Protein 2V25 (pdb70)

Nearest PDB structures (foldseek):
  2v25-assembly2_B  TM=1.001E+00  e=9.799E-51  Campylobacter jejuni
  5eyf-assembly1_A  TM=8.768E-01  e=1.218E-25  Enterococcus faecium DO
  6h20-assembly1_A  TM=8.675E-01  e=6.514E-23  Mycobacterium tuberculosis H37Rv
  1xt8-assembly1_A  TM=8.388E-01  e=1.017E-21  Campylobacter jejuni
  8ovp-assembly1_A  TM=8.234E-01  e=1.833E-21  Escherichia coli

Structure (mmCIF, N/CA/C/O backbone):
data_2V25
#
_entry.id   2V25
#
_cell.length_a   53.272
_cell.length_b   75.868
_cell.length_c   61.708
_cell.angle_alpha   90.00
_cell.angle_beta   103.31
_cell.angle_gamma   90.00
#
_symmetry.space_group_name_H-M   'P 1 21 1'
#
loop_
_entity.id
_entity.type
_entity.pdbx_description
1 polymer 'MAJOR CELL-BINDING FACTOR'
2 non-polymer 'ASPARTIC ACID'
3 non-polymer 'ZINC ION'
4 water water
#
loop_
_atom_site.group_PDB
_atom_site.id
_atom_site.type_symbol
_atom_site.label_atom_id
_atom_site.label_alt_id
_atom_site.label_comp_id
_atom_site.label_asym_id
_atom_site.label_entity_id
_atom_site.label_seq_id
_atom_site.pdbx_PDB_ins_code
_atom_site.Cartn_x
_atom_site.Cartn_y
_atom_site.Cartn_z
_atom_site.occupancy
_atom_site.B_iso_or_equiv
_atom_site.auth_seq_id
_atom_site.auth_comp_id
_atom_site.auth_asym_id
_atom_site.auth_atom_id
_atom_site.pdbx_PDB_model_num
ATOM 1 N N . GLY A 1 29 ? -17.102 48.883 57.892 1.00 20.21 3 GLY A N 1
ATOM 2 C CA . GLY A 1 29 ? -15.664 48.440 57.995 1.00 19.76 3 GLY A CA 1
ATOM 3 C C . GLY A 1 29 ? -15.455 47.442 56.867 1.00 19.53 3 GLY A C 1
ATOM 4 O O . GLY A 1 29 ? -15.762 47.753 55.731 1.00 20.34 3 GLY A O 1
ATOM 5 N N . LYS A 1 30 ? -14.704 46.379 57.074 1.00 19.26 4 LYS A N 1
ATOM 6 C CA . LYS A 1 30 ? -13.450 46.212 56.374 1.00 18.68 4 LYS A CA 1
ATOM 7 C C . LYS A 1 30 ? -13.948 45.353 55.180 1.00 17.82 4 LYS A C 1
ATOM 8 O O . LYS A 1 30 ? -13.533 45.510 54.035 1.00 17.48 4 LYS A O 1
ATOM 13 N N . LEU A 1 31 ? -14.859 44.430 55.467 1.00 16.88 5 LEU A N 1
ATOM 14 C CA . LEU A 1 31 ? -15.478 43.625 54.423 1.00 16.36 5 LEU A CA 1
ATOM 15 C C . LEU A 1 31 ? -16.208 44.506 53.431 1.00 16.12 5 LEU A C 1
ATOM 16 O O . LEU A 1 31 ? -16.191 44.241 52.243 1.00 15.39 5 LEU A O 1
ATOM 21 N N . GLU A 1 32 ? -16.842 45.558 53.938 1.00 16.09 6 GLU A N 1
ATOM 22 C CA . GLU A 1 32 ? -17.533 46.521 53.097 1.00 16.03 6 GLU A CA 1
ATOM 23 C C . GLU A 1 32 ? -16.580 47.305 52.205 1.00 16.19 6 GLU A C 1
ATOM 24 O O . GLU A 1 32 ? -16.864 47.494 51.024 1.00 16.57 6 GLU A O 1
ATOM 30 N N . SER A 1 33 ? -15.447 47.752 52.744 1.00 15.92 7 SER A N 1
ATOM 31 C CA . SER A 1 33 ? -14.464 48.460 51.918 1.00 15.94 7 SER A CA 1
ATOM 32 C C . SER A 1 33 ? -13.853 47.569 50.836 1.00 15.28 7 SER A C 1
ATOM 33 O O . SER A 1 33 ? -13.585 48.024 49.729 1.00 15.04 7 SER A O 1
ATOM 36 N N . ILE A 1 34 ? -13.622 46.299 51.157 1.00 14.49 8 ILE A N 1
ATOM 37 C CA . ILE A 1 34 ? -13.113 45.362 50.166 1.00 13.89 8 ILE A CA 1
ATOM 38 C C . ILE A 1 34 ? -14.093 45.228 48.994 1.00 14.55 8 ILE A C 1
ATOM 39 O O . ILE A 1 34 ? -13.698 45.308 47.829 1.00 13.97 8 ILE A O 1
ATOM 44 N N . LYS A 1 35 ? -15.367 45.041 49.313 1.00 14.99 9 LYS A N 1
ATOM 45 C CA . LYS A 1 35 ? -16.403 44.999 48.280 1.00 15.92 9 LYS A CA 1
ATOM 46 C C . LYS A 1 35 ? -16.452 46.292 47.443 1.00 16.37 9 LYS A C 1
ATOM 47 O O . LYS A 1 35 ? -16.574 46.242 46.205 1.00 16.75 9 LYS A O 1
ATOM 53 N N A SER A 1 36 ? -16.353 47.436 48.117 0.50 16.43 10 SER A N 1
ATOM 54 N N B SER A 1 36 ? -16.355 47.437 48.116 0.50 16.54 10 SER A N 1
ATOM 55 C CA A SER A 1 36 ? -16.383 48.746 47.456 0.50 16.43 10 SER A CA 1
ATOM 56 C CA B SER A 1 36 ? -16.393 48.745 47.449 0.50 16.61 10 SER A CA 1
ATOM 57 C C A SER A 1 36 ? -15.224 48.949 46.479 0.50 16.70 10 SER A C 1
ATOM 58 C C B SER A 1 36 ? -15.222 48.967 46.486 0.50 16.79 10 SER A C 1
ATOM 59 O O A SER A 1 36 ? -15.423 49.455 45.373 0.50 16.69 10 SER A O 1
ATOM 60 O O B SER A 1 36 ? -15.411 49.505 45.394 0.50 16.76 10 SER A O 1
ATOM 65 N N . LYS A 1 37 ? -14.018 48.571 46.902 1.00 16.76 11 LYS A N 1
ATOM 66 C CA . LYS A 1 37 ? -12.828 48.622 46.039 1.00 17.48 11 LYS A CA 1
ATOM 67 C C . LYS A 1 37 ? -12.910 47.600 44.912 1.00 17.00 11 LYS A C 1
ATOM 68 O O . LYS A 1 37 ? -12.291 47.781 43.870 1.00 17.83 11 LYS A O 1
ATOM 74 N N . GLY A 1 38 ? -13.616 46.498 45.162 1.00 16.25 12 GLY A N 1
ATOM 75 C CA . GLY A 1 38 ? -13.698 45.383 44.219 1.00 15.75 12 GLY A CA 1
ATOM 76 C C . GLY A 1 38 ? -12.424 44.569 44.155 1.00 14.79 12 GLY A C 1
ATOM 77 O O . GLY A 1 38 ? -12.139 43.934 43.144 1.00 15.44 12 GLY A O 1
ATOM 78 N N . GLN A 1 39 ? -11.665 44.561 45.246 1.00 13.82 13 GLN A N 1
ATOM 79 C CA . GLN A 1 39 ? -10.354 43.946 45.260 1.00 13.36 13 GLN A CA 1
ATOM 80 C C . GLN A 1 39 ? -9.898 43.677 46.693 1.00 12.01 13 GLN A C 1
ATOM 81 O O . GLN A 1 39 ? -10.060 44.529 47.559 1.00 11.79 13 GLN A O 1
ATOM 87 N N . LEU A 1 40 ? -9.332 42.492 46.923 1.00 10.59 14 LEU A N 1
ATOM 88 C CA . LEU A 1 40 ? -8.679 42.157 48.187 1.00 9.97 14 LEU A CA 1
ATOM 89 C C . LEU A 1 40 ? -7.188 42.381 48.009 1.00 9.86 14 LEU A C 1
ATOM 90 O O . LEU A 1 40 ? -6.599 41.821 47.099 1.00 11.02 14 LEU A O 1
ATOM 95 N N . ILE A 1 41 ? -6.575 43.165 48.887 1.00 9.63 15 ILE A N 1
ATOM 96 C CA . ILE A 1 41 ? -5.134 43.404 48.809 1.00 9.54 15 ILE A CA 1
ATOM 97 C C . ILE A 1 41 ? -4.482 42.558 49.891 1.00 9.39 15 ILE A C 1
ATOM 98 O O . ILE A 1 41 ? -4.791 42.712 51.068 1.00 9.52 15 ILE A O 1
ATOM 103 N N . VAL A 1 42 ? -3.578 41.677 49.487 1.00 9.32 16 VAL A N 1
ATOM 104 C CA . VAL A 1 42 ? -2.911 40.779 50.419 1.00 9.22 16 VAL A CA 1
ATOM 105 C C . VAL A 1 42 ? -1.397 40.964 50.348 1.00 9.41 16 VAL A C 1
ATOM 106 O O . VAL A 1 42 ? -0.815 40.998 49.265 1.00 9.61 16 VAL A O 1
ATOM 110 N N . GLY A 1 43 ? -0.778 41.080 51.512 1.00 8.92 17 GLY A N 1
ATOM 111 C CA . GLY A 1 43 ? 0.685 41.122 51.603 1.00 8.71 17 GLY A CA 1
ATOM 112 C C . GLY A 1 43 ? 1.215 39.703 51.622 1.00 8.71 17 GLY A C 1
ATOM 113 O O . GLY A 1 43 ? 0.744 38.863 52.394 1.00 8.86 17 GLY A O 1
ATOM 114 N N . VAL A 1 44 ? 2.192 39.428 50.755 1.00 9.01 18 VAL A N 1
ATOM 115 C CA . VAL A 1 44 ? 2.774 38.105 50.622 1.00 9.54 18 VAL A CA 1
ATOM 116 C C . VAL A 1 44 ? 4.286 38.284 50.522 1.00 9.27 18 VAL A C 1
ATOM 117 O O . VAL A 1 44 ? 4.764 39.356 50.178 1.00 9.28 18 VAL A O 1
ATOM 121 N N . LYS A 1 45 ? 5.027 37.235 50.834 1.00 8.96 19 LYS A N 1
ATOM 122 C CA . LYS A 1 45 ? 6.462 37.215 50.561 1.00 8.96 19 LYS A CA 1
ATOM 123 C C . LYS A 1 45 ? 6.697 37.086 49.058 1.00 9.22 19 LYS A C 1
ATOM 124 O O . LYS A 1 45 ? 5.778 36.810 48.276 1.00 9.76 19 LYS A O 1
ATOM 130 N N . ASN A 1 46 ? 7.941 37.274 48.639 1.00 8.80 20 ASN A N 1
ATOM 131 C CA . ASN A 1 46 ? 8.283 37.057 47.230 1.00 8.97 20 ASN A CA 1
ATOM 132 C C . ASN A 1 46 ? 9.493 36.174 47.013 1.00 8.77 20 ASN A C 1
ATOM 133 O O . ASN A 1 46 ? 9.934 36.023 45.874 1.00 8.76 20 ASN A O 1
ATOM 138 N N . ASP A 1 47 ? 9.964 35.536 48.083 1.00 8.74 21 ASP A N 1
ATOM 139 C CA . ASP A 1 47 ? 11.230 34.798 48.064 1.00 9.20 21 ASP A CA 1
ATOM 140 C C . ASP A 1 47 ? 11.161 33.379 48.631 1.00 9.31 21 ASP A C 1
ATOM 141 O O . ASP A 1 47 ? 12.193 32.750 48.848 1.00 10.46 21 ASP A O 1
ATOM 146 N N . VAL A 1 48 ? 9.953 32.865 48.873 1.00 8.95 22 VAL A N 1
ATOM 147 C CA . VAL A 1 48 ? 9.798 31.588 49.563 1.00 8.63 22 VAL A CA 1
ATOM 148 C C . VAL A 1 48 ? 9.283 30.501 48.610 1.00 8.66 22 VAL A C 1
ATOM 149 O O . VAL A 1 48 ? 8.097 30.474 48.277 1.00 8.82 22 VAL A O 1
ATOM 153 N N . PRO A 1 49 ? 10.167 29.602 48.164 1.00 8.52 23 PRO A N 1
ATOM 154 C CA . PRO A 1 49 ? 9.761 28.597 47.197 1.00 8.42 23 PRO A CA 1
ATOM 155 C C . PRO A 1 49 ? 8.608 27.781 47.729 1.00 8.70 23 PRO A C 1
ATOM 156 O O . PRO A 1 49 ? 8.602 27.426 48.904 1.00 8.73 23 PRO A O 1
ATOM 160 N N . HIS A 1 50 ? 7.641 27.512 46.852 1.00 8.43 24 HIS A N 1
ATOM 161 C CA . HIS A 1 50 ? 6.424 26.747 47.154 1.00 8.95 24 HIS A CA 1
ATOM 162 C C . HIS A 1 50 ? 5.358 27.510 47.936 1.00 8.98 24 HIS A C 1
ATOM 163 O O . HIS A 1 50 ? 4.205 27.082 47.927 1.00 9.88 24 HIS A O 1
ATOM 170 N N . TYR A 1 51 ? 5.720 28.617 48.589 1.00 9.05 25 TYR A N 1
ATOM 171 C CA . TYR A 1 51 ? 4.746 29.414 49.347 1.00 8.77 25 TYR A CA 1
ATOM 172 C C . TYR A 1 51 ? 4.385 30.693 48.615 1.00 8.56 25 TYR A C 1
ATOM 173 O O . TYR A 1 51 ? 3.222 31.013 48.444 1.00 8.44 25 TYR A O 1
ATOM 182 N N . ALA A 1 52 ? 5.403 31.437 48.203 1.00 8.47 26 ALA A N 1
ATOM 183 C CA . ALA A 1 52 ? 5.209 32.729 47.554 1.00 8.18 26 ALA A CA 1
ATOM 184 C C . ALA A 1 52 ? 6.544 33.165 46.991 1.00 8.67 26 ALA A C 1
ATOM 185 O O . ALA A 1 52 ? 7.335 33.754 47.695 1.00 8.70 26 ALA A O 1
ATOM 187 N N . LEU A 1 53 ? 6.773 32.830 45.728 1.00 7.96 27 LEU A N 1
ATOM 188 C CA . LEU A 1 53 ? 8.054 33.079 45.069 1.00 8.41 27 LEU A CA 1
ATOM 189 C C . LEU A 1 53 ? 7.786 33.781 43.754 1.00 8.37 27 LEU A C 1
ATOM 190 O O . LEU A 1 53 ? 7.043 33.277 42.922 1.00 8.49 27 LEU A O 1
ATOM 195 N N . LEU A 1 54 ? 8.430 34.918 43.550 1.00 8.45 28 LEU A N 1
ATOM 196 C CA . LEU A 1 54 ? 8.337 35.630 42.280 1.00 9.27 28 LEU A CA 1
ATOM 197 C C . LEU A 1 54 ? 8.933 34.815 41.142 1.00 9.29 28 LEU A C 1
ATOM 198 O O . LEU A 1 54 ? 10.117 34.451 41.166 1.00 9.41 28 LEU A O 1
ATOM 203 N N . ASP A 1 55 ? 8.095 34.541 40.148 1.00 9.67 29 ASP A N 1
ATOM 204 C CA . ASP A 1 55 ? 8.529 33.966 38.886 1.00 9.40 29 ASP A CA 1
ATOM 205 C C . ASP A 1 55 ? 8.896 35.134 38.007 1.00 10.27 29 ASP A C 1
ATOM 206 O O . ASP A 1 55 ? 8.036 35.789 37.448 1.00 10.00 29 ASP A O 1
ATOM 211 N N . GLN A 1 56 ? 10.179 35.406 37.879 1.00 10.56 30 GLN A N 1
ATOM 212 C CA . GLN A 1 56 ? 10.595 36.618 37.194 1.00 11.53 30 GLN A CA 1
ATOM 213 C C . GLN A 1 56 ? 10.279 36.607 35.704 1.00 11.56 30 GLN A C 1
ATOM 214 O O . GLN A 1 56 ? 10.157 37.669 35.094 1.00 12.96 30 GLN A O 1
ATOM 220 N N . ALA A 1 57 ? 10.112 35.424 35.118 1.00 10.98 31 ALA A N 1
ATOM 221 C CA . ALA A 1 57 ? 9.780 35.338 33.697 1.00 10.61 31 ALA A CA 1
ATOM 222 C C . ALA A 1 57 ? 8.367 35.835 33.409 1.00 10.39 31 ALA A C 1
ATOM 223 O O . ALA A 1 57 ? 8.060 36.193 32.272 1.00 10.34 31 ALA A O 1
ATOM 225 N N . THR A 1 58 ? 7.508 35.838 34.421 1.00 10.54 32 THR A N 1
ATOM 226 C CA . THR A 1 58 ? 6.122 36.265 34.244 1.00 11.44 32 THR A CA 1
ATOM 227 C C . THR A 1 58 ? 5.729 37.436 35.149 1.00 11.36 32 THR A C 1
ATOM 228 O O . THR A 1 58 ? 4.639 37.968 35.019 1.00 12.14 32 THR A O 1
ATOM 232 N N . GLY A 1 59 ? 6.617 37.857 36.048 1.00 11.01 33 GLY A N 1
ATOM 233 C CA . GLY A 1 59 ? 6.343 38.999 36.916 1.00 11.07 33 GLY A CA 1
ATOM 234 C C . GLY A 1 59 ? 5.268 38.730 37.947 1.00 11.17 33 GLY A C 1
ATOM 235 O O . GLY A 1 59 ? 4.666 39.666 38.474 1.00 12.42 33 GLY A O 1
ATOM 236 N N . GLU A 1 60 ? 5.058 37.454 38.269 1.00 10.55 34 GLU A N 1
ATOM 237 C CA . GLU A 1 60 ? 3.984 37.023 39.169 1.00 10.48 34 GLU A CA 1
ATOM 238 C C . GLU A 1 60 ? 4.535 36.203 40.327 1.00 9.44 34 GLU A C 1
ATOM 239 O O . GLU A 1 60 ? 5.369 35.311 40.131 1.00 9.34 34 GLU A O 1
ATOM 245 N N . ILE A 1 61 ? 4.072 36.511 41.533 1.00 8.60 35 ILE A N 1
ATOM 246 C CA . ILE A 1 61 ? 4.379 35.730 42.722 1.00 8.86 35 ILE A CA 1
ATOM 247 C C . ILE A 1 61 ? 3.456 34.510 42.735 1.00 9.01 35 ILE A C 1
ATOM 248 O O . ILE A 1 61 ? 2.215 34.637 42.599 1.00 9.61 35 ILE A O 1
ATOM 253 N N . LYS A 1 62 ? 4.049 33.333 42.940 1.00 8.62 36 LYS A N 1
ATOM 254 C CA . LYS A 1 62 ? 3.333 32.070 42.847 1.00 8.04 36 LYS A CA 1
ATOM 255 C C . LYS A 1 62 ? 3.643 31.186 44.035 1.00 7.84 36 LYS A C 1
ATOM 256 O O . LYS A 1 62 ? 4.776 31.130 44.511 1.00 8.24 36 LYS A O 1
ATOM 262 N N . GLY A 1 63 ? 2.637 30.470 44.505 1.00 7.83 37 GLY A N 1
ATOM 263 C CA . GLY A 1 63 ? 2.840 29.514 45.577 1.00 7.84 37 GLY A CA 1
ATOM 264 C C . GLY A 1 63 ? 1.592 29.263 46.396 1.00 7.98 37 GLY A C 1
ATOM 265 O O . GLY A 1 63 ? 0.549 29.832 46.147 1.00 8.66 37 GLY A O 1
ATOM 266 N N . PHE A 1 64 ? 1.738 28.393 47.384 1.00 9.20 38 PHE A N 1
ATOM 267 C CA . PHE A 1 64 ? 0.660 27.987 48.269 1.00 9.21 38 PHE A CA 1
ATOM 268 C C . PHE A 1 64 ? -0.043 29.169 48.925 1.00 9.01 38 PHE A C 1
ATOM 269 O O . PHE A 1 64 ? -1.278 29.239 48.977 1.00 9.50 38 PHE A O 1
ATOM 277 N N . GLU A 1 65 ? 0.733 30.094 49.468 1.00 9.17 39 GLU A N 1
ATOM 278 C CA . GLU A 1 65 ? 0.153 31.226 50.183 1.00 10.24 39 GLU A CA 1
ATOM 279 C C . GLU A 1 65 ? -0.628 32.122 49.239 1.00 10.39 39 GLU A C 1
ATOM 280 O O . GLU A 1 65 ? -1.652 32.689 49.613 1.00 10.96 39 GLU A O 1
ATOM 286 N N . VAL A 1 66 ? -0.153 32.258 48.012 1.00 10.42 40 VAL A N 1
ATOM 287 C CA . VAL A 1 66 ? -0.855 33.033 47.009 1.00 10.77 40 VAL A CA 1
ATOM 288 C C . VAL A 1 66 ? -2.166 32.337 46.657 1.00 10.71 40 VAL A C 1
ATOM 289 O O . VAL A 1 66 ? -3.206 32.986 46.533 1.00 10.45 40 VAL A O 1
ATOM 293 N N . ASP A 1 67 ? -2.136 31.009 46.541 1.00 10.27 41 ASP A N 1
ATOM 294 C CA . ASP A 1 67 ? -3.363 30.252 46.263 1.00 10.17 41 ASP A CA 1
ATOM 295 C C . ASP A 1 67 ? -4.384 30.365 47.399 1.00 9.85 41 ASP A C 1
ATOM 296 O O . ASP A 1 67 ? -5.584 30.421 47.145 1.00 10.12 41 ASP A O 1
ATOM 301 N N . VAL A 1 68 ? -3.921 30.412 48.644 1.00 9.34 42 VAL A N 1
ATOM 302 C CA . VAL A 1 68 ? -4.818 30.603 49.786 1.00 9.55 42 VAL A CA 1
ATOM 303 C C . VAL A 1 68 ? -5.433 32.005 49.724 1.00 9.39 42 VAL A C 1
ATOM 304 O O . VAL A 1 68 ? -6.635 32.179 49.947 1.00 9.78 42 VAL A O 1
ATOM 308 N N . ALA A 1 69 ? -4.603 32.995 49.423 1.00 9.41 43 ALA A N 1
ATOM 309 C CA . ALA A 1 69 ? -5.058 34.364 49.243 1.00 9.73 43 ALA A CA 1
ATOM 310 C C . ALA A 1 69 ? -6.128 34.447 48.166 1.00 10.03 43 ALA A C 1
ATOM 311 O O . ALA A 1 69 ? -7.137 35.127 48.346 1.00 10.54 43 ALA A O 1
ATOM 313 N N . LYS A 1 70 ? -5.938 33.733 47.058 1.00 10.60 44 LYS A N 1
ATOM 314 C CA . LYS A 1 70 ? -6.915 33.749 45.971 1.00 11.59 44 LYS A CA 1
ATOM 315 C C . LYS A 1 70 ? -8.226 33.101 46.398 1.00 11.01 44 LYS A C 1
ATOM 316 O O . LYS A 1 70 ? -9.301 33.543 45.985 1.00 11.27 44 LYS A O 1
ATOM 322 N N . LEU A 1 71 ? -8.145 32.061 47.223 1.00 10.63 45 LEU A N 1
ATOM 323 C CA . LEU A 1 71 ? -9.345 31.391 47.734 1.00 10.83 45 LEU A CA 1
ATOM 324 C C . LEU A 1 71 ? -10.129 32.333 48.642 1.00 10.13 45 LEU A C 1
ATOM 325 O O . LEU A 1 71 ? -11.370 32.336 48.635 1.00 10.17 45 LEU A O 1
ATOM 330 N N . LEU A 1 72 ? -9.420 33.145 49.411 1.00 9.93 46 LEU A N 1
ATOM 331 C CA . LEU A 1 72 ? -10.067 34.114 50.299 1.00 9.53 46 LEU A CA 1
ATOM 332 C C . LEU A 1 72 ? -10.750 35.213 49.473 1.00 9.69 46 LEU A C 1
ATOM 333 O O . LEU A 1 72 ? -11.888 35.600 49.759 1.00 9.67 46 LEU A O 1
ATOM 338 N N . ALA A 1 73 ? -10.067 35.701 48.441 1.00 9.91 47 ALA A N 1
ATOM 339 C CA . ALA A 1 73 ? -10.652 36.673 47.516 1.00 10.89 47 ALA A CA 1
ATOM 340 C C . ALA A 1 73 ? -11.909 36.119 46.877 1.00 11.37 47 ALA A C 1
ATOM 341 O O . ALA A 1 73 ? -12.913 36.821 46.773 1.00 12.06 47 ALA A O 1
ATOM 343 N N . LYS A 1 74 ? -11.864 34.863 46.438 1.00 11.85 48 LYS A N 1
ATOM 344 C CA . LYS A 1 74 ? -13.041 34.219 45.854 1.00 11.56 48 LYS A CA 1
ATOM 345 C C . LYS A 1 74 ? -14.169 34.140 46.873 1.00 11.41 48 LYS A C 1
ATOM 346 O O . LYS A 1 74 ? -15.338 34.346 46.530 1.00 11.95 48 LYS A O 1
ATOM 352 N N . SER A 1 75 ? -13.822 33.840 48.123 1.00 11.13 49 SER A N 1
ATOM 353 C CA . SER A 1 75 ? -14.842 33.755 49.173 1.00 11.27 49 SER A CA 1
ATOM 354 C C . SER A 1 75 ? -15.541 35.100 49.360 1.00 11.38 49 SER A C 1
ATOM 355 O O . SER A 1 75 ? -16.756 35.152 49.440 1.00 11.58 49 SER A O 1
ATOM 358 N N . ILE A 1 76 ? -14.772 36.183 49.406 1.00 11.34 50 ILE A N 1
ATOM 359 C CA . ILE A 1 76 ? -15.321 37.517 49.688 1.00 11.39 50 ILE A CA 1
ATOM 360 C C . ILE A 1 76 ? -15.971 38.159 48.460 1.00 12.05 50 ILE A C 1
ATOM 361 O O . ILE A 1 76 ? -17.069 38.712 48.560 1.00 12.49 50 ILE A O 1
ATOM 366 N N . LEU A 1 77 ? -15.292 38.081 47.314 1.00 12.31 51 LEU A N 1
ATOM 367 C CA . LEU A 1 77 ? -15.678 38.823 46.097 1.00 12.77 51 LEU A CA 1
ATOM 368 C C . LEU A 1 77 ? -16.260 37.968 44.972 1.00 13.26 51 LEU A C 1
ATOM 369 O O . LEU A 1 77 ? -16.700 38.510 43.943 1.00 14.43 51 LEU A O 1
ATOM 374 N N . GLY A 1 78 ? -16.272 36.650 45.150 0.70 13.34 52 GLY A N 1
ATOM 375 C CA . GLY A 1 78 ? -16.815 35.745 44.134 0.70 13.92 52 GLY A CA 1
ATOM 376 C C . GLY A 1 78 ? -15.910 35.493 42.936 0.70 14.74 52 GLY A C 1
ATOM 377 O O . GLY A 1 78 ? -16.316 34.823 41.986 0.70 14.71 52 GLY A O 1
ATOM 378 N N . ASP A 1 79 ? -14.680 36.004 42.973 1.00 15.83 53 ASP A N 1
ATOM 379 C CA . ASP A 1 79 ? -13.748 35.827 41.867 1.00 16.50 53 ASP A CA 1
ATOM 380 C C . ASP A 1 79 ? -12.309 35.874 42.363 1.00 17.08 53 ASP A C 1
ATOM 381 O O . ASP A 1 79 ? -11.890 36.860 42.959 1.00 17.59 53 ASP A O 1
ATOM 383 N N . ASP A 1 80 ? -11.548 34.813 42.091 1.00 17.65 54 ASP A N 1
ATOM 384 C CA . ASP A 1 80 ? -10.165 34.708 42.565 1.00 18.08 54 ASP A CA 1
ATOM 385 C C . ASP A 1 80 ? -9.208 35.680 41.877 1.00 18.35 54 ASP A C 1
ATOM 386 O O . ASP A 1 80 ? -8.086 35.878 42.352 1.00 19.67 54 ASP A O 1
ATOM 388 N N . LYS A 1 81 ? -9.632 36.283 40.768 1.00 17.85 55 LYS A N 1
ATOM 389 C CA . LYS A 1 81 ? -8.827 37.284 40.079 1.00 17.71 55 LYS A CA 1
ATOM 390 C C . LYS A 1 81 ? -8.913 38.663 40.744 1.00 17.24 55 LYS A C 1
ATOM 391 O O . LYS A 1 81 ? -8.121 39.553 40.428 1.00 18.00 55 LYS A O 1
ATOM 393 N N . LYS A 1 82 ? -9.870 38.846 41.658 1.00 16.14 56 LYS A N 1
ATOM 394 C CA . LYS A 1 82 ? -10.088 40.146 42.303 1.00 15.30 56 LYS A CA 1
ATOM 395 C C . LYS A 1 82 ? -9.183 40.294 43.522 1.00 14.83 56 LYS A C 1
ATOM 396 O O . LYS A 1 82 ? -9.638 40.501 44.646 1.00 14.61 56 LYS A O 1
ATOM 402 N N . ILE A 1 83 ? -7.891 40.174 43.267 1.00 14.69 57 ILE A N 1
ATOM 403 C CA . ILE A 1 83 ? -6.874 40.233 44.297 1.00 14.79 57 ILE A CA 1
ATOM 404 C C . ILE A 1 83 ? -5.692 41.057 43.793 1.00 14.09 57 ILE A C 1
ATOM 405 O O . ILE A 1 83 ? -5.413 41.082 42.588 1.00 14.62 57 ILE A O 1
ATOM 410 N N . LYS A 1 84 ? -5.025 41.748 44.709 1.00 12.89 58 LYS A N 1
ATOM 411 C CA . LYS A 1 84 ? -3.761 42.396 44.420 1.00 12.48 58 LYS A CA 1
ATOM 412 C C . LYS A 1 84 ? -2.757 41.930 45.441 1.00 12.09 58 LYS A C 1
ATOM 413 O O . LYS A 1 84 ? -3.043 41.941 46.632 1.00 12.19 58 LYS A O 1
ATOM 419 N N . LEU A 1 85 ? -1.598 41.489 44.976 1.00 11.52 59 LEU A N 1
ATOM 420 C CA . LEU A 1 85 ? -0.541 41.042 45.868 1.00 11.36 59 LEU A CA 1
ATOM 421 C C . LEU A 1 85 ? 0.474 42.157 46.041 1.00 11.52 59 LEU A C 1
ATOM 422 O O . LEU A 1 85 ? 0.911 42.771 45.055 1.00 13.18 59 LEU A O 1
ATOM 427 N N . VAL A 1 86 ? 0.859 42.386 47.291 1.00 10.60 60 VAL A N 1
ATOM 428 C CA . VAL A 1 86 ? 1.877 43.359 47.649 1.00 10.10 60 VAL A CA 1
ATOM 429 C C . VAL A 1 86 ? 3.000 42.616 48.362 1.00 9.76 60 VAL A C 1
ATOM 430 O O . VAL A 1 86 ? 2.774 41.943 49.363 1.00 9.99 60 VAL A O 1
ATOM 434 N N . ALA A 1 87 ? 4.217 42.709 47.835 1.00 10.13 61 ALA A N 1
ATOM 435 C CA . ALA A 1 87 ? 5.349 42.029 48.456 1.00 10.11 61 ALA A CA 1
ATOM 436 C C . ALA A 1 87 ? 5.688 42.692 49.778 1.00 10.61 61 ALA A C 1
ATOM 437 O O . ALA A 1 87 ? 5.837 43.913 49.835 1.00 11.26 61 ALA A O 1
ATOM 439 N N . VAL A 1 88 ? 5.844 41.885 50.824 1.00 10.64 62 VAL A N 1
ATOM 440 C CA . VAL A 1 88 ? 6.211 42.359 52.153 1.00 10.89 62 VAL A CA 1
ATOM 441 C C . VAL A 1 88 ? 7.310 41.472 52.723 1.00 11.14 62 VAL A C 1
ATOM 442 O O . VAL A 1 88 ? 7.540 40.354 52.246 1.00 11.57 62 VAL A O 1
ATOM 446 N N . ASN A 1 89 ? 7.979 41.966 53.750 1.00 11.37 63 ASN A N 1
ATOM 447 C CA . ASN A 1 89 ? 8.878 41.129 54.523 1.00 11.91 63 ASN A CA 1
ATOM 448 C C . ASN A 1 89 ? 8.547 41.265 56.002 1.00 12.23 63 ASN A C 1
ATOM 449 O O . ASN A 1 89 ? 7.528 41.866 56.351 1.00 12.70 63 ASN A O 1
ATOM 454 N N . ALA A 1 90 ? 9.357 40.690 56.881 1.00 11.79 64 ALA A N 1
ATOM 455 C CA . ALA A 1 90 ? 9.034 40.684 58.296 1.00 12.07 64 ALA A CA 1
ATOM 456 C C . ALA A 1 90 ? 8.978 42.114 58.856 1.00 12.46 64 ALA A C 1
ATOM 457 O O . ALA A 1 90 ? 8.207 42.408 59.762 1.00 12.26 64 ALA A O 1
ATOM 459 N N . LYS A 1 91 ? 9.782 43.005 58.295 1.00 12.26 65 LYS A N 1
ATOM 460 C CA . LYS A 1 91 ? 9.838 44.395 58.757 1.00 12.97 65 LYS A CA 1
ATOM 461 C C . LYS A 1 91 ? 8.700 45.256 58.202 1.00 12.22 65 LYS A C 1
ATOM 462 O O . LYS A 1 91 ? 8.188 46.131 58.890 1.00 13.72 65 LYS A O 1
ATOM 468 N N . THR A 1 92 ? 8.314 45.029 56.954 1.00 11.28 66 THR A N 1
ATOM 469 C CA . THR A 1 92 ? 7.376 45.926 56.291 1.00 11.05 66 THR A CA 1
ATOM 470 C C . THR A 1 92 ? 5.927 45.482 56.415 1.00 10.72 66 THR A C 1
ATOM 471 O O . THR A 1 92 ? 5.027 46.285 56.195 1.00 11.04 66 THR A O 1
ATOM 475 N N . ARG A 1 93 ? 5.678 44.221 56.742 1.00 9.84 67 ARG A N 1
ATOM 476 C CA . ARG A 1 93 ? 4.312 43.723 56.706 1.00 10.41 67 ARG A CA 1
ATOM 477 C C . ARG A 1 93 ? 3.440 44.370 57.774 1.00 10.91 67 ARG A C 1
ATOM 478 O O . ARG A 1 93 ? 2.283 44.704 57.502 1.00 11.70 67 ARG A O 1
ATOM 486 N N . GLY A 1 94 ? 3.989 44.591 58.965 1.00 11.21 68 GLY A N 1
ATOM 487 C CA . GLY A 1 94 ? 3.238 45.231 60.046 1.00 11.56 68 GLY A CA 1
ATOM 488 C C . GLY A 1 94 ? 2.781 46.625 59.674 1.00 11.61 68 GLY A C 1
ATOM 489 O O . GLY A 1 94 ? 1.583 46.922 59.741 1.00 12.02 68 GLY A O 1
ATOM 490 N N . PRO A 1 95 ? 3.727 47.511 59.316 1.00 11.57 69 PRO A N 1
ATOM 491 C CA . PRO A 1 95 ? 3.345 48.870 58.920 1.00 11.24 69 PRO A CA 1
ATOM 492 C C . PRO A 1 95 ? 2.321 48.965 57.807 1.00 11.00 69 PRO A C 1
ATOM 493 O O . PRO A 1 95 ? 1.484 49.868 57.840 1.00 11.18 69 PRO A O 1
ATOM 497 N N . LEU A 1 96 ? 2.376 48.054 56.837 1.00 10.46 70 LEU A N 1
ATOM 498 C CA . LEU A 1 96 ? 1.409 48.070 55.738 1.00 10.54 70 LEU A CA 1
ATOM 499 C C . LEU A 1 96 ? 0.022 47.643 56.201 1.00 11.31 70 LEU A C 1
ATOM 500 O O . LEU A 1 96 ? -0.984 48.132 55.693 1.00 10.94 70 LEU A O 1
ATOM 505 N N . LEU A 1 97 ? -0.030 46.727 57.158 1.00 12.26 71 LEU A N 1
ATOM 506 C CA . LEU A 1 97 ? -1.295 46.384 57.810 1.00 13.57 71 LEU A CA 1
ATOM 507 C C . LEU A 1 97 ? -1.779 47.569 58.649 1.00 13.12 71 LEU A C 1
ATOM 508 O O . LEU A 1 97 ? -2.963 47.929 58.608 1.00 13.46 71 LEU A O 1
ATOM 513 N N . ASP A 1 98 ? -0.866 48.179 59.409 1.00 12.78 72 ASP A N 1
ATOM 514 C CA . ASP A 1 98 ? -1.207 49.281 60.332 1.00 13.01 72 ASP A CA 1
ATOM 515 C C . ASP A 1 98 ? -1.854 50.447 59.595 1.00 12.51 72 ASP A C 1
ATOM 516 O O . ASP A 1 98 ? -2.796 51.085 60.094 1.00 13.42 72 ASP A O 1
ATOM 521 N N . ASN A 1 99 ? -1.322 50.798 58.429 1.00 12.31 73 ASN A N 1
ATOM 522 C CA . ASN A 1 99 ? -1.838 51.961 57.715 1.00 11.96 73 ASN A CA 1
ATOM 523 C C . ASN A 1 99 ? -2.910 51.639 56.679 1.00 12.07 73 ASN A C 1
ATOM 524 O O . ASN A 1 99 ? -3.340 52.526 55.935 1.00 12.45 73 ASN A O 1
ATOM 529 N N . GLY A 1 100 ? -3.348 50.384 56.650 1.00 12.04 74 GLY A N 1
ATOM 530 C CA . GLY A 1 100 ? -4.409 49.955 55.752 1.00 12.35 74 GLY A CA 1
ATOM 531 C C . GLY A 1 100 ? -4.064 49.769 54.289 1.00 12.02 74 GLY A C 1
ATOM 532 O O . GLY A 1 100 ? -4.953 49.677 53.455 1.00 13.35 74 GLY A O 1
ATOM 533 N N A SER A 1 101 ? -2.777 49.678 53.987 0.50 11.63 75 SER A N 1
ATOM 534 N N B SER A 1 101 ? -2.773 49.714 53.952 0.50 12.12 75 SER A N 1
ATOM 535 C CA A SER A 1 101 ? -2.326 49.528 52.613 0.50 11.05 75 SER A CA 1
ATOM 536 C CA B SER A 1 101 ? -2.353 49.457 52.559 0.50 11.96 75 SER A CA 1
ATOM 537 C C A SER A 1 101 ? -2.483 48.081 52.093 0.50 10.92 75 SER A C 1
ATOM 538 C C B SER A 1 101 ? -2.702 48.079 52.095 0.50 11.59 75 SER A C 1
ATOM 539 O O A SER A 1 101 ? -2.458 47.848 50.885 0.50 11.04 75 SER A O 1
ATOM 540 O O B SER A 1 101 ? -2.984 47.883 50.910 0.50 12.44 75 SER A O 1
ATOM 545 N N . VAL A 1 102 ? -2.601 47.117 53.008 1.00 10.82 76 VAL A N 1
ATOM 546 C CA . VAL A 1 102 ? -3.045 45.755 52.696 1.00 10.20 76 VAL A CA 1
ATOM 547 C C . VAL A 1 102 ? -4.198 45.417 53.640 1.00 10.04 76 VAL A C 1
ATOM 548 O O . VAL A 1 102 ? -4.280 45.953 54.745 1.00 10.08 76 VAL A O 1
ATOM 552 N N . ASP A 1 103 ? -5.083 44.536 53.188 1.00 9.88 77 ASP A N 1
ATOM 553 C CA . ASP A 1 103 ? -6.237 44.106 53.988 1.00 8.99 77 ASP A CA 1
ATOM 554 C C . ASP A 1 103 ? -5.902 42.922 54.893 1.00 9.04 77 ASP A C 1
ATOM 555 O O . ASP A 1 103 ? -6.466 42.779 55.965 1.00 9.19 77 ASP A O 1
ATOM 560 N N . ALA A 1 104 ? -5.022 42.047 54.415 1.00 8.93 78 ALA A N 1
ATOM 561 C CA . ALA A 1 104 ? -4.580 40.875 55.153 1.00 8.66 78 ALA A CA 1
ATOM 562 C C . ALA A 1 104 ? -3.155 40.592 54.757 1.00 8.87 78 ALA A C 1
ATOM 563 O O . ALA A 1 104 ? -2.707 41.019 53.687 1.00 9.86 78 ALA A O 1
ATOM 565 N N . VAL A 1 105 ? -2.465 39.885 55.632 1.00 8.57 79 VAL A N 1
ATOM 566 C CA . VAL A 1 105 ? -1.123 39.381 55.333 1.00 8.69 79 VAL A CA 1
ATOM 567 C C . VAL A 1 105 ? -1.112 37.856 55.437 1.00 9.23 79 VAL A C 1
ATOM 568 O O . VAL A 1 105 ? -1.568 37.280 56.428 1.00 9.93 79 VAL A O 1
ATOM 572 N N . ILE A 1 106 ? -0.654 37.217 54.368 1.00 10.23 80 ILE A N 1
ATOM 573 C CA . ILE A 1 106 ? -0.453 35.778 54.319 1.00 11.02 80 ILE A CA 1
ATOM 574 C C . ILE A 1 106 ? 0.993 35.646 53.863 1.00 11.48 80 ILE A C 1
ATOM 575 O O . ILE A 1 106 ? 1.273 35.583 52.677 1.00 12.40 80 ILE A O 1
ATOM 580 N N . ALA A 1 107 ? 1.895 35.692 54.831 1.00 10.80 81 ALA A N 1
ATOM 581 C CA . ALA A 1 107 ? 3.325 35.868 54.548 1.00 10.98 81 ALA A CA 1
ATOM 582 C C . ALA A 1 107 ? 4.170 35.253 55.653 1.00 10.34 81 ALA A C 1
ATOM 583 O O . ALA A 1 107 ? 4.856 35.963 56.375 1.00 11.48 81 ALA A O 1
ATOM 585 N N . THR A 1 108 ? 4.104 33.936 55.784 1.00 10.57 82 THR A N 1
ATOM 586 C CA . THR A 1 108 ? 4.802 33.188 56.822 1.00 10.05 82 THR A CA 1
ATOM 587 C C . THR A 1 108 ? 4.799 33.899 58.186 1.00 10.07 82 THR A C 1
ATOM 588 O O . THR A 1 108 ? 5.800 33.968 58.883 1.00 9.98 82 THR A O 1
ATOM 592 N N . PHE A 1 109 ? 3.640 34.389 58.603 1.00 10.06 83 PHE A N 1
ATOM 593 C CA . PHE A 1 109 ? 3.562 35.286 59.754 1.00 9.67 83 PHE A CA 1
ATOM 594 C C . PHE A 1 109 ? 3.301 34.421 60.986 1.00 9.29 83 PHE A C 1
ATOM 595 O O . PHE A 1 109 ? 2.173 33.975 61.232 1.00 9.49 83 PHE A O 1
ATOM 603 N N . THR A 1 110 ? 4.349 34.189 61.770 1.00 8.31 84 THR A N 1
ATOM 604 C CA . THR A 1 110 ? 4.270 33.285 62.902 1.00 8.19 84 THR A CA 1
ATOM 605 C C . THR A 1 110 ? 3.362 33.826 63.985 1.00 8.24 84 THR A C 1
ATOM 606 O O . THR A 1 110 ? 3.496 34.967 64.406 1.00 8.11 84 THR A O 1
ATOM 610 N N . ILE A 1 111 ? 2.446 32.978 64.443 1.00 9.07 85 ILE A N 1
ATOM 611 C CA . ILE A 1 111 ? 1.548 33.318 65.547 1.00 9.75 85 ILE A CA 1
ATOM 612 C C . ILE A 1 111 ? 2.317 33.240 66.852 1.00 9.89 85 ILE A C 1
ATOM 613 O O . ILE A 1 111 ? 2.937 32.215 67.142 1.00 9.89 85 ILE A O 1
ATOM 618 N N . THR A 1 112 ? 2.301 34.314 67.633 1.00 10.31 86 THR A N 1
ATOM 619 C CA . THR A 1 112 ? 2.857 34.310 68.976 1.00 11.15 86 THR A CA 1
ATOM 620 C C . THR A 1 112 ? 1.917 35.089 69.890 1.00 11.14 86 THR A C 1
ATOM 621 O O . THR A 1 112 ? 1.185 35.943 69.411 1.00 11.62 86 THR A O 1
ATOM 625 N N . PRO A 1 113 ? 1.934 34.797 71.205 1.00 11.75 87 PRO A N 1
ATOM 626 C CA . PRO A 1 113 ? 1.097 35.560 72.136 1.00 11.93 87 PRO A CA 1
ATOM 627 C C . PRO A 1 113 ? 1.348 37.051 72.094 1.00 11.72 87 PRO A C 1
ATOM 628 O O . PRO A 1 113 ? 0.402 37.824 72.184 1.00 12.18 87 PRO A O 1
ATOM 632 N N . GLU A 1 114 ? 2.613 37.453 71.985 1.00 10.89 88 GLU A N 1
ATOM 633 C CA . GLU A 1 114 ? 2.969 38.874 71.886 1.00 10.74 88 GLU A CA 1
ATOM 634 C C . GLU A 1 114 ? 2.353 39.533 70.646 1.00 10.12 88 GLU A C 1
ATOM 635 O O . GLU A 1 114 ? 1.829 40.654 70.700 1.00 10.73 88 GLU A O 1
ATOM 641 N N . ARG A 1 115 ? 2.377 38.826 69.521 1.00 9.08 89 ARG A N 1
ATOM 642 C CA . ARG A 1 115 ? 1.866 39.387 68.284 1.00 8.84 89 ARG A CA 1
ATOM 643 C C . ARG A 1 115 ? 0.347 39.412 68.264 1.00 8.64 89 ARG A C 1
ATOM 644 O O . ARG A 1 115 ? -0.249 40.292 67.640 1.00 8.70 89 ARG A O 1
ATOM 652 N N . LYS A 1 116 ? -0.280 38.450 68.934 1.00 9.32 90 LYS A N 1
ATOM 653 C CA . LYS A 1 116 ? -1.739 38.416 69.015 1.00 10.75 90 LYS A CA 1
ATOM 654 C C . LYS A 1 116 ? -2.317 39.618 69.770 1.00 10.09 90 LYS A C 1
ATOM 655 O O . LYS A 1 116 ? -3.513 39.913 69.641 1.00 11.09 90 LYS A O 1
ATOM 661 N N . ARG A 1 117 ? -1.490 40.304 70.565 1.00 9.99 91 ARG A N 1
ATOM 662 C CA A ARG A 1 117 ? -1.919 41.530 71.239 0.50 10.42 91 ARG A CA 1
ATOM 663 C CA B ARG A 1 117 ? -1.912 41.535 71.240 0.50 10.60 91 ARG A CA 1
ATOM 664 C C . ARG A 1 117 ? -1.949 42.712 70.273 1.00 10.16 91 ARG A C 1
ATOM 665 O O . ARG A 1 117 ? -2.629 43.696 70.515 1.00 10.09 91 ARG A O 1
ATOM 680 N N . ILE A 1 118 ? -1.208 42.603 69.171 1.00 9.77 92 ILE A N 1
ATOM 681 C CA . ILE A 1 118 ? -1.109 43.678 68.205 1.00 10.30 92 ILE A CA 1
ATOM 682 C C . ILE A 1 118 ? -2.019 43.456 66.992 1.00 9.94 92 ILE A C 1
ATOM 683 O O . ILE A 1 118 ? -2.651 44.399 66.520 1.00 11.52 92 ILE A O 1
ATOM 688 N N . TYR A 1 119 ? -2.084 42.222 66.501 1.00 9.17 93 TYR A N 1
ATOM 689 C CA . TYR A 1 119 ? -2.841 41.881 65.282 1.00 9.81 93 TYR A CA 1
ATOM 690 C C . TYR A 1 119 ? -3.765 40.722 65.543 1.00 9.52 93 TYR A C 1
ATOM 691 O O . TYR A 1 119 ? -3.565 39.971 66.478 1.00 9.41 93 TYR A O 1
ATOM 700 N N . ASN A 1 120 ? -4.798 40.593 64.719 1.00 9.58 94 ASN A N 1
ATOM 701 C CA . ASN A 1 120 ? -5.587 39.369 64.705 1.00 9.27 94 ASN A CA 1
ATOM 702 C C . ASN A 1 120 ? -4.934 38.332 63.821 1.00 9.09 94 ASN A C 1
ATOM 703 O O . ASN A 1 120 ? -4.489 38.662 62.733 1.00 9.20 94 ASN A O 1
ATOM 708 N N . PHE A 1 121 ? -4.892 37.096 64.300 1.00 9.09 95 PHE A N 1
ATOM 709 C CA . PHE A 1 121 ? -4.377 35.945 63.551 1.00 9.30 95 PHE A CA 1
ATOM 710 C C . PHE A 1 121 ? -5.447 34.892 63.452 1.00 9.01 95 PHE A C 1
ATOM 711 O O . PHE A 1 121 ? -6.069 34.573 64.454 1.00 9.86 95 PHE A O 1
ATOM 719 N N . SER A 1 122 ? -5.647 34.336 62.259 1.00 9.11 96 SER A N 1
ATOM 720 C CA . SER A 1 122 ? -6.505 33.173 62.095 1.00 9.82 96 SER A CA 1
ATOM 721 C C . SER A 1 122 ? -5.885 31.989 62.795 1.00 10.67 96 SER A C 1
ATOM 722 O O . SER A 1 122 ? -4.714 32.028 63.206 1.00 10.40 96 SER A O 1
ATOM 725 N N . GLU A 1 123 ? -6.648 30.908 62.905 1.00 11.89 97 GLU A N 1
ATOM 726 C CA . GLU A 1 123 ? -6.036 29.652 63.288 1.00 13.08 97 GLU A CA 1
ATOM 727 C C . GLU A 1 123 ? -5.001 29.301 62.217 1.00 12.51 97 GLU A C 1
ATOM 728 O O . GLU A 1 123 ? -5.091 29.775 61.075 1.00 12.07 97 GLU A O 1
ATOM 734 N N . PRO A 1 124 ? -4.001 28.494 62.588 1.00 12.70 98 PRO A N 1
ATOM 735 C CA . PRO A 1 124 ? -2.921 28.216 61.637 1.00 12.95 98 PRO A CA 1
ATOM 736 C C . PRO A 1 124 ? -3.375 27.519 60.361 1.00 12.99 98 PRO A C 1
ATOM 737 O O . PRO A 1 124 ? -4.220 26.627 60.427 1.00 12.99 98 PRO A O 1
ATOM 741 N N . TYR A 1 125 ? -2.808 27.913 59.221 1.00 12.31 99 TYR A N 1
ATOM 742 C CA . TYR A 1 125 ? -3.051 27.211 57.945 1.00 12.32 99 TYR A CA 1
ATOM 743 C C . TYR A 1 125 ? -1.874 26.318 57.551 1.00 11.88 99 TYR A C 1
ATOM 744 O O . TYR A 1 125 ? -2.022 25.462 56.681 1.00 12.79 99 TYR A O 1
ATOM 753 N N . TYR A 1 126 ? -0.713 26.516 58.181 1.00 10.75 100 TYR A N 1
ATOM 754 C CA . TYR A 1 126 ? 0.449 25.662 57.965 1.00 10.91 100 TYR A CA 1
ATOM 755 C C . TYR A 1 126 ? 1.472 25.888 59.069 1.00 10.98 100 TYR A C 1
ATOM 756 O O . TYR A 1 126 ? 1.354 26.820 59.857 1.00 9.32 100 TYR A O 1
ATOM 765 N N . GLN A 1 127 ? 2.490 25.029 59.119 1.00 12.15 101 GLN A N 1
ATOM 766 C CA . GLN A 1 127 ? 3.524 25.103 60.136 1.00 13.53 101 GLN A CA 1
ATOM 767 C C . GLN A 1 127 ? 4.882 24.718 59.553 1.00 12.95 101 GLN A C 1
ATOM 768 O O . GLN A 1 127 ? 4.978 23.829 58.711 1.00 14.13 101 GLN A O 1
ATOM 774 N N . ASP A 1 128 ? 5.930 25.372 60.017 1.00 11.59 102 ASP A N 1
ATOM 775 C CA . ASP A 1 128 ? 7.278 25.036 59.585 1.00 11.47 102 ASP A CA 1
ATOM 776 C C . ASP A 1 128 ? 8.129 25.060 60.844 1.00 11.51 102 ASP A C 1
ATOM 777 O O . ASP A 1 128 ? 7.589 24.948 61.943 1.00 13.68 102 ASP A O 1
ATOM 782 N N . ALA A 1 129 ? 9.444 25.065 60.714 1.00 11.87 103 ALA A N 1
ATOM 783 C CA . ALA A 1 129 ? 10.325 25.100 61.864 1.00 11.47 103 ALA A CA 1
ATOM 784 C C . ALA A 1 129 ? 11.554 25.898 61.499 1.00 10.90 103 ALA A C 1
ATOM 785 O O . ALA A 1 129 ? 11.922 25.980 60.333 1.00 11.75 103 ALA A O 1
ATOM 787 N N . ILE A 1 130 ? 12.194 26.471 62.509 1.00 10.60 104 ILE A N 1
ATOM 788 C CA . ILE A 1 130 ? 13.398 27.263 62.316 1.00 10.43 104 ILE A CA 1
ATOM 789 C C . ILE A 1 130 ? 14.586 26.356 62.047 1.00 10.05 104 ILE A C 1
ATOM 790 O O . ILE A 1 130 ? 14.691 25.270 62.619 1.00 10.01 104 ILE A O 1
ATOM 795 N N . GLY A 1 131 ? 15.449 26.806 61.138 1.00 8.83 105 GLY A N 1
ATOM 796 C CA . GLY A 1 131 ? 16.679 26.099 60.827 1.00 9.46 105 GLY A CA 1
ATOM 797 C C . GLY A 1 131 ? 17.879 27.014 60.787 1.00 8.96 105 GLY A C 1
ATOM 798 O O . GLY A 1 131 ? 17.792 28.199 61.078 1.00 9.66 105 GLY A O 1
ATOM 799 N N . LEU A 1 132 ? 19.014 26.431 60.444 1.00 9.13 106 LEU A N 1
ATOM 800 C CA . LEU A 1 132 ? 20.271 27.144 60.313 1.00 8.73 106 LEU A CA 1
ATOM 801 C C . LEU A 1 132 ? 20.874 26.870 58.939 1.00 8.61 106 LEU A C 1
ATOM 802 O O . LEU A 1 132 ? 21.049 25.720 58.577 1.00 9.37 106 LEU A O 1
ATOM 807 N N . LEU A 1 133 ? 21.238 27.936 58.221 1.00 8.00 107 LEU A N 1
ATOM 808 C CA . LEU A 1 133 ? 21.929 27.859 56.946 1.00 8.06 107 LEU A CA 1
ATOM 809 C C . LEU A 1 133 ? 23.363 28.316 57.182 1.00 8.10 107 LEU A C 1
ATOM 810 O O . LEU A 1 133 ? 23.603 29.404 57.700 1.00 8.47 107 LEU A O 1
ATOM 815 N N . VAL A 1 134 ? 24.312 27.484 56.785 1.00 8.06 108 VAL A N 1
ATOM 816 C CA . VAL A 1 134 ? 25.715 27.718 57.088 1.00 8.09 108 VAL A CA 1
ATOM 817 C C . VAL A 1 134 ? 26.525 27.370 55.850 1.00 8.38 108 VAL A C 1
ATOM 818 O O . VAL A 1 134 ? 26.089 26.598 55.003 1.00 8.54 108 VAL A O 1
ATOM 822 N N . LEU A 1 135 ? 27.715 27.944 55.739 1.00 8.25 109 LEU A N 1
ATOM 823 C CA . LEU A 1 135 ? 28.633 27.555 54.674 1.00 8.81 109 LEU A CA 1
ATOM 824 C C . LEU A 1 135 ? 29.128 26.139 54.942 1.00 8.78 109 LEU A C 1
ATOM 825 O O . LEU A 1 135 ? 29.429 25.780 56.069 1.00 7.90 109 LEU A O 1
ATOM 830 N N . LYS A 1 136 ? 29.232 25.345 53.886 1.00 9.29 110 LYS A N 1
ATOM 831 C CA . LYS A 1 136 ? 29.712 23.980 54.014 1.00 10.19 110 LYS A CA 1
ATOM 832 C C . LYS A 1 136 ? 31.124 23.953 54.611 1.00 10.20 110 LYS A C 1
ATOM 833 O O . LYS A 1 136 ? 31.476 23.023 55.347 1.00 10.28 110 LYS A O 1
ATOM 839 N N . GLU A 1 137 ? 31.927 24.973 54.312 1.00 10.54 111 GLU A N 1
ATOM 840 C CA . GLU A 1 137 ? 33.325 24.975 54.764 1.00 10.95 111 GLU A CA 1
ATOM 841 C C . GLU A 1 137 ? 33.529 25.095 56.278 1.00 11.01 111 GLU A C 1
ATOM 842 O O . GLU A 1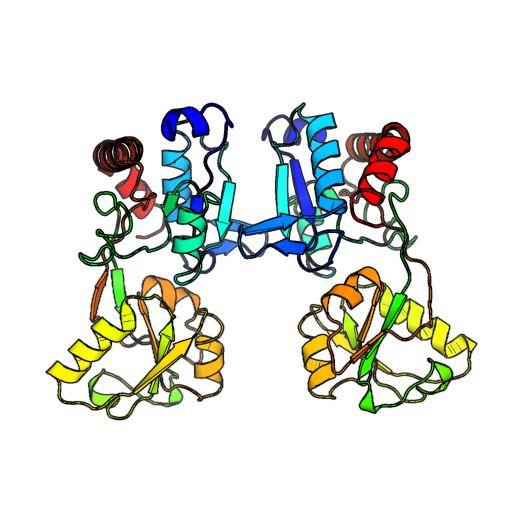 137 ? 34.608 24.794 56.774 1.00 11.47 111 GLU A O 1
ATOM 848 N N . LYS A 1 138 ? 32.502 25.518 57.016 1.00 10.70 112 LYS A N 1
ATOM 849 C CA . LYS A 1 138 ? 32.579 25.578 58.480 1.00 11.55 112 LYS A CA 1
ATOM 850 C C . LYS A 1 138 ? 32.629 24.199 59.120 1.00 11.36 112 LYS A C 1
ATOM 851 O O . LYS A 1 138 ? 33.094 24.056 60.258 1.00 12.37 112 LYS A O 1
ATOM 857 N N . LYS A 1 139 ? 32.098 23.207 58.405 1.00 11.96 113 LYS A N 1
ATOM 858 C CA . LYS A 1 139 ? 32.026 21.818 58.859 1.00 12.62 113 LYS A CA 1
ATOM 859 C C . LYS A 1 139 ? 31.269 21.680 60.173 1.00 12.94 113 LYS A C 1
ATOM 860 O O . LYS A 1 139 ? 31.559 20.812 60.986 1.00 13.84 113 LYS A O 1
ATOM 866 N N . TYR A 1 140 ? 30.263 22.532 60.350 1.00 12.68 114 TYR A N 1
ATOM 867 C CA . TYR A 1 140 ? 29.331 22.395 61.463 1.00 13.12 114 TYR A CA 1
ATOM 868 C C . TYR A 1 140 ?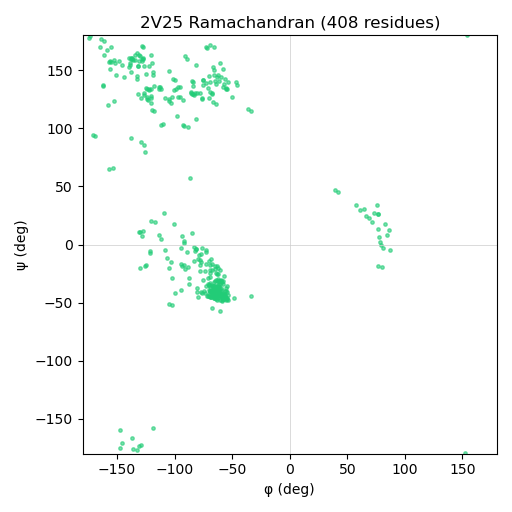 28.438 21.179 61.210 1.00 13.64 114 TYR A C 1
ATOM 869 O O . TYR A 1 140 ? 27.928 21.007 60.105 1.00 14.48 114 TYR A O 1
ATOM 878 N N . LYS A 1 141 ? 28.246 20.348 62.224 1.00 14.51 115 LYS A N 1
ATOM 879 C CA . LYS A 1 141 ? 27.360 19.188 62.090 1.00 14.82 115 LYS A CA 1
ATOM 880 C C . LYS A 1 141 ? 25.998 19.422 62.741 1.00 14.85 115 LYS A C 1
ATOM 881 O O . LYS A 1 141 ? 25.001 18.845 62.317 1.00 15.76 115 LYS A O 1
ATOM 883 N N . SER A 1 142 ? 25.981 20.265 63.776 1.00 13.84 116 SER A N 1
ATOM 884 C CA . SER A 1 142 ? 24.765 20.621 64.517 1.00 13.23 116 SER A CA 1
ATOM 885 C C . SER A 1 142 ? 25.019 21.908 65.284 1.00 12.30 116 SER A C 1
ATOM 886 O O . SER A 1 142 ? 26.147 22.401 65.334 1.00 11.14 116 SER A O 1
ATOM 889 N N . LEU A 1 143 ? 23.981 22.433 65.927 1.00 11.61 117 LEU A N 1
ATOM 890 C CA . LEU A 1 143 ? 24.142 23.633 66.739 1.00 11.15 117 LEU A CA 1
ATOM 891 C C . LEU A 1 143 ? 25.197 23.475 67.833 1.00 10.89 117 LEU A C 1
ATOM 892 O O . LEU A 1 143 ? 25.821 24.451 68.243 1.00 11.48 117 LEU A O 1
ATOM 897 N N . ALA A 1 144 ? 25.417 22.246 68.288 1.00 10.68 118 ALA A N 1
ATOM 898 C CA . ALA A 1 144 ? 26.380 21.977 69.357 1.00 10.98 118 ALA A CA 1
ATOM 899 C C . ALA A 1 144 ? 27.819 22.335 68.968 1.00 11.45 118 ALA A C 1
ATOM 900 O O . ALA A 1 144 ? 28.683 22.499 69.843 1.00 12.13 118 ALA A O 1
ATOM 902 N N . ASP A 1 145 ? 28.077 22.468 67.665 1.00 11.73 119 ASP A N 1
ATOM 903 C CA . ASP A 1 145 ? 29.413 22.797 67.148 1.00 11.62 119 ASP A CA 1
ATOM 904 C C . ASP A 1 145 ? 29.606 24.300 66.980 1.00 11.88 119 ASP A C 1
ATOM 905 O O . ASP A 1 145 ? 30.669 24.751 66.534 1.00 12.63 119 ASP A O 1
ATOM 910 N N . MET A 1 146 ? 28.596 25.084 67.339 1.00 11.57 120 MET A N 1
ATOM 911 C CA . MET A 1 146 ? 28.559 26.485 66.967 1.00 11.07 120 MET A CA 1
ATOM 912 C C . MET A 1 146 ? 28.782 27.449 68.126 1.00 11.41 120 MET A C 1
ATOM 913 O O . MET A 1 146 ? 28.334 28.590 68.062 1.00 11.70 120 MET A O 1
ATOM 918 N N . LYS A 1 147 ? 29.504 27.025 69.168 1.00 11.74 121 LYS A N 1
ATOM 919 C CA . LYS A 1 147 ? 29.825 27.958 70.257 1.00 12.85 121 LYS A CA 1
ATOM 920 C C . LYS A 1 147 ? 30.518 29.185 69.692 1.00 12.94 121 LYS A C 1
ATOM 921 O O . LYS A 1 147 ? 31.419 29.060 68.869 1.00 13.40 121 LYS A O 1
ATOM 927 N N . GLY A 1 148 ? 30.075 30.364 70.123 1.00 13.23 122 GLY A N 1
ATOM 928 C CA . GLY A 1 148 ? 30.664 31.629 69.672 1.00 13.37 122 GLY A CA 1
ATOM 929 C C . GLY A 1 148 ? 30.220 32.126 68.307 1.00 13.36 122 GLY A C 1
ATOM 930 O O . GLY A 1 148 ? 30.658 33.183 67.859 1.00 14.33 122 GLY A O 1
ATOM 931 N N . ALA A 1 149 ? 29.357 31.376 67.632 1.00 13.04 123 ALA A N 1
ATOM 932 C CA . ALA A 1 149 ? 28.910 31.745 66.306 1.00 12.84 123 ALA A CA 1
ATOM 933 C C . ALA A 1 149 ? 28.115 33.033 66.341 1.00 12.60 123 ALA A C 1
ATOM 934 O O . ALA A 1 149 ? 27.304 33.256 67.239 1.00 13.12 123 ALA A O 1
ATOM 936 N N . ASN A 1 150 ? 28.344 33.856 65.325 1.00 11.78 124 ASN A N 1
ATOM 937 C CA . ASN A 1 150 ? 27.556 35.051 65.065 1.00 10.93 124 ASN A CA 1
ATOM 938 C C . ASN A 1 150 ? 26.443 34.647 64.096 1.00 10.60 124 ASN A C 1
ATOM 939 O O . ASN A 1 150 ? 26.710 34.318 62.944 1.00 11.14 124 ASN A O 1
ATOM 944 N N A ILE A 1 151 ? 25.204 34.656 64.576 0.50 10.00 125 ILE A N 1
ATOM 945 N N B ILE A 1 151 ? 25.206 34.660 64.592 0.50 10.41 125 ILE A N 1
ATOM 946 C CA A ILE A 1 151 ? 24.069 34.194 63.790 0.50 9.59 125 ILE A CA 1
ATOM 947 C CA B ILE A 1 151 ? 24.040 34.220 63.835 0.50 10.37 125 ILE A CA 1
ATOM 948 C C A ILE A 1 151 ? 23.269 35.384 63.273 0.50 9.43 125 ILE A C 1
ATOM 949 C C B ILE A 1 151 ? 23.319 35.438 63.265 0.50 9.80 125 ILE A C 1
ATOM 950 O O A ILE A 1 151 ? 22.807 36.222 64.056 0.50 9.72 125 ILE A O 1
ATOM 951 O O B ILE A 1 151 ? 22.973 36.365 64.007 0.50 9.95 125 ILE A O 1
ATOM 960 N N . GLY A 1 152 ? 23.096 35.436 61.955 1.00 9.54 126 GLY A N 1
ATOM 961 C CA . GLY A 1 152 ? 22.354 36.492 61.297 1.00 9.26 126 GLY A CA 1
ATOM 962 C C . GLY A 1 152 ? 20.875 36.168 61.326 1.00 9.06 126 GLY A C 1
ATOM 963 O O . GLY A 1 152 ? 20.455 35.066 60.943 1.00 9.50 126 GLY A O 1
ATOM 964 N N . VAL A 1 153 ? 20.101 37.147 61.769 1.00 8.80 127 VAL A N 1
ATOM 965 C CA . VAL A 1 153 ? 18.648 37.032 61.835 1.00 9.07 127 VAL A CA 1
ATOM 966 C C . VAL A 1 153 ? 18.018 38.329 61.324 1.00 9.69 127 VAL A C 1
ATOM 967 O O . VAL A 1 153 ? 18.670 39.368 61.286 1.00 9.62 127 VAL A O 1
ATOM 971 N N . ALA A 1 154 ? 16.746 38.248 60.943 1.00 10.13 128 ALA A N 1
ATOM 972 C CA . ALA A 1 154 ? 16.000 39.404 60.472 1.00 10.24 128 ALA A CA 1
ATOM 973 C C . ALA A 1 154 ? 15.428 40.208 61.617 1.00 10.74 128 ALA A C 1
ATOM 974 O O . ALA A 1 154 ? 14.924 39.643 62.597 1.00 11.08 128 ALA A O 1
ATOM 976 N N . GLN A 1 155 ? 15.489 41.529 61.456 0.60 9.82 129 GLN A N 1
ATOM 977 C CA . GLN A 1 155 ? 14.703 42.461 62.250 0.60 10.37 129 GLN A CA 1
ATOM 978 C C . GLN A 1 155 ? 13.228 42.111 62.148 0.60 9.18 129 GLN A C 1
ATOM 979 O O . GLN A 1 155 ? 12.701 41.871 61.054 0.60 8.50 129 GLN A O 1
ATOM 985 N N . ALA A 1 156 ? 12.566 42.109 63.291 0.60 9.10 130 ALA A N 1
ATOM 986 C CA . ALA A 1 156 ? 11.137 41.885 63.364 0.60 9.22 130 ALA A CA 1
ATOM 987 C C . ALA A 1 156 ? 10.753 40.404 63.291 0.60 9.23 130 ALA A C 1
ATOM 988 O O . ALA A 1 156 ? 9.588 40.095 63.407 0.60 9.01 130 ALA A O 1
ATOM 990 N N . ALA A 1 157 ? 11.714 39.502 63.113 1.00 9.70 131 ALA A N 1
ATOM 991 C CA . ALA A 1 157 ? 11.415 38.059 63.059 1.00 9.74 131 ALA A CA 1
ATOM 992 C C . ALA A 1 157 ? 11.461 37.405 64.445 1.00 10.33 131 ALA A C 1
ATOM 993 O O . ALA A 1 157 ? 12.079 37.918 65.364 1.00 10.99 131 ALA A O 1
ATOM 995 N N . THR A 1 158 ? 10.823 36.244 64.569 1.00 10.17 132 THR A N 1
ATOM 996 C CA . THR A 1 158 ? 10.826 35.453 65.803 1.00 10.15 132 THR A CA 1
ATOM 997 C C . THR A 1 158 ? 12.153 34.742 66.110 1.00 10.15 132 THR A C 1
ATOM 998 O O . THR A 1 158 ? 12.334 34.123 67.163 1.00 10.72 132 THR A O 1
ATOM 1002 N N . THR A 1 159 ? 13.099 34.830 65.197 1.00 10.21 133 THR A N 1
ATOM 1003 C CA . THR A 1 159 ? 14.192 33.902 65.185 1.00 10.11 133 THR A CA 1
ATOM 1004 C C . THR A 1 159 ? 15.158 34.047 66.344 1.00 10.76 133 THR A C 1
ATOM 1005 O O . THR A 1 159 ? 15.577 33.046 66.945 1.00 11.03 133 THR A O 1
ATOM 1009 N N . LYS A 1 160 ? 15.536 35.278 66.653 1.00 11.18 134 LYS A N 1
ATOM 1010 C CA . LYS A 1 160 ? 16.536 35.509 67.695 1.00 11.47 134 LYS A CA 1
ATOM 1011 C C . LYS A 1 160 ? 16.119 34.884 69.024 1.00 11.69 134 LYS A C 1
ATOM 1012 O O . LYS A 1 160 ? 16.915 34.220 69.677 1.00 11.87 134 LYS A O 1
ATOM 1018 N N . LYS A 1 161 ? 14.874 35.097 69.425 1.00 12.10 135 LYS A N 1
ATOM 1019 C CA . LYS A 1 161 ? 14.386 34.531 70.675 1.00 12.22 135 LYS A CA 1
ATOM 1020 C C . LYS A 1 161 ? 14.449 33.007 70.653 1.00 12.27 135 LYS A C 1
ATOM 1021 O O . LYS A 1 161 ? 14.876 32.384 71.623 1.00 12.88 135 LYS A O 1
ATOM 1025 N N . ALA A 1 162 ? 14.044 32.406 69.529 1.00 12.15 136 ALA A N 1
ATOM 1026 C CA . ALA A 1 162 ? 13.971 30.945 69.427 1.00 12.01 136 ALA A CA 1
ATOM 1027 C C . ALA A 1 162 ? 15.347 30.289 69.406 1.00 12.87 136 ALA A C 1
ATOM 1028 O O . ALA A 1 162 ? 15.564 29.272 70.056 1.00 12.83 136 ALA A O 1
ATOM 1030 N N . ILE A 1 163 ? 16.278 30.856 68.660 1.00 13.29 137 ILE A N 1
ATOM 1031 C CA . ILE A 1 163 ? 17.620 30.268 68.576 1.00 13.68 137 ILE A CA 1
ATOM 1032 C C . ILE A 1 163 ? 18.396 30.489 69.844 1.00 13.15 137 ILE A C 1
ATOM 1033 O O . ILE A 1 163 ? 19.180 29.634 70.251 1.00 13.82 137 ILE A O 1
ATOM 1038 N N . GLY A 1 164 ? 18.200 31.640 70.465 1.00 11.93 138 GLY A N 1
ATOM 1039 C CA . GLY A 1 164 ? 18.806 31.905 71.757 1.00 12.09 138 GLY A CA 1
ATOM 1040 C C . GLY A 1 164 ? 18.443 30.821 72.743 1.00 11.93 138 GLY A C 1
ATOM 1041 O O . GLY A 1 164 ? 19.295 30.303 73.452 1.00 12.33 138 GLY A O 1
ATOM 1042 N N . GLU A 1 165 ? 17.161 30.469 72.782 1.00 11.43 139 GLU A N 1
ATOM 1043 C CA . GLU A 1 165 ? 16.688 29.450 73.714 1.00 11.29 139 GLU A CA 1
ATOM 1044 C C . GLU A 1 165 ? 17.199 28.067 73.328 1.00 10.49 139 GLU A C 1
ATOM 1045 O O . GLU A 1 165 ? 17.586 27.306 74.192 1.00 10.20 139 GLU A O 1
ATOM 1051 N N . ALA A 1 166 ? 17.233 27.757 72.038 1.00 10.29 140 ALA A N 1
ATOM 1052 C CA . ALA A 1 166 ? 17.778 26.474 71.572 1.00 10.09 140 ALA A CA 1
ATOM 1053 C C . ALA A 1 166 ? 19.220 26.323 72.018 1.00 10.27 140 ALA A C 1
ATOM 1054 O O . ALA A 1 166 ? 19.635 25.256 72.494 1.00 10.05 140 ALA A O 1
ATOM 1056 N N . ALA A 1 167 ? 19.968 27.405 71.856 1.00 9.60 141 ALA A N 1
ATOM 1057 C CA . ALA A 1 167 ? 21.384 27.435 72.235 1.00 9.60 141 ALA A CA 1
ATOM 1058 C C . ALA A 1 167 ? 21.540 27.279 73.739 1.00 9.51 141 ALA A C 1
ATOM 1059 O O . ALA A 1 167 ? 22.363 26.492 74.202 1.00 10.21 141 ALA A O 1
ATOM 1061 N N . LYS A 1 168 ? 20.711 27.984 74.515 1.00 9.27 142 LYS A N 1
ATOM 1062 C CA . LYS A 1 168 ? 20.779 27.865 75.968 1.00 8.99 142 LYS A CA 1
ATOM 1063 C C . LYS A 1 168 ? 20.492 26.438 76.463 1.00 8.70 142 LYS A C 1
ATOM 1064 O O . LYS A 1 168 ? 21.102 25.970 77.426 1.00 9.19 142 LYS A O 1
ATOM 1070 N N . LYS A 1 169 ? 19.568 25.750 75.799 1.00 7.94 143 LYS A N 1
ATOM 1071 C CA . LYS A 1 169 ? 19.192 24.391 76.180 1.00 8.35 143 LYS A CA 1
ATOM 1072 C C . LYS A 1 169 ? 20.264 23.341 75.936 1.00 6.88 143 LYS A C 1
ATOM 1073 O O . LYS A 1 169 ? 20.192 22.264 76.513 1.00 5.30 143 LYS A O 1
ATOM 1079 N N . ILE A 1 170 ? 21.259 23.654 75.102 1.00 6.63 144 ILE A N 1
ATOM 1080 C CA . ILE A 1 170 ? 22.392 22.751 74.903 1.00 6.99 144 ILE A CA 1
ATOM 1081 C C . ILE A 1 170 ? 23.694 23.358 75.439 1.00 7.48 144 ILE A C 1
ATOM 1082 O O . ILE A 1 170 ? 24.755 22.792 75.247 1.00 7.73 144 ILE A O 1
ATOM 1087 N N . GLY A 1 171 ? 23.601 24.480 76.138 1.00 8.18 145 GLY A N 1
ATOM 1088 C CA . GLY A 1 171 ? 24.728 25.010 76.891 1.00 9.46 145 GLY A CA 1
ATOM 1089 C C . GLY A 1 171 ? 25.791 25.682 76.060 1.00 10.64 145 GLY A C 1
ATOM 1090 O O . GLY A 1 171 ? 26.975 25.626 76.410 1.00 11.97 145 GLY A O 1
ATOM 1091 N N . ILE A 1 172 ? 25.388 26.337 74.978 1.00 11.63 146 ILE A N 1
ATOM 1092 C CA . ILE A 1 172 ? 26.356 27.127 74.222 1.00 12.70 146 ILE A CA 1
ATOM 1093 C C . ILE A 1 172 ? 25.923 28.570 74.119 1.00 13.07 146 ILE A C 1
ATOM 1094 O O . ILE A 1 172 ? 24.736 28.887 74.208 1.00 13.31 146 ILE A O 1
ATOM 1099 N N . ASP A 1 173 ? 26.923 29.435 73.964 1.00 12.67 147 ASP A N 1
ATOM 1100 C CA . ASP A 1 173 ? 26.728 30.859 73.821 1.00 12.93 147 ASP A CA 1
ATOM 1101 C C . ASP A 1 173 ? 26.833 31.179 72.350 1.00 12.93 147 ASP A C 1
ATOM 1102 O O . ASP A 1 173 ? 27.730 30.702 71.674 1.00 13.34 147 ASP A O 1
ATOM 1104 N N . VAL A 1 174 ? 25.891 31.964 71.854 1.00 12.80 148 VAL A N 1
ATOM 1105 C CA . VAL A 1 174 ? 25.970 32.479 70.497 1.00 13.12 148 VAL A CA 1
ATOM 1106 C C . VAL A 1 174 ? 25.723 33.972 70.552 1.00 13.27 148 VAL A C 1
ATOM 1107 O O . VAL A 1 174 ? 25.227 34.483 71.553 1.00 14.60 148 VAL A O 1
ATOM 1111 N N . LYS A 1 175 ? 26.096 34.672 69.492 1.00 12.67 149 LYS A N 1
ATOM 1112 C CA . LYS A 1 175 ? 25.757 36.096 69.357 1.00 12.88 149 LYS A CA 1
ATOM 1113 C C . LYS A 1 175 ? 24.934 36.308 68.104 1.00 12.36 149 LYS A C 1
ATOM 1114 O O . LYS A 1 175 ? 24.876 35.441 67.235 1.00 12.09 149 LYS A O 1
ATOM 1120 N N . PHE A 1 176 ? 24.273 37.451 68.038 1.00 12.07 150 PHE A N 1
ATOM 1121 C CA . PHE A 1 176 ? 23.377 37.735 66.935 1.00 12.57 150 PHE A CA 1
ATOM 1122 C C . PHE A 1 176 ? 23.719 39.025 66.225 1.00 12.51 150 PHE A C 1
ATOM 1123 O O . PHE A 1 176 ? 24.148 39.990 66.844 1.00 13.53 150 PHE A O 1
ATOM 1131 N N . SER A 1 177 ? 23.481 39.027 64.917 1.00 12.03 151 SER A N 1
ATOM 1132 C CA . SER A 1 177 ? 23.537 40.234 64.112 1.00 12.32 151 SER A CA 1
ATOM 1133 C C . SER A 1 177 ? 22.194 40.370 63.422 1.00 12.28 151 SER A C 1
ATOM 1134 O O . SER A 1 177 ? 21.742 39.441 62.778 1.00 11.72 151 SER A O 1
ATOM 1137 N N . GLU A 1 178 ? 21.550 41.522 63.566 1.00 12.96 152 GLU A N 1
ATOM 1138 C CA . GLU A 1 178 ? 20.220 41.739 63.004 1.00 13.44 152 GLU A CA 1
ATOM 1139 C C . GLU A 1 178 ? 20.276 42.509 61.682 1.00 13.70 152 GLU A C 1
ATOM 1140 O O . GLU A 1 178 ? 21.066 43.456 61.541 1.00 14.64 152 GLU A O 1
ATOM 1146 N N . PHE A 1 179 ? 19.418 42.116 60.736 1.00 12.96 153 PHE A N 1
ATOM 1147 C CA . PHE A 1 179 ? 19.409 42.675 59.367 1.00 12.61 153 PHE A CA 1
ATOM 1148 C C . PHE A 1 179 ? 18.002 43.060 58.941 1.00 12.44 153 PHE A C 1
ATOM 1149 O O . PHE A 1 179 ? 17.041 42.493 59.427 1.00 12.64 153 PHE A O 1
ATOM 1157 N N . PRO A 1 180 ? 17.882 44.027 58.021 1.00 11.95 154 PRO A N 1
ATOM 1158 C CA . PRO A 1 180 ? 16.555 44.514 57.638 1.00 11.93 154 PRO A CA 1
ATOM 1159 C C . PRO A 1 180 ? 15.790 43.600 56.682 1.00 11.96 154 PRO A C 1
ATOM 1160 O O . PRO A 1 180 ? 14.570 43.764 56.533 1.00 12.92 154 PRO A O 1
ATOM 1164 N N . ASP A 1 181 ? 16.490 42.682 56.019 1.00 12.01 155 ASP A N 1
ATOM 1165 C CA . ASP A 1 181 ? 15.872 41.786 55.031 1.00 11.99 155 ASP A CA 1
ATOM 1166 C C . ASP A 1 181 ? 16.729 40.546 54.826 1.00 11.97 155 ASP A C 1
ATOM 1167 O O . ASP A 1 181 ? 17.890 40.515 55.243 1.00 12.58 155 ASP A O 1
ATOM 1172 N N . TYR A 1 182 ? 16.169 39.537 54.163 1.00 11.25 156 TYR A N 1
ATOM 1173 C CA . TYR A 1 182 ? 16.854 38.261 54.023 1.00 10.39 156 TYR A CA 1
ATOM 1174 C C . TYR A 1 182 ? 18.023 38.287 53.040 1.00 10.40 156 TYR A C 1
ATOM 1175 O O . TYR A 1 182 ? 19.046 37.686 53.323 1.00 10.16 156 TYR A O 1
ATOM 1184 N N . PRO A 1 183 ? 17.874 38.957 51.881 1.00 10.20 157 PRO A N 1
ATOM 1185 C CA . PRO A 1 183 ? 19.035 38.990 50.979 1.00 9.96 157 PRO A CA 1
ATOM 1186 C C . PRO A 1 183 ? 20.304 39.506 51.638 1.00 10.36 157 PRO A C 1
ATOM 1187 O O . PRO A 1 183 ? 21.403 39.019 51.326 1.00 10.85 157 PRO A O 1
ATOM 1191 N N A SER A 1 184 ? 20.172 40.476 52.544 0.50 9.98 158 SER A N 1
ATOM 1192 N N B SER A 1 184 ? 20.155 40.469 52.547 0.50 10.25 158 SER A N 1
ATOM 1193 C CA A SER A 1 184 ? 21.347 41.019 53.233 0.50 9.82 158 SER A CA 1
ATOM 1194 C CA B SER A 1 184 ? 21.301 41.037 53.257 0.50 10.36 158 SER A CA 1
ATOM 1195 C C A SER A 1 184 ? 21.999 40.004 54.158 0.50 9.62 158 SER A C 1
ATOM 1196 C C B SER A 1 184 ? 21.975 40.043 54.193 0.50 9.91 158 SER A C 1
ATOM 1197 O O A SER A 1 184 ? 23.217 40.021 54.330 0.50 9.69 158 SER A O 1
ATOM 1198 O O B SER A 1 184 ? 23.183 40.121 54.414 0.50 10.06 158 SER A O 1
ATOM 1203 N N . ILE A 1 185 ? 21.209 39.096 54.724 1.00 9.64 159 ILE A N 1
ATOM 1204 C CA . ILE A 1 185 ? 21.793 38.058 55.591 1.00 9.67 159 ILE A CA 1
ATOM 1205 C C . ILE A 1 185 ? 22.562 37.058 54.732 1.00 10.43 159 ILE A C 1
ATOM 1206 O O . ILE A 1 185 ? 23.660 36.631 55.098 1.00 10.95 159 ILE A O 1
ATOM 1211 N N . LYS A 1 186 ? 21.993 36.683 53.590 1.00 11.00 160 LYS A N 1
ATOM 1212 C CA . LYS A 1 186 ? 22.676 35.763 52.707 1.00 11.17 160 LYS A CA 1
ATOM 1213 C C . LYS A 1 186 ? 23.988 36.377 52.234 1.00 10.81 160 LYS A C 1
ATOM 1214 O O . LYS A 1 186 ? 25.011 35.696 52.199 1.00 11.40 160 LYS A O 1
ATOM 1220 N N . ALA A 1 187 ? 23.973 37.661 51.907 1.00 10.47 161 ALA A N 1
ATOM 1221 C CA . ALA A 1 187 ? 25.214 38.337 51.495 1.00 10.11 161 ALA A CA 1
ATOM 1222 C C . ALA A 1 187 ? 26.246 38.340 52.626 1.00 10.47 161 ALA A C 1
ATOM 1223 O O . ALA A 1 187 ? 27.438 38.128 52.395 1.00 11.37 161 ALA A O 1
ATOM 1225 N N . ALA A 1 188 ? 25.786 38.558 53.853 1.00 10.42 162 ALA A N 1
ATOM 1226 C CA . ALA A 1 188 ? 26.636 38.520 55.038 1.00 10.36 162 ALA A CA 1
ATOM 1227 C C . ALA A 1 188 ? 27.236 37.128 55.241 1.00 10.89 162 ALA A C 1
ATOM 1228 O O . ALA A 1 188 ? 28.406 36.992 55.605 1.00 11.07 162 ALA A O 1
ATOM 1230 N N . LEU A 1 189 ? 26.437 36.094 55.002 1.00 10.37 163 LEU A N 1
ATOM 1231 C CA . LEU A 1 189 ? 26.917 34.726 55.135 1.00 10.02 163 LEU A CA 1
ATOM 1232 C C . LEU A 1 189 ? 28.018 34.436 54.127 1.00 10.79 163 LEU A C 1
ATOM 1233 O O . LEU A 1 189 ? 29.050 33.881 54.492 1.00 10.68 163 LEU A O 1
ATOM 1238 N N . ASP A 1 190 ? 27.787 34.818 52.874 1.00 11.28 164 ASP A N 1
ATOM 1239 C CA . ASP A 1 190 ? 28.764 34.599 51.810 1.00 12.78 164 ASP A CA 1
ATOM 1240 C C . ASP A 1 190 ? 30.057 35.361 52.066 1.00 13.49 164 ASP A C 1
ATOM 1241 O O . ASP A 1 190 ? 31.141 34.850 51.764 1.00 14.28 164 ASP A O 1
ATOM 1246 N N . ALA A 1 191 ? 29.952 36.563 52.631 1.00 13.63 165 ALA A N 1
ATOM 1247 C CA . ALA A 1 191 ? 31.128 37.376 52.991 1.00 13.57 165 ALA A CA 1
ATOM 1248 C C . ALA A 1 191 ? 31.784 36.984 54.325 1.00 13.80 165 ALA A C 1
ATOM 1249 O O . ALA A 1 191 ? 32.810 37.561 54.715 1.00 13.79 165 ALA A O 1
ATOM 1251 N N . LYS A 1 192 ? 31.180 36.030 55.027 1.00 13.20 166 LYS A N 1
ATOM 1252 C CA . LYS A 1 192 ? 31.655 35.550 56.324 1.00 13.48 166 LYS A CA 1
ATOM 1253 C C . LYS A 1 192 ? 31.556 36.609 57.420 1.00 12.89 166 LYS A C 1
ATOM 1254 O O . LYS A 1 192 ? 32.271 36.550 58.417 1.00 13.34 166 LYS A O 1
ATOM 1259 N N . ARG A 1 193 ? 30.644 37.567 57.238 1.00 12.49 167 ARG A N 1
ATOM 1260 C CA . ARG A 1 193 ? 30.344 38.560 58.270 1.00 12.46 167 ARG A CA 1
ATOM 1261 C C . ARG A 1 193 ? 29.446 37.980 59.360 1.00 12.05 167 ARG A C 1
ATOM 1262 O O . ARG A 1 193 ? 29.401 38.502 60.471 1.00 13.31 167 ARG A O 1
ATOM 1270 N N . VAL A 1 194 ? 28.708 36.924 59.020 1.00 11.37 168 VAL A N 1
ATOM 1271 C CA . VAL A 1 194 ? 28.061 36.069 60.003 1.00 10.64 168 VAL A CA 1
ATOM 1272 C C . VAL A 1 194 ? 28.425 34.610 59.734 1.00 10.29 168 VAL A C 1
ATOM 1273 O O . VAL A 1 194 ? 28.841 34.269 58.627 1.00 10.36 168 VAL A O 1
ATOM 1277 N N . ASP A 1 195 ? 28.280 33.771 60.753 1.00 9.57 169 ASP A N 1
ATOM 1278 C CA . ASP A 1 195 ? 28.630 32.346 60.661 1.00 9.72 169 ASP A CA 1
ATOM 1279 C C . ASP A 1 195 ? 27.433 31.470 60.296 1.00 10.16 169 ASP A C 1
ATOM 1280 O O . ASP A 1 195 ? 27.579 30.314 59.906 1.00 10.02 169 ASP A O 1
ATOM 1285 N N . ALA A 1 196 ? 26.237 32.020 60.449 1.00 10.29 170 ALA A N 1
ATOM 1286 C CA . ALA A 1 196 ? 25.013 31.300 60.093 1.00 10.48 170 ALA A CA 1
ATOM 1287 C C . ALA A 1 196 ? 23.922 32.294 59.788 1.00 10.20 170 ALA A C 1
ATOM 1288 O O . ALA A 1 196 ? 23.970 33.440 60.233 1.00 10.57 170 ALA A O 1
ATOM 1290 N N . PHE A 1 197 ? 22.947 31.836 59.016 1.00 9.96 171 PHE A N 1
ATOM 1291 C CA . PHE A 1 197 ? 21.740 32.600 58.708 1.00 10.66 171 PHE A CA 1
ATOM 1292 C C . PHE A 1 197 ? 20.614 31.732 59.242 1.00 10.12 171 PHE A C 1
ATOM 1293 O O . PHE A 1 197 ? 20.429 30.612 58.776 1.00 10.50 171 PHE A O 1
ATOM 1301 N N . SER A 1 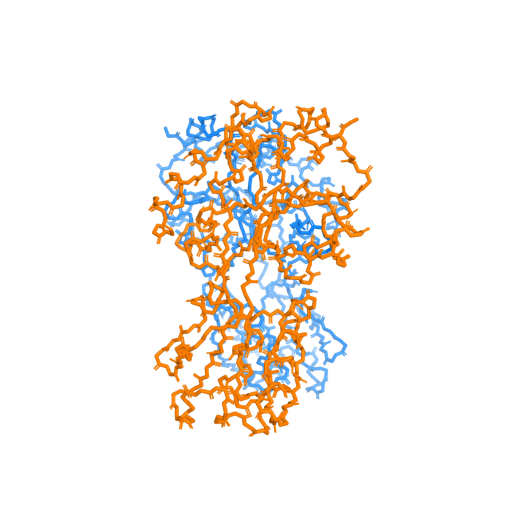198 ? 19.885 32.234 60.244 1.00 9.70 172 SER A N 1
ATOM 1302 C CA . SER A 1 198 ? 18.808 31.464 60.826 1.00 9.72 172 SER A CA 1
ATOM 1303 C C . SER A 1 198 ? 17.466 32.118 60.538 1.00 9.63 172 SER A C 1
ATOM 1304 O O . SER A 1 198 ? 17.336 33.328 60.655 1.00 10.66 172 SER A O 1
ATOM 1307 N N . VAL A 1 199 ? 16.510 31.282 60.144 1.00 9.07 173 VAL A N 1
ATOM 1308 C CA . VAL A 1 199 ? 15.087 31.616 60.018 1.00 9.04 173 VAL A CA 1
ATOM 1309 C C . VAL A 1 199 ? 14.334 30.329 59.691 1.00 8.60 173 VAL A C 1
ATOM 1310 O O . VAL A 1 199 ? 14.917 29.254 59.599 1.00 9.46 173 VAL A O 1
ATOM 1314 N N . ASP A 1 200 ? 13.018 30.423 59.541 1.00 8.70 174 ASP A N 1
ATOM 1315 C CA . ASP A 1 200 ? 12.204 29.288 59.130 1.00 8.85 174 ASP A CA 1
ATOM 1316 C C . ASP A 1 200 ? 12.843 28.551 57.956 1.00 8.64 174 ASP A C 1
ATOM 1317 O O . ASP A 1 200 ? 13.298 29.176 56.991 1.00 8.74 174 ASP A O 1
ATOM 1322 N N . LYS A 1 201 ? 12.835 27.223 57.994 1.00 9.05 175 LYS A N 1
ATOM 1323 C CA . LYS A 1 201 ? 13.444 26.465 56.883 1.00 9.33 175 LYS A CA 1
ATOM 1324 C C . LYS A 1 201 ? 12.783 26.761 55.544 1.00 8.80 175 LYS A C 1
ATOM 1325 O O . LYS A 1 201 ? 13.436 26.720 54.500 1.00 9.99 175 LYS A O 1
ATOM 1331 N N . SER A 1 202 ? 11.487 27.065 55.575 1.00 8.82 176 SER A N 1
ATOM 1332 C CA . SER A 1 202 ? 10.741 27.400 54.369 1.00 9.10 176 SER A CA 1
ATOM 1333 C C . SER A 1 202 ? 11.422 28.550 53.632 1.00 8.67 176 SER A C 1
ATOM 1334 O O . SER A 1 202 ? 11.513 28.562 52.397 1.00 9.85 176 SER A O 1
ATOM 1337 N N . ILE A 1 203 ? 11.903 29.518 54.404 1.00 8.30 177 ILE A N 1
ATOM 1338 C CA . ILE A 1 203 ? 12.553 30.691 53.870 1.00 8.72 177 ILE A CA 1
ATOM 1339 C C . ILE A 1 203 ? 14.002 30.368 53.515 1.00 8.78 177 ILE A C 1
ATOM 1340 O O . ILE A 1 203 ? 14.510 30.799 52.477 1.00 9.21 177 ILE A O 1
ATOM 1345 N N . LEU A 1 204 ? 14.677 29.603 54.361 1.00 8.68 178 LEU A N 1
ATOM 1346 C CA . LEU A 1 204 ? 16.069 29.260 54.044 1.00 8.81 178 LEU A CA 1
ATOM 1347 C C . LEU A 1 204 ? 16.182 28.517 52.720 1.00 8.31 178 LEU A C 1
ATOM 1348 O O . LEU A 1 204 ? 17.204 28.625 52.039 1.00 8.95 178 LEU A O 1
ATOM 1353 N N . LEU A 1 205 ? 15.161 27.752 52.339 1.00 8.17 179 LEU A N 1
ATOM 1354 C CA . LEU A 1 205 ? 15.171 27.055 51.056 1.00 8.65 179 LEU A CA 1
ATOM 1355 C C . LEU A 1 205 ? 15.228 28.038 49.874 1.00 8.55 179 LEU A C 1
ATOM 1356 O O . LEU A 1 205 ? 15.606 27.662 48.767 1.00 9.42 179 LEU A O 1
ATOM 1361 N N . GLY A 1 206 ? 14.845 29.288 50.120 1.00 8.75 180 GLY A N 1
ATOM 1362 C CA . GLY A 1 206 ? 14.910 30.348 49.117 1.00 8.86 180 GLY A CA 1
ATOM 1363 C C . GLY A 1 206 ? 16.298 30.972 48.976 1.00 9.25 180 GLY A C 1
ATOM 1364 O O . GLY A 1 206 ? 16.518 31.827 48.098 1.00 10.00 180 GLY A O 1
ATOM 1365 N N . TYR A 1 207 ? 17.236 30.541 49.828 1.00 9.02 181 TYR A N 1
ATOM 1366 C CA . TYR A 1 207 ? 18.586 31.135 49.882 1.00 9.19 181 TYR A CA 1
ATOM 1367 C C . TYR A 1 207 ? 19.737 30.129 49.825 1.00 9.63 181 TYR A C 1
ATOM 1368 O O . TYR A 1 207 ? 20.872 30.495 49.487 1.00 11.00 181 TYR A O 1
ATOM 1377 N N . VAL A 1 208 ? 19.482 28.867 50.142 1.00 10.24 182 VAL A N 1
ATOM 1378 C CA . VAL A 1 208 ? 20.538 27.856 50.118 1.00 10.90 182 VAL A CA 1
ATOM 1379 C C . VAL A 1 208 ? 21.084 27.715 48.699 1.00 11.69 182 VAL A C 1
ATOM 1380 O O . VAL A 1 208 ? 20.359 27.886 47.716 1.00 12.23 182 VAL A O 1
ATOM 1384 N N . ASP A 1 209 ? 22.382 27.440 48.604 1.00 12.09 183 ASP A N 1
ATOM 1385 C CA . ASP A 1 209 ? 23.046 27.246 47.314 1.00 12.65 183 ASP A CA 1
ATOM 1386 C C . ASP A 1 209 ? 24.174 26.227 47.461 1.00 12.61 183 ASP A C 1
ATOM 1387 O O . ASP A 1 209 ? 24.330 25.637 48.516 1.00 12.33 183 ASP A O 1
ATOM 1392 N N . ASP A 1 210 ? 24.949 26.005 46.405 1.00 12.84 184 ASP A N 1
ATOM 1393 C CA . ASP A 1 210 ? 25.938 24.925 46.428 1.00 12.83 184 ASP A CA 1
ATOM 1394 C C . ASP A 1 210 ? 27.034 25.065 47.501 1.00 12.94 184 ASP A C 1
ATOM 1395 O O . ASP A 1 210 ? 27.596 24.060 47.921 1.00 14.14 184 ASP A O 1
ATOM 1397 N N . LYS A 1 211 ? 27.327 26.288 47.941 1.00 12.43 185 LYS A N 1
ATOM 1398 C CA . LYS A 1 211 ? 28.370 26.528 48.947 1.00 12.23 185 LYS A CA 1
ATOM 1399 C C . LYS A 1 211 ? 27.837 26.465 50.375 1.00 11.08 185 LYS A C 1
ATOM 1400 O O . LYS A 1 211 ? 28.607 26.520 51.343 1.00 10.58 185 LYS A O 1
ATOM 1406 N N . SER A 1 212 ? 26.520 26.344 50.516 1.00 10.80 186 SER A N 1
ATOM 1407 C CA . SER A 1 212 ? 25.893 26.344 51.831 1.00 10.74 186 SER A CA 1
ATOM 1408 C C . SER A 1 212 ? 24.979 25.142 52.037 1.00 10.51 186 SER A C 1
ATOM 1409 O O . SER A 1 212 ? 24.704 24.378 51.118 1.00 10.89 186 SER A O 1
ATOM 1412 N N . GLU A 1 213 ? 24.532 24.967 53.269 1.00 10.14 187 GLU A N 1
ATOM 1413 C CA . GLU A 1 213 ? 23.710 23.830 53.623 1.00 11.31 187 GLU A CA 1
ATOM 1414 C C . GLU A 1 213 ? 22.799 24.204 54.770 1.00 9.96 187 GLU A C 1
ATOM 1415 O O . GLU A 1 213 ? 23.160 24.984 55.635 1.00 9.21 187 GLU A O 1
ATOM 1421 N N . ILE A 1 214 ? 21.602 23.635 54.762 1.00 9.76 188 ILE A N 1
ATOM 1422 C CA . ILE A 1 214 ? 20.705 23.773 55.896 1.00 9.93 188 ILE A CA 1
ATOM 1423 C C . ILE A 1 214 ? 20.949 22.584 56.812 1.00 10.23 188 ILE A C 1
ATOM 1424 O O . ILE A 1 214 ? 20.880 21.436 56.369 1.00 10.66 188 ILE A O 1
ATOM 1429 N N . LEU A 1 215 ? 21.266 22.843 58.081 1.00 10.76 189 LEU A N 1
ATOM 1430 C CA . LEU A 1 215 ? 21.576 21.751 59.001 1.00 11.46 189 LEU A CA 1
ATOM 1431 C C . LEU A 1 215 ? 20.333 20.919 59.233 1.00 11.81 189 LEU A C 1
ATOM 1432 O O . LEU A 1 215 ? 19.216 21.428 59.109 1.00 11.50 189 LEU A O 1
ATOM 1437 N N . PRO A 1 216 ? 20.508 19.625 59.560 1.00 12.43 190 PRO A N 1
ATOM 1438 C CA . PRO A 1 216 ? 19.321 18.808 59.831 1.00 13.85 190 PRO A CA 1
ATOM 1439 C C . PRO A 1 216 ? 18.494 19.277 61.044 1.00 14.36 190 PRO A C 1
ATOM 1440 O O . PRO A 1 216 ? 17.283 19.010 61.103 1.00 15.21 190 PRO A O 1
ATOM 1444 N N . ASP A 1 217 ? 19.145 19.961 61.988 1.00 15.54 191 ASP A N 1
ATOM 1445 C CA . ASP A 1 217 ? 18.525 20.416 63.236 1.00 15.80 191 ASP A CA 1
ATOM 1446 C C . ASP A 1 217 ? 17.256 21.203 62.943 1.00 16.11 191 ASP A C 1
ATOM 1447 O O . ASP A 1 217 ? 17.216 22.000 62.017 1.00 15.79 191 ASP A O 1
ATOM 1452 N N A SER A 1 218 ? 16.199 20.938 63.701 0.50 16.39 192 SER A N 1
ATOM 1453 N N B SER A 1 218 ? 16.251 21.016 63.787 0.50 16.26 192 SER A N 1
ATOM 1454 C CA A SER A 1 218 ? 14.971 21.727 63.608 0.50 16.53 192 SER A CA 1
ATOM 1455 C CA B SER A 1 218 ? 14.970 21.685 63.627 0.50 16.32 192 SER A CA 1
ATOM 1456 C C A SER A 1 218 ? 14.697 22.323 64.974 0.50 16.59 192 SER A C 1
ATOM 1457 C C B SER A 1 218 ? 14.566 22.276 64.969 0.50 16.51 192 SER A C 1
ATOM 1458 O O A SER A 1 218 ? 14.919 21.676 66.001 0.50 16.69 192 SER A O 1
ATOM 1459 O O B SER A 1 218 ? 14.530 21.560 65.972 0.50 16.64 192 SER A O 1
ATOM 1464 N N . PHE A 1 219 ? 14.242 23.567 64.983 1.00 16.36 193 PHE A N 1
ATOM 1465 C CA . PHE A 1 219 ? 14.009 24.283 66.233 1.00 17.16 193 PHE A CA 1
ATOM 1466 C C . PHE A 1 219 ? 12.549 24.704 66.294 1.00 17.37 193 PHE A C 1
ATOM 1467 O O . PHE A 1 219 ? 11.730 24.141 65.574 1.00 19.54 193 PHE A O 1
ATOM 1475 N N . GLU A 1 220 ? 12.214 25.620 67.189 1.00 16.55 194 GLU A N 1
ATOM 1476 C CA . GLU A 1 220 ? 10.824 26.025 67.445 1.00 15.58 194 GLU A CA 1
ATOM 1477 C C . GLU A 1 220 ? 9.919 26.007 66.206 1.00 14.94 194 GLU A C 1
ATOM 1478 O O . GLU A 1 220 ? 10.133 26.771 65.260 1.00 14.75 194 GLU A O 1
ATOM 1484 N N . PRO A 1 221 ? 8.912 25.123 66.196 1.00 13.55 195 PRO A N 1
ATOM 1485 C CA . PRO A 1 221 ? 7.892 25.163 65.158 1.00 13.24 195 PRO A CA 1
ATOM 1486 C C . PRO A 1 221 ? 7.240 26.540 65.042 1.00 11.79 195 PRO A C 1
ATOM 1487 O O . PRO A 1 221 ? 6.990 27.207 66.054 1.00 12.96 195 PRO A O 1
ATOM 1491 N N . GLN A 1 222 ? 7.002 26.955 63.806 1.00 9.76 196 GLN A N 1
ATOM 1492 C CA . GLN A 1 222 ? 6.397 28.240 63.492 1.00 8.35 196 GLN A CA 1
ATOM 1493 C C . GLN A 1 222 ? 5.050 27.976 62.862 1.00 7.51 196 GLN A C 1
ATOM 1494 O O . GLN A 1 222 ? 4.982 27.416 61.779 1.00 8.61 196 GLN A O 1
ATOM 1500 N N A SER A 1 223 ? 3.975 28.353 63.555 0.30 6.88 197 SER A N 1
ATOM 1501 N N B SER A 1 223 ? 3.975 28.352 63.559 0.30 6.98 197 SER A N 1
ATOM 1502 N N C SER A 1 223 ? 3.995 28.412 63.547 0.30 7.06 197 SER A N 1
ATOM 1503 C CA A SER A 1 223 ? 2.619 28.215 63.020 0.30 6.40 197 SER A CA 1
ATOM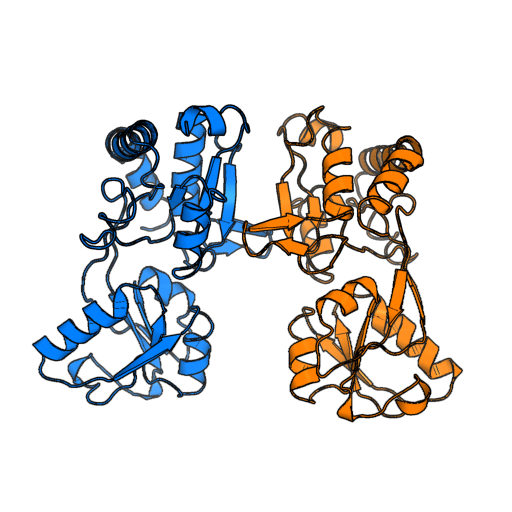 1504 C CA B SER A 1 223 ? 2.611 28.216 63.039 0.30 6.58 197 SER A CA 1
ATOM 1505 C CA C SER A 1 223 ? 2.623 28.263 63.086 0.30 6.77 197 SER A CA 1
ATOM 1506 C C A SER A 1 223 ? 2.203 29.515 62.362 0.30 5.86 197 SER A C 1
ATOM 1507 C C B SER A 1 223 ? 2.206 29.515 62.363 0.30 5.97 197 SER A C 1
ATOM 1508 C C C SER A 1 223 ? 2.205 29.538 62.365 0.30 6.06 197 SER A C 1
ATOM 1509 O O A SER A 1 223 ? 2.272 30.572 62.978 0.30 5.84 197 SER A O 1
ATOM 1510 O O B SER A 1 223 ? 2.284 30.576 62.971 0.30 5.94 197 SER A O 1
ATOM 1511 O O C SER A 1 223 ? 2.282 30.615 62.944 0.30 6.04 197 SER A O 1
ATOM 1518 N N . TYR A 1 224 ? 1.757 29.420 61.117 1.00 5.60 198 TYR A N 1
ATOM 1519 C CA . TYR A 1 224 ? 1.428 30.597 60.300 1.00 5.82 198 TYR A CA 1
ATOM 1520 C C . TYR A 1 224 ? -0.073 30.845 60.271 1.00 6.26 198 TYR A C 1
ATOM 1521 O O . TYR A 1 224 ? -0.838 29.914 60.085 1.00 7.00 198 TYR A O 1
ATOM 1530 N N . GLY A 1 225 ? -0.469 32.105 60.445 1.00 6.26 199 GLY A N 1
ATOM 1531 C CA . GLY A 1 225 ? -1.872 32.517 60.402 1.00 6.29 199 GLY A CA 1
ATOM 1532 C C . GLY A 1 225 ? -2.072 33.660 59.425 1.00 6.20 199 GLY A C 1
ATOM 1533 O O . GLY A 1 225 ? -1.117 34.348 59.033 1.00 6.56 199 GLY A O 1
ATOM 1534 N N . ILE A 1 226 ? -3.322 33.845 59.011 1.00 5.41 200 ILE A N 1
ATOM 1535 C CA . ILE A 1 226 ? -3.686 34.981 58.197 1.00 5.24 200 ILE A CA 1
ATOM 1536 C C . ILE A 1 226 ? -3.919 36.139 59.148 1.00 5.41 200 ILE A C 1
ATOM 1537 O O . ILE A 1 226 ? -4.668 36.004 60.106 1.00 5.55 200 ILE A O 1
ATOM 1542 N N . VAL A 1 227 ? -3.273 37.266 58.871 1.00 4.82 201 VAL A N 1
ATOM 1543 C CA . VAL A 1 227 ? -3.182 38.368 59.832 1.00 5.24 201 VAL A CA 1
ATOM 1544 C C . VAL A 1 227 ? -3.950 39.584 59.309 1.00 5.76 201 VAL A C 1
ATOM 1545 O O . VAL A 1 227 ? -3.842 39.942 58.123 1.00 5.19 201 VAL A O 1
ATOM 1549 N N . THR A 1 228 ? -4.748 40.188 60.200 1.00 6.19 202 THR A N 1
ATOM 1550 C CA . THR A 1 228 ? -5.557 41.357 59.888 1.00 7.26 202 THR A CA 1
ATOM 1551 C C . THR A 1 228 ? -5.395 42.376 61.007 1.00 8.04 202 THR A C 1
ATOM 1552 O O . THR A 1 228 ? -4.989 42.043 62.096 1.00 7.51 202 THR A O 1
ATOM 1556 N N . LYS A 1 229 ? -5.684 43.635 60.703 1.00 9.80 203 LYS A N 1
ATOM 1557 C CA . LYS A 1 229 ? -5.522 44.713 61.662 1.00 11.53 203 LYS A CA 1
ATOM 1558 C C . LYS A 1 229 ? -6.587 44.563 62.745 1.00 12.86 203 LYS A C 1
ATOM 1559 O O . LYS A 1 229 ? -7.724 44.171 62.465 1.00 13.29 203 LYS A O 1
ATOM 1565 N N . LYS A 1 230 ? -6.230 44.908 63.975 1.00 14.91 204 LYS A N 1
ATOM 1566 C CA . LYS A 1 230 ? -7.124 44.672 65.124 1.00 17.34 204 LYS A CA 1
ATOM 1567 C C . LYS A 1 230 ? -8.337 45.606 65.183 1.00 19.24 204 LYS A C 1
ATOM 1568 O O . LYS A 1 230 ? -9.212 45.444 66.036 1.00 21.74 204 LYS A O 1
ATOM 1574 N N . ASP A 1 231 ? -8.364 46.575 64.280 1.00 20.35 205 ASP A N 1
ATOM 1575 C CA . ASP A 1 231 ? -9.536 47.376 63.911 1.00 21.76 205 ASP A CA 1
ATOM 1576 C C . ASP A 1 231 ? -10.923 46.717 63.944 1.00 21.09 205 ASP A C 1
ATOM 1577 O O . ASP A 1 231 ? -11.892 47.331 64.415 1.00 22.42 205 ASP A O 1
ATOM 1582 N N . ASP A 1 232 ? -11.013 45.492 63.421 1.00 19.92 206 ASP A N 1
ATOM 1583 C CA . ASP A 1 232 ? -12.249 44.992 62.819 1.00 18.63 206 ASP A CA 1
ATOM 1584 C C . ASP A 1 232 ? -12.563 43.542 63.204 1.00 17.38 206 ASP A C 1
ATOM 1585 O O . ASP A 1 232 ? -12.130 42.595 62.537 1.00 16.83 206 ASP A O 1
ATOM 1590 N N . PRO A 1 233 ? -13.329 43.364 64.289 1.00 16.43 207 PRO A N 1
ATOM 1591 C CA . PRO A 1 233 ? -13.764 42.045 64.726 1.00 15.47 207 PRO A CA 1
ATOM 1592 C C . PRO A 1 233 ? -14.484 41.210 63.669 1.00 14.19 207 PRO A C 1
ATOM 1593 O O . PRO A 1 233 ? -14.252 39.999 63.601 1.00 13.98 207 PRO A O 1
ATOM 1597 N N . ALA A 1 234 ? -15.361 41.832 62.877 1.00 13.41 208 ALA A N 1
ATOM 1598 C CA . ALA A 1 234 ? -16.106 41.113 61.851 1.00 12.54 208 ALA A CA 1
ATOM 1599 C C . ALA A 1 234 ? -15.186 40.475 60.818 1.00 11.64 208 ALA A C 1
ATOM 1600 O O . ALA A 1 234 ? -15.411 39.332 60.404 1.00 11.57 208 ALA A O 1
ATOM 1602 N N . PHE A 1 235 ? -14.172 41.219 60.385 1.00 10.74 209 PHE A N 1
ATOM 1603 C CA . PHE A 1 235 ? -13.255 40.694 59.395 1.00 10.07 209 PHE A CA 1
ATOM 1604 C C . PHE A 1 235 ? -12.400 39.591 60.008 1.00 9.78 209 PHE A C 1
ATOM 1605 O O . PHE A 1 235 ? -12.159 38.592 59.365 1.00 9.71 209 PHE A O 1
ATOM 1613 N N . ALA A 1 236 ? -11.971 39.764 61.254 1.00 9.75 210 ALA A N 1
ATOM 1614 C CA . ALA A 1 236 ? -11.207 38.722 61.945 1.00 9.62 210 ALA A CA 1
ATOM 1615 C C . ALA A 1 236 ? -12.007 37.423 62.024 1.00 9.56 210 ALA A C 1
ATOM 1616 O O . ALA A 1 236 ? -11.485 36.340 61.782 1.00 8.86 210 ALA A O 1
ATOM 1618 N N . LYS A 1 237 ? -13.297 37.534 62.341 1.00 9.52 211 LYS A N 1
ATOM 1619 C CA . LYS A 1 237 ? -14.158 36.361 62.405 1.00 9.90 211 LYS A CA 1
ATOM 1620 C C . LYS A 1 237 ? -14.302 35.693 61.046 1.00 9.39 211 LYS A C 1
ATOM 1621 O O . LYS A 1 237 ? -14.246 34.470 60.935 1.00 9.57 211 LYS A O 1
ATOM 1627 N N . TYR A 1 238 ? -14.478 36.505 60.008 1.00 8.67 212 TYR A N 1
ATOM 1628 C CA . TYR A 1 238 ? -14.626 36.016 58.660 1.00 8.83 212 TYR A CA 1
ATOM 1629 C C . TYR A 1 238 ? -13.395 35.209 58.283 1.00 8.42 212 TYR A C 1
ATOM 1630 O O . TYR A 1 238 ? -13.495 34.112 57.752 1.00 8.46 212 TYR A O 1
ATOM 1639 N N . VAL A 1 239 ? -12.226 35.767 58.554 1.00 8.96 213 VAL A N 1
ATOM 1640 C CA . VAL A 1 239 ? -10.995 35.126 58.144 1.00 9.21 213 VAL A CA 1
ATOM 1641 C C . VAL A 1 239 ? -10.735 33.852 58.946 1.00 9.22 213 VAL A C 1
ATOM 1642 O O . VAL A 1 239 ? -10.321 32.827 58.398 1.00 8.61 213 VAL A O 1
ATOM 1646 N N . ASP A 1 240 ? -11.027 33.895 60.241 1.00 9.24 214 ASP A N 1
ATOM 1647 C CA . ASP A 1 240 ? -10.844 32.711 61.086 1.00 9.86 214 ASP A CA 1
ATOM 1648 C C . ASP A 1 240 ? -11.786 31.589 60.647 1.00 10.13 214 ASP A C 1
ATOM 1649 O O . ASP A 1 240 ? -11.371 30.432 60.489 1.00 10.79 214 ASP A O 1
ATOM 1654 N N . ASP A 1 241 ? -13.049 31.940 60.416 1.00 10.24 215 ASP A N 1
ATOM 1655 C CA . ASP A 1 241 ? -14.019 30.982 59.888 1.00 10.58 215 ASP A CA 1
ATOM 1656 C C . ASP A 1 241 ? -13.600 30.405 58.542 1.00 10.19 215 ASP A C 1
ATOM 1657 O O . ASP A 1 241 ? -13.794 29.231 58.279 1.00 10.90 215 ASP A O 1
ATOM 1662 N N . PHE A 1 242 ? -13.020 31.241 57.678 1.00 9.83 216 PHE A N 1
ATOM 1663 C CA . PHE A 1 242 ? -12.545 30.797 56.372 1.00 9.61 216 PHE A CA 1
ATOM 1664 C C . PHE A 1 242 ? -11.513 29.689 56.497 1.00 9.23 216 PHE A C 1
ATOM 1665 O O . PHE A 1 242 ? -11.585 28.682 55.800 1.00 8.65 216 PHE A O 1
ATOM 1673 N N . VAL A 1 243 ? -10.526 29.888 57.362 1.00 9.40 217 VAL A N 1
ATOM 1674 C CA . VAL A 1 243 ? -9.483 28.878 57.527 1.00 10.09 217 VAL A CA 1
ATOM 1675 C C . VAL A 1 243 ? -10.075 27.561 58.051 1.00 10.53 217 VAL A C 1
ATOM 1676 O O . VAL A 1 243 ? -9.703 26.483 57.602 1.00 11.47 217 VAL A O 1
ATOM 1680 N N . LYS A 1 244 ? -11.031 27.658 58.971 1.00 11.49 218 LYS A N 1
ATOM 1681 C CA . LYS A 1 244 ? -11.665 26.461 59.536 1.00 12.40 218 LYS A CA 1
ATOM 1682 C C . LYS A 1 244 ? -12.559 25.744 58.531 1.00 12.51 218 LYS A C 1
ATOM 1683 O O . LYS A 1 244 ? -12.514 24.524 58.402 1.00 13.52 218 LYS A O 1
ATOM 1687 N N . GLU A 1 245 ? -13.349 26.512 57.802 1.00 12.15 219 GLU A N 1
ATOM 1688 C CA . GLU A 1 245 ? -14.352 25.955 56.912 1.00 12.76 219 GLU A CA 1
ATOM 1689 C C . GLU A 1 245 ? -13.812 25.540 55.553 1.00 12.96 219 GLU A C 1
ATOM 1690 O O . GLU A 1 245 ? -14.464 24.817 54.816 1.00 12.84 219 GLU A O 1
ATOM 1696 N N . HIS A 1 246 ? -12.605 25.991 55.226 1.00 12.94 220 HIS A N 1
ATOM 1697 C CA . HIS A 1 246 ? -11.966 25.639 53.967 1.00 13.52 220 HIS A CA 1
ATOM 1698 C C . HIS A 1 246 ? -10.697 24.859 54.224 1.00 13.87 220 HIS A C 1
ATOM 1699 O O . HIS A 1 246 ? -9.838 24.776 53.347 1.00 13.44 220 HIS A O 1
ATOM 1706 N N . LYS A 1 247 ? -10.585 24.288 55.419 1.00 14.69 221 LYS A N 1
ATOM 1707 C CA . LYS A 1 247 ? -9.418 23.484 55.809 1.00 15.26 221 LYS A CA 1
ATOM 1708 C C . LYS A 1 247 ? -9.037 22.438 54.761 1.00 15.34 221 LYS A C 1
ATOM 1709 O O . LYS A 1 247 ? -7.858 22.285 54.443 1.00 15.63 221 LYS A O 1
ATOM 1715 N N . ASN A 1 248 ? -10.017 21.709 54.234 1.00 15.15 222 ASN A N 1
ATOM 1716 C CA . ASN A 1 248 ? -9.722 20.631 53.283 1.00 15.20 222 ASN A CA 1
ATOM 1717 C C . ASN A 1 248 ? -9.157 21.154 51.977 1.00 14.82 222 ASN A C 1
ATOM 1718 O O . ASN A 1 248 ? -8.228 20.566 51.412 1.00 14.97 222 ASN A O 1
ATOM 1723 N N . GLU A 1 249 ? -9.712 22.267 51.514 1.00 14.26 223 GLU A N 1
ATOM 1724 C CA . GLU A 1 249 ? -9.268 22.916 50.295 1.00 13.61 223 GLU A CA 1
ATOM 1725 C C . GLU A 1 249 ? -7.848 23.453 50.507 1.00 12.55 223 GLU A C 1
ATOM 1726 O O . GLU A 1 249 ? -6.983 23.295 49.645 1.00 12.61 223 GLU A O 1
ATOM 1732 N N . ILE A 1 250 ? -7.610 24.052 51.663 1.00 11.55 224 ILE A N 1
ATOM 1733 C CA . ILE A 1 250 ? -6.278 24.591 51.984 1.00 10.96 224 ILE A CA 1
ATOM 1734 C C . ILE A 1 250 ? -5.242 23.475 52.075 1.00 11.24 224 ILE A C 1
ATOM 1735 O O . ILE A 1 250 ? -4.145 23.578 51.521 1.00 9.91 224 ILE A O 1
ATOM 1740 N N . ASP A 1 251 ? -5.594 22.382 52.736 1.00 12.10 225 ASP A N 1
ATOM 1741 C CA . ASP A 1 251 ? -4.701 21.228 52.809 1.00 12.78 225 ASP A CA 1
ATOM 1742 C C . ASP A 1 251 ? -4.388 20.622 51.437 1.00 12.85 225 ASP A C 1
ATOM 1743 O O . ASP A 1 251 ? -3.255 20.214 51.188 1.00 13.73 225 ASP A O 1
ATOM 1748 N N . ALA A 1 252 ? -5.376 20.572 50.546 1.00 12.56 226 ALA A N 1
ATOM 1749 C CA . ALA A 1 252 ? -5.166 20.112 49.176 1.00 12.22 226 ALA A CA 1
ATOM 1750 C C . ALA A 1 252 ? -4.223 21.053 48.411 1.00 11.92 226 ALA A C 1
ATOM 1751 O O . ALA A 1 252 ? -3.411 20.620 47.591 1.00 11.52 226 ALA A O 1
ATOM 1753 N N . LEU A 1 253 ? -4.340 22.348 48.674 1.00 10.87 227 LEU A N 1
ATOM 1754 C CA . LEU A 1 253 ? -3.432 23.311 48.049 1.00 10.71 227 LEU A CA 1
ATOM 1755 C C . LEU A 1 253 ? -2.016 23.083 48.546 1.00 10.83 227 LEU A C 1
ATOM 1756 O O . LEU A 1 253 ? -1.087 23.145 47.759 1.00 10.19 227 LEU A O 1
ATOM 1761 N N . ALA A 1 254 ? -1.847 22.809 49.835 1.00 10.86 228 ALA A N 1
ATOM 1762 C CA . ALA A 1 254 ? -0.518 22.522 50.362 1.00 11.23 228 ALA A CA 1
ATOM 1763 C C . ALA A 1 254 ? 0.087 21.337 49.609 1.00 11.67 228 ALA A C 1
ATOM 1764 O O . ALA A 1 254 ? 1.248 21.376 49.196 1.00 11.54 228 ALA A O 1
ATOM 1766 N N . LYS A 1 255 ? -0.715 20.305 49.370 1.00 12.83 229 LYS A N 1
ATOM 1767 C CA . LYS A 1 255 ? -0.220 19.118 48.661 1.00 13.26 229 LYS A CA 1
ATOM 1768 C C . LYS A 1 255 ? 0.175 19.423 47.218 1.00 13.46 229 LYS A C 1
ATOM 1769 O O . LYS A 1 255 ? 1.214 18.943 46.743 1.00 13.76 229 LYS A O 1
ATOM 1772 N N A LYS A 1 256 ? -0.626 20.235 46.533 0.50 13.14 230 LYS A N 1
ATOM 1773 N N B LYS A 1 256 ? -0.654 20.213 46.533 0.50 12.95 230 LYS A N 1
ATOM 1774 C CA A LYS A 1 256 ? -0.336 20.627 45.152 0.50 13.38 230 LYS A CA 1
ATOM 1775 C CA B LYS A 1 256 ? -0.375 20.691 45.171 0.50 12.95 230 LYS A CA 1
ATOM 1776 C C A LYS A 1 256 ? 1.003 21.345 45.043 0.50 12.97 230 LYS A C 1
ATOM 1777 C C B LYS A 1 256 ? 1.025 21.272 45.094 0.50 12.74 230 LYS A C 1
ATOM 1778 O O A LYS A 1 256 ? 1.689 21.248 44.021 0.50 13.49 230 LYS A O 1
ATOM 1779 O O B LYS A 1 256 ? 1.785 20.970 44.176 0.50 13.30 230 LYS A O 1
ATOM 1790 N N . TRP A 1 257 ? 1.362 22.082 46.091 1.00 12.54 231 TRP A N 1
ATOM 1791 C CA . TRP A 1 257 ? 2.628 22.817 46.109 1.00 12.66 231 TRP A CA 1
ATOM 1792 C C . TRP A 1 257 ? 3.806 22.045 46.704 1.00 14.07 231 TRP A C 1
ATOM 1793 O O . TRP A 1 257 ? 4.901 22.598 46.841 1.00 15.39 231 TRP A O 1
ATOM 1804 N N . GLY A 1 258 ? 3.585 20.777 47.037 1.00 15.44 232 GLY A N 1
ATOM 1805 C CA . GLY A 1 258 ? 4.632 19.912 47.579 1.00 16.18 232 GLY A CA 1
ATOM 1806 C C . GLY A 1 258 ? 4.800 20.011 49.079 1.00 17.07 232 GLY A C 1
ATOM 1807 O O . GLY A 1 258 ? 5.779 19.504 49.641 1.00 18.83 232 GLY A O 1
ATOM 1808 N N . LEU A 1 259 ? 3.844 20.649 49.739 1.00 17.11 233 LEU A N 1
ATOM 1809 C CA . LEU A 1 259 ? 3.912 20.859 51.171 1.00 17.09 233 LEU A CA 1
ATOM 1810 C C . LEU A 1 259 ? 3.026 19.826 51.867 1.00 17.51 233 LEU A C 1
ATOM 1811 O O . LEU A 1 259 ? 2.591 18.853 51.246 0.50 17.35 233 LEU A O 1
ATOM 1817 N N . GLY B 1 29 ? -9.131 37.754 19.753 1.00 21.41 3 GLY B N 1
ATOM 1818 C CA . GLY B 1 29 ? -8.648 39.166 19.645 1.00 21.29 3 GLY B CA 1
ATOM 1819 C C . GLY B 1 29 ? -8.174 39.706 20.984 1.00 21.01 3 GLY B C 1
ATOM 1820 O O . GLY B 1 29 ? -8.762 39.404 22.024 1.00 21.14 3 GLY B O 1
ATOM 1821 N N . LYS B 1 30 ? -7.110 40.507 20.968 1.00 20.92 4 LYS B N 1
ATOM 1822 C CA . LYS B 1 30 ? -6.498 40.976 22.218 1.00 20.34 4 LYS B CA 1
ATOM 1823 C C . LYS B 1 30 ? -7.437 41.885 22.988 1.00 19.66 4 LYS B C 1
ATOM 1824 O O . LYS B 1 30 ? -7.603 41.756 24.201 1.00 19.21 4 LYS B O 1
ATOM 1830 N N . LEU B 1 31 ? -8.046 42.819 22.273 1.00 18.85 5 LEU B N 1
ATOM 1831 C CA . LEU B 1 31 ? -8.995 43.730 22.877 1.00 18.57 5 LEU B CA 1
ATOM 1832 C C . LEU B 1 31 ? -10.135 42.946 23.537 1.00 18.12 5 LEU B C 1
ATOM 1833 O O . LEU B 1 31 ? -10.527 43.222 24.671 1.00 17.93 5 LEU B O 1
ATOM 1838 N N . GLU B 1 32 ? -10.622 41.924 22.839 1.00 17.82 6 GLU B N 1
ATOM 1839 C CA . GLU B 1 32 ? -11.733 41.104 23.321 1.00 17.58 6 GLU B CA 1
ATOM 1840 C C . GLU B 1 32 ? -11.316 40.229 24.505 1.00 17.21 6 GLU B C 1
ATOM 1841 O O . GLU B 1 32 ? -12.114 39.971 25.410 1.00 17.07 6 GLU B O 1
ATOM 1847 N N . SER B 1 33 ? -10.066 39.770 24.482 1.00 16.63 7 SER B N 1
ATOM 1848 C CA . SER B 1 33 ? -9.533 38.960 25.575 1.00 16.72 7 SER B CA 1
ATOM 1849 C C . SER B 1 33 ? -9.367 39.756 26.871 1.00 15.92 7 SER B C 1
ATOM 1850 O O . SER B 1 33 ? -9.553 39.223 27.962 1.00 16.41 7 SER B O 1
ATOM 1853 N N . ILE B 1 34 ? -9.005 41.029 26.755 1.00 15.67 8 ILE B N 1
ATOM 1854 C CA . ILE B 1 34 ? -8.866 41.883 27.936 1.00 15.23 8 ILE B CA 1
ATOM 1855 C C . ILE B 1 34 ? -10.241 42.063 28.570 1.00 15.42 8 ILE B C 1
ATOM 1856 O O . ILE B 1 34 ? -10.401 41.961 29.782 1.00 15.18 8 ILE B O 1
ATOM 1861 N N . LYS B 1 35 ? -11.234 42.320 27.733 1.00 16.15 9 LYS B N 1
ATOM 1862 C CA . LYS B 1 35 ? -12.599 42.492 28.210 1.00 17.26 9 LYS B CA 1
ATOM 1863 C C . LYS B 1 35 ? -13.133 41.225 28.875 1.00 17.38 9 LYS B C 1
ATOM 1864 O O . LYS B 1 35 ? -13.817 41.303 29.901 1.00 18.06 9 LYS B O 1
ATOM 1870 N N A SER B 1 36 ? -12.816 40.066 28.299 0.50 17.41 10 SER B N 1
ATOM 1871 N N B SER B 1 36 ? -12.810 40.064 28.306 0.50 17.54 10 SER B N 1
ATOM 1872 C CA A SER B 1 36 ? -13.245 38.787 28.860 0.50 17.30 10 SER B CA 1
ATOM 1873 C CA B SER B 1 36 ? -13.260 38.789 28.866 0.50 17.55 10 SER B CA 1
ATOM 1874 C C A SER B 1 36 ? -12.605 38.507 30.217 0.50 17.47 10 SER B C 1
ATOM 1875 C C B SER B 1 36 ? -12.598 38.479 30.210 0.50 17.60 10 SER B C 1
ATOM 1876 O O A SER B 1 36 ? -13.280 38.046 31.134 0.50 17.76 10 SER B O 1
ATOM 1877 O O B SER B 1 36 ? -13.253 37.961 31.110 0.50 17.87 10 SER B O 1
ATOM 1882 N N . LYS B 1 37 ? -11.312 38.796 30.357 1.00 17.32 11 LYS B N 1
ATOM 1883 C CA . LYS B 1 37 ? -10.632 38.555 31.638 1.00 17.75 11 LYS B CA 1
ATOM 1884 C C . LYS B 1 37 ? -10.946 39.640 32.666 1.00 16.88 11 LYS B C 1
ATOM 1885 O O . LYS B 1 37 ? -10.783 39.422 33.859 1.00 17.66 11 LYS B O 1
ATOM 1891 N N . GLY B 1 38 ? -11.414 40.797 32.197 1.00 16.02 12 GLY B N 1
ATOM 1892 C CA . GLY B 1 38 ? -11.893 41.873 33.073 1.00 15.18 12 GLY B CA 1
ATOM 1893 C C . GLY B 1 38 ? -10.801 42.671 33.751 1.00 14.17 12 GLY B C 1
ATOM 1894 O O . GLY B 1 38 ? -11.012 43.259 34.813 1.00 13.72 12 GLY B O 1
ATOM 1895 N N . GLN B 1 39 ? -9.632 42.718 33.118 1.00 12.99 13 GLN B N 1
ATOM 1896 C CA . GLN B 1 39 ? -8.480 43.372 33.702 1.00 12.56 13 GLN B CA 1
ATOM 1897 C C . GLN B 1 39 ? -7.453 43.657 32.628 1.00 11.53 13 GLN B C 1
ATOM 1898 O O . GLN B 1 39 ? -7.200 42.818 31.770 1.00 10.96 13 GLN B O 1
ATOM 1904 N N . LEU B 1 40 ? -6.872 44.849 32.692 1.00 10.49 14 LEU B N 1
ATOM 1905 C CA . LEU B 1 40 ? -5.753 45.223 31.834 1.00 10.00 14 LEU B CA 1
ATOM 1906 C C . LEU B 1 40 ? -4.480 45.133 32.652 1.00 10.00 14 LEU B C 1
ATOM 1907 O O . LEU B 1 40 ? -4.384 45.736 33.712 1.00 10.65 14 LEU B O 1
ATOM 1912 N N . ILE B 1 41 ? -3.490 44.405 32.145 1.00 9.56 15 ILE B N 1
ATOM 1913 C CA . ILE B 1 41 ? -2.205 44.291 32.834 1.00 9.86 15 ILE B CA 1
ATOM 1914 C C . ILE B 1 41 ? -1.185 45.148 32.099 1.00 9.23 15 ILE B C 1
ATOM 1915 O O . ILE B 1 41 ? -0.983 44.967 30.895 1.00 10.21 15 ILE B O 1
ATOM 1920 N N . VAL B 1 42 ? -0.561 46.084 32.815 1.00 9.16 16 VAL B N 1
ATOM 1921 C CA . VAL B 1 42 ? 0.387 47.012 32.216 1.00 9.39 16 VAL B CA 1
ATOM 1922 C C . VAL B 1 42 ? 1.721 46.949 32.926 1.00 9.26 16 VAL B C 1
ATOM 1923 O O . VAL B 1 42 ? 1.791 46.926 34.158 1.00 9.33 16 VAL B O 1
ATOM 1927 N N . GLY B 1 43 ? 2.778 46.895 32.127 1.00 9.09 17 GLY B N 1
ATOM 1928 C CA . GLY B 1 43 ? 4.122 46.953 32.652 1.00 9.07 17 GLY B CA 1
ATOM 1929 C C . GLY B 1 43 ? 4.524 48.395 32.859 1.00 8.92 17 GLY B C 1
ATOM 1930 O O . GLY B 1 43 ? 4.402 49.196 31.944 1.00 9.36 17 GLY B O 1
ATOM 1931 N N . VAL B 1 44 ? 5.032 48.715 34.052 1.00 9.13 18 VAL B N 1
ATOM 1932 C CA . VAL B 1 44 ? 5.437 50.074 34.394 1.00 8.95 18 VAL B CA 1
ATOM 1933 C C . VAL B 1 44 ? 6.769 49.998 35.127 1.00 8.63 18 VAL B C 1
ATOM 1934 O O . VAL B 1 44 ? 7.128 48.948 35.658 1.00 8.82 18 VAL B O 1
ATOM 1938 N N . LYS B 1 45 ? 7.502 51.102 35.153 1.00 8.45 19 LYS B N 1
ATOM 1939 C CA . LYS B 1 45 ? 8.698 51.192 36.006 1.00 8.80 19 LYS B CA 1
ATOM 1940 C C . LYS B 1 45 ? 8.264 51.308 37.464 1.00 9.45 19 LYS B C 1
ATOM 1941 O O . LYS B 1 45 ? 7.082 51.519 37.761 1.00 11.02 19 LYS B O 1
ATOM 1947 N N . ASN B 1 46 ? 9.209 51.199 38.391 1.00 8.86 20 ASN B N 1
AT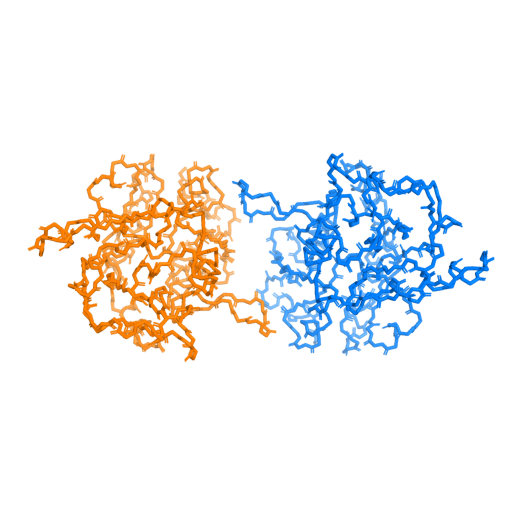OM 1948 C CA . ASN B 1 46 ? 8.877 51.452 39.815 1.00 9.05 20 ASN B CA 1
ATOM 1949 C C . ASN B 1 46 ? 9.794 52.439 40.497 1.00 8.92 20 ASN B C 1
ATOM 1950 O O . ASN B 1 46 ? 9.697 52.642 41.712 1.00 9.83 20 ASN B O 1
ATOM 1955 N N . ASP B 1 47 ? 10.679 53.061 39.713 1.00 8.86 21 ASP B N 1
ATOM 1956 C CA . ASP B 1 47 ? 11.755 53.874 40.245 1.00 8.96 21 ASP B CA 1
ATOM 1957 C C . ASP B 1 47 ? 11.841 55.281 39.657 1.00 8.98 21 ASP B C 1
ATOM 1958 O O . ASP B 1 47 ? 12.839 55.968 39.875 1.00 10.47 21 ASP B O 1
ATOM 1963 N N . VAL B 1 48 ? 10.822 55.728 38.914 1.00 8.52 22 VAL B N 1
ATOM 1964 C CA . VAL B 1 48 ? 10.917 56.973 38.139 1.00 8.58 22 VAL B CA 1
ATOM 1965 C C . VAL B 1 48 ? 9.996 58.052 38.732 1.00 8.71 22 VAL B C 1
ATOM 1966 O O . VAL B 1 48 ? 8.780 58.021 38.534 1.00 9.45 22 VAL B O 1
ATOM 1970 N N . PRO B 1 49 ? 10.578 59.007 39.459 1.00 9.28 23 PRO B N 1
ATOM 1971 C CA . PRO B 1 49 ? 9.741 59.984 40.128 1.00 8.91 23 PRO B CA 1
ATOM 1972 C C . PRO B 1 49 ? 8.862 60.726 39.130 1.00 9.05 23 PRO B C 1
ATOM 1973 O O . PRO B 1 49 ? 9.307 61.112 38.054 1.00 9.36 23 PRO B O 1
ATOM 1977 N N . HIS B 1 50 ? 7.594 60.888 39.498 1.00 8.38 24 HIS B N 1
ATOM 1978 C CA . HIS B 1 50 ? 6.584 61.598 38.698 1.00 9.17 24 HIS B CA 1
ATOM 1979 C C . HIS B 1 50 ? 5.984 60.780 37.564 1.00 8.84 24 HIS B C 1
ATOM 1980 O O . HIS B 1 50 ? 4.916 61.131 37.065 1.00 9.95 24 HIS B O 1
ATOM 1987 N N . TYR B 1 51 ? 6.668 59.715 37.149 1.00 8.73 25 TYR B N 1
ATOM 1988 C CA . TYR B 1 51 ? 6.180 58.818 36.100 1.00 8.90 25 TYR B CA 1
ATOM 1989 C C . TYR B 1 51 ? 5.604 57.514 36.672 1.00 8.80 25 TYR B C 1
ATOM 1990 O O . TYR B 1 51 ? 4.495 57.113 36.332 1.00 9.36 25 TYR B O 1
ATOM 1999 N N . ALA B 1 52 ? 6.380 56.845 37.523 1.00 8.63 26 ALA B N 1
ATOM 2000 C CA . ALA B 1 52 ? 6.010 55.559 38.072 1.00 8.90 26 ALA B CA 1
ATOM 2001 C C . ALA B 1 52 ? 7.009 55.220 39.153 1.00 9.08 26 ALA B C 1
ATOM 2002 O O . ALA B 1 52 ? 8.089 54.703 38.867 1.00 9.45 26 ALA B O 1
ATOM 2004 N N . LEU B 1 53 ? 6.658 55.556 40.393 1.00 8.33 27 LEU B N 1
ATOM 2005 C CA . LEU B 1 53 ? 7.542 55.413 41.535 1.00 8.15 27 LEU B CA 1
ATOM 2006 C C . LEU B 1 53 ? 6.788 54.723 42.657 1.00 8.24 27 LEU B C 1
ATOM 2007 O O . LEU B 1 53 ? 5.684 55.157 43.038 1.00 8.26 27 LEU B O 1
ATOM 2012 N N . LEU B 1 54 ? 7.389 53.681 43.208 1.00 8.40 28 LEU B N 1
ATOM 2013 C CA . LEU B 1 54 ? 6.794 52.970 44.318 1.00 9.63 28 LEU B CA 1
ATOM 2014 C C . LEU B 1 54 ? 6.748 53.880 45.541 1.00 9.73 28 LEU B C 1
ATOM 2015 O O . LEU B 1 54 ? 7.781 54.390 45.963 1.00 10.48 28 LEU B O 1
ATOM 2020 N N . ASP B 1 55 ? 5.540 54.080 46.082 1.00 10.02 29 ASP B N 1
ATOM 2021 C CA . ASP B 1 55 ? 5.311 54.771 47.352 1.00 10.39 29 ASP B CA 1
ATOM 2022 C C . ASP B 1 55 ? 5.558 53.734 48.439 1.00 12.10 29 ASP B C 1
ATOM 2023 O O . ASP B 1 55 ? 4.770 52.819 48.630 1.00 11.98 29 ASP B O 1
ATOM 2028 N N . GLN B 1 56 ? 6.667 53.887 49.140 1.00 13.74 30 GLN B N 1
ATOM 2029 C CA . GLN B 1 56 ? 7.109 52.897 50.113 1.00 14.86 30 GLN B CA 1
ATOM 2030 C C . GLN B 1 56 ? 6.124 52.759 51.266 1.00 13.95 30 GLN B C 1
ATOM 2031 O O . GLN B 1 56 ? 6.022 51.694 51.866 1.00 15.68 30 GLN B O 1
ATOM 2037 N N . ALA B 1 57 ? 5.427 53.837 51.599 1.00 12.88 31 ALA B N 1
ATOM 2038 C CA . ALA B 1 57 ? 4.472 53.796 52.708 1.00 12.63 31 ALA B CA 1
ATOM 2039 C C . ALA B 1 57 ? 3.294 52.871 52.424 1.00 12.07 31 ALA B C 1
ATOM 2040 O O . ALA B 1 57 ? 2.738 52.273 53.352 1.00 11.74 31 ALA B O 1
ATOM 2042 N N . THR B 1 58 ? 2.904 52.768 51.153 1.00 11.75 32 THR B N 1
ATOM 2043 C CA . THR B 1 58 ? 1.664 52.091 50.789 1.00 11.97 32 THR B CA 1
ATOM 2044 C C . THR B 1 58 ? 1.831 50.908 49.843 1.00 11.88 32 THR B C 1
ATOM 2045 O O . THR B 1 58 ? 0.863 50.203 49.566 1.00 12.88 32 THR B O 1
ATOM 2049 N N . GLY B 1 59 ? 3.036 50.692 49.334 1.00 11.96 33 GLY B N 1
ATOM 2050 C CA . GLY B 1 59 ? 3.281 49.578 48.443 1.00 11.75 33 GLY B CA 1
ATOM 2051 C C . GLY B 1 59 ? 2.672 49.714 47.058 1.00 11.64 33 GLY B C 1
ATOM 2052 O O . GLY B 1 59 ? 2.542 48.713 46.341 1.00 13.59 33 GLY B O 1
ATOM 2053 N N . GLU B 1 60 ? 2.341 50.944 46.658 1.00 10.48 34 GLU B N 1
ATOM 2054 C CA . GLU B 1 60 ? 1.676 51.220 45.378 1.00 10.45 34 GLU B CA 1
ATOM 2055 C C . GLU B 1 60 ? 2.569 52.091 44.499 1.00 9.74 34 GLU B C 1
ATOM 2056 O O . GLU B 1 60 ? 3.159 53.054 44.980 1.00 10.40 34 GLU B O 1
ATOM 2062 N N . ILE B 1 61 ? 2.658 51.738 43.215 1.00 9.27 35 ILE B N 1
ATOM 2063 C CA . ILE B 1 61 ? 3.408 52.527 42.231 1.00 8.56 35 ILE B CA 1
ATOM 2064 C C . ILE B 1 61 ? 2.505 53.663 41.758 1.00 8.97 35 ILE B C 1
ATOM 2065 O O . ILE B 1 61 ? 1.337 53.427 41.397 1.00 9.39 35 ILE B O 1
ATOM 2070 N N . LYS B 1 62 ? 3.032 54.894 41.767 1.00 8.30 36 LYS B N 1
ATOM 2071 C CA . LYS B 1 62 ? 2.253 56.090 41.455 1.00 8.50 36 LYS B CA 1
ATOM 2072 C C . LYS B 1 62 ? 2.999 56.984 40.479 1.00 7.81 36 LYS B C 1
ATOM 2073 O O . LYS B 1 62 ? 4.240 57.090 40.535 1.00 7.99 36 LYS B O 1
ATOM 2079 N N . GLY B 1 63 ? 2.243 57.631 39.611 1.00 8.04 37 GLY B N 1
ATOM 2080 C CA . GLY B 1 63 ? 2.816 58.606 38.689 1.00 8.19 37 GLY B CA 1
ATOM 2081 C C . GLY B 1 63 ? 2.044 58.756 37.396 1.00 8.72 37 GLY B C 1
ATOM 2082 O O . GLY B 1 63 ? 1.021 58.106 37.180 1.00 8.97 37 GLY B O 1
ATOM 2083 N N . PHE B 1 64 ? 2.556 59.623 36.540 1.00 8.37 38 PHE B N 1
ATOM 2084 C CA . PHE B 1 64 ? 1.924 59.954 35.256 1.00 9.11 38 PHE B CA 1
ATOM 2085 C C . PHE B 1 64 ? 1.655 58.719 34.415 1.00 9.18 38 PHE B C 1
ATOM 2086 O O . PHE B 1 64 ? 0.570 58.563 33.847 1.00 10.22 38 PHE B O 1
ATOM 2094 N N . GLU B 1 65 ? 2.653 57.839 34.318 1.00 9.52 39 GLU B N 1
ATOM 2095 C CA . GLU B 1 65 ? 2.509 56.645 33.478 1.00 9.55 39 GLU B CA 1
ATOM 2096 C C . GLU B 1 65 ? 1.465 55.697 34.023 1.00 9.57 39 GLU B C 1
ATOM 2097 O O . GLU B 1 65 ? 0.743 55.058 33.250 1.00 9.53 39 GLU B O 1
ATOM 2103 N N . VAL B 1 66 ? 1.375 55.597 35.350 1.00 9.63 40 VAL B N 1
ATOM 2104 C CA . VAL B 1 66 ? 0.317 54.803 35.993 1.00 9.58 40 VAL B CA 1
ATOM 2105 C C . VAL B 1 66 ? -1.051 55.393 35.699 1.00 9.37 40 VAL B C 1
ATOM 2106 O O . VAL B 1 66 ? -2.006 54.671 35.384 1.00 10.64 40 VAL B O 1
ATOM 2110 N N . ASP B 1 67 ? -1.156 56.715 35.760 1.00 9.50 41 ASP B N 1
ATOM 2111 C CA . ASP B 1 67 ? -2.424 57.385 35.448 1.00 9.19 41 ASP B CA 1
ATOM 2112 C C . ASP B 1 67 ? -2.825 57.215 33.972 1.00 9.35 41 ASP B C 1
ATOM 2113 O O . ASP B 1 67 ? -4.009 57.075 33.655 1.00 10.00 41 ASP B O 1
ATOM 2118 N N . VAL B 1 68 ? -1.856 57.205 33.057 1.00 9.26 42 VAL B N 1
ATOM 2119 C CA . VAL B 1 68 ? -2.162 56.929 31.638 1.00 9.71 42 VAL B CA 1
ATOM 2120 C C . VAL B 1 68 ? -2.626 55.479 31.485 1.00 9.25 42 VAL B C 1
ATOM 2121 O O . VAL B 1 68 ? -3.579 55.193 30.760 1.00 9.61 42 VAL B O 1
ATOM 2125 N N . ALA B 1 69 ? -1.954 54.555 32.175 1.00 9.40 43 ALA B N 1
ATOM 2126 C CA . ALA B 1 69 ? -2.368 53.147 32.199 1.00 9.57 43 ALA B CA 1
ATOM 2127 C C . ALA B 1 69 ? -3.818 52.983 32.686 1.00 9.66 43 ALA B C 1
ATOM 2128 O O . ALA B 1 69 ? -4.600 52.227 32.110 1.00 9.90 43 ALA B O 1
ATOM 2130 N N . LYS B 1 70 ? -4.158 53.701 33.754 1.00 9.93 44 LYS B N 1
ATOM 2131 C CA . LYS B 1 70 ? -5.499 53.660 34.319 1.00 10.23 44 LYS B CA 1
ATOM 2132 C C . LYS B 1 70 ? -6.513 54.208 33.335 1.00 9.65 44 LYS B C 1
ATOM 2133 O O . LYS B 1 70 ? -7.626 53.692 33.217 1.00 10.41 44 LYS B O 1
ATOM 2139 N N . LEU B 1 71 ? -6.115 55.239 32.602 1.00 9.11 45 LEU B N 1
ATOM 2140 C CA . LEU B 1 71 ? -6.967 55.812 31.571 1.00 9.59 45 LEU B CA 1
ATOM 2141 C C . LEU B 1 71 ? -7.209 54.831 30.420 1.00 9.20 45 LEU B C 1
ATOM 2142 O O . LEU B 1 71 ? -8.322 54.717 29.901 1.00 8.67 45 LEU B O 1
ATOM 2147 N N . LEU B 1 72 ? -6.186 54.087 30.045 1.00 9.46 46 LEU B N 1
ATOM 2148 C CA . LEU B 1 72 ? -6.349 53.045 29.015 1.00 9.52 46 LEU B CA 1
ATOM 2149 C C . LEU B 1 72 ? -7.272 51.926 29.487 1.00 9.55 46 LEU B C 1
ATOM 2150 O O . LEU B 1 72 ? -8.163 51.485 28.747 1.00 10.16 46 LEU B O 1
ATOM 2155 N N . ALA B 1 73 ? -7.096 51.494 30.736 1.00 9.45 47 ALA B N 1
ATOM 2156 C CA . ALA B 1 73 ? -8.017 50.539 31.355 1.00 9.46 47 ALA B CA 1
ATOM 2157 C C . ALA B 1 73 ? -9.455 51.033 31.297 1.00 9.43 47 ALA B C 1
ATOM 2158 O O . ALA B 1 73 ? -10.349 50.269 30.926 1.00 10.49 47 ALA B O 1
ATOM 2160 N N A LYS B 1 74 ? -9.704 52.290 31.670 0.50 9.65 48 LYS B N 1
ATOM 2161 N N B LYS B 1 74 ? -9.646 52.301 31.660 0.50 9.39 48 LYS B N 1
ATOM 2162 C CA A LYS B 1 74 ? -11.075 52.818 31.635 0.50 9.68 48 LYS B CA 1
ATOM 2163 C CA B LYS B 1 74 ? -10.954 52.951 31.644 0.50 9.51 48 LYS B CA 1
ATOM 2164 C C A LYS B 1 74 ? -11.607 52.775 30.210 0.50 9.53 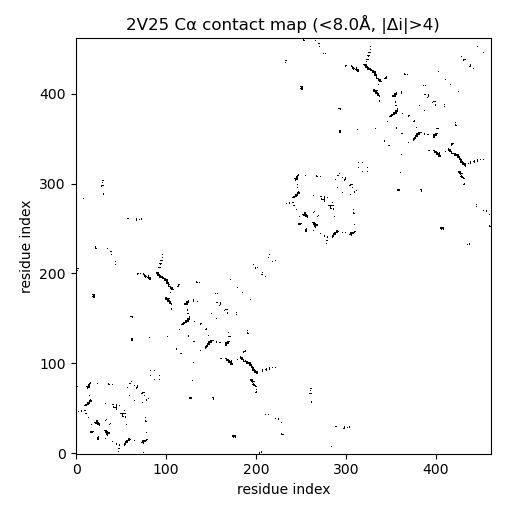48 LYS B C 1
ATOM 2165 C C B LYS B 1 74 ? -11.549 52.919 30.243 0.50 9.22 48 LYS B C 1
ATOM 2166 O O A LYS B 1 74 ? -12.761 52.426 29.988 0.50 9.00 48 LYS B O 1
ATOM 2167 O O B LYS B 1 74 ? -12.744 52.696 30.076 0.50 8.60 48 LYS B O 1
ATOM 2178 N N A SER B 1 75 ? -10.765 53.126 29.245 0.50 9.50 49 SER B N 1
ATOM 2179 N N B SER B 1 75 ? -10.704 53.148 29.244 0.50 9.18 49 SER B N 1
ATOM 2180 C CA A SER B 1 75 ? -11.192 53.180 27.849 0.50 9.79 49 SER B CA 1
ATOM 2181 C CA B SER B 1 75 ? -11.120 53.171 27.844 0.50 9.44 49 SER B CA 1
ATOM 2182 C C A SER B 1 75 ? -11.640 51.804 27.353 0.50 9.72 49 SER B C 1
ATOM 2183 C C B SER B 1 75 ? -11.642 51.811 27.383 0.50 9.51 49 SER B C 1
ATOM 2184 O O A SER B 1 75 ? -12.580 51.705 26.570 0.50 9.69 49 SER B O 1
ATOM 2185 O O B SER B 1 75 ? -12.629 51.731 26.658 0.50 9.50 49 SER B O 1
ATOM 2190 N N . ILE B 1 76 ? -10.969 50.747 27.810 1.00 10.14 50 ILE B N 1
ATOM 2191 C CA . ILE B 1 76 ? -11.287 49.375 27.380 1.00 10.26 50 ILE B CA 1
ATOM 2192 C C . ILE B 1 76 ? -12.389 48.710 28.216 1.00 10.71 50 ILE B C 1
ATOM 2193 O O . ILE B 1 76 ? -13.288 48.061 27.658 1.00 10.58 50 ILE B O 1
ATOM 2198 N N . LEU B 1 77 ? -12.299 48.863 29.538 1.00 10.98 51 LEU B N 1
ATOM 2199 C CA . LEU B 1 77 ? -13.124 48.108 30.489 1.00 11.54 51 LEU B CA 1
ATOM 2200 C C . LEU B 1 77 ? -14.223 48.927 31.141 1.00 11.94 51 LEU B C 1
ATOM 2201 O O . LEU B 1 77 ? -15.078 48.362 31.804 1.00 12.73 51 LEU B O 1
ATOM 2206 N N . GLY B 1 78 ? -14.186 50.245 30.979 1.00 12.38 52 GLY B N 1
ATOM 2207 C CA . GLY B 1 78 ? -15.149 51.108 31.638 1.00 12.97 52 GLY B CA 1
ATOM 2208 C C . GLY B 1 78 ? -14.901 51.337 33.121 1.00 13.06 52 GLY B C 1
ATOM 2209 O O . GLY B 1 78 ? -15.763 51.854 33.808 1.00 13.89 52 GLY B O 1
ATOM 2210 N N . ASP B 1 79 ? -13.725 50.976 33.624 1.00 13.02 53 ASP B N 1
ATOM 2211 C CA . ASP B 1 79 ? -13.429 51.117 35.049 1.00 13.18 53 ASP B CA 1
ATOM 2212 C C . ASP B 1 79 ? -11.919 51.162 35.210 1.00 13.68 53 ASP B C 1
ATOM 2213 O O . ASP B 1 79 ? -11.227 50.217 34.839 1.00 14.19 53 ASP B O 1
ATOM 2218 N N . ASP B 1 80 ? -11.415 52.260 35.759 1.00 13.60 54 ASP B N 1
ATOM 2219 C CA . ASP B 1 80 ? -9.964 52.436 35.886 1.00 14.39 54 ASP B CA 1
ATOM 2220 C C . ASP B 1 80 ? -9.364 51.626 37.043 1.00 14.42 54 ASP B C 1
ATOM 2221 O O . ASP B 1 80 ? -8.136 51.537 37.171 1.00 15.45 54 ASP B O 1
ATOM 2226 N N . LYS B 1 81 ? -10.213 51.019 37.870 1.00 13.97 55 LYS B N 1
ATOM 2227 C CA . LYS B 1 81 ? -9.759 50.099 38.916 1.00 14.27 55 LYS B CA 1
ATOM 2228 C C . LYS B 1 81 ? -9.397 48.716 38.358 1.00 13.98 55 LYS B C 1
ATOM 2229 O O . LYS B 1 81 ? -8.793 47.902 39.060 1.00 14.68 55 LYS B O 1
ATOM 2232 N N . LYS B 1 82 ? -9.783 48.443 37.109 1.00 12.97 56 LYS B N 1
ATOM 2233 C CA . LYS B 1 82 ? -9.609 47.111 36.510 1.00 12.12 56 LYS B CA 1
ATOM 2234 C C . LYS B 1 82 ? -8.266 47.031 35.824 1.00 12.20 56 LYS B C 1
ATOM 2235 O O . LYS B 1 82 ? -8.163 46.784 34.619 1.00 13.13 56 LYS B O 1
ATOM 2241 N N A ILE B 1 83 ? -7.234 47.247 36.631 0.50 12.33 57 ILE B N 1
ATOM 2242 N N B ILE B 1 83 ? -7.225 47.228 36.620 0.50 11.58 57 ILE B N 1
ATOM 2243 C CA A ILE B 1 83 ? -5.847 47.298 36.187 0.50 12.50 57 ILE B CA 1
ATOM 2244 C CA B ILE B 1 83 ? -5.862 47.287 36.119 0.50 11.13 57 ILE B CA 1
ATOM 2245 C C A ILE B 1 83 ? -5.001 46.456 37.110 0.50 11.96 57 ILE B C 1
ATOM 2246 C C B ILE B 1 83 ? -4.915 46.622 37.103 0.50 11.23 57 ILE B C 1
ATOM 2247 O O A ILE B 1 83 ? -5.328 46.263 38.281 0.50 11.59 57 ILE B O 1
ATOM 2248 O O B ILE B 1 83 ? -5.080 46.743 38.320 0.50 10.87 57 ILE B O 1
ATOM 2257 N N . LYS B 1 84 ? -3.914 45.930 36.565 1.00 11.13 58 LYS B N 1
ATOM 2258 C CA . LYS B 1 84 ? -2.867 45.333 37.371 1.00 11.85 58 LYS B CA 1
ATOM 2259 C C . LYS B 1 84 ? -1.563 45.899 36.838 1.00 10.80 58 LYS B C 1
ATOM 2260 O O . LYS B 1 84 ? -1.323 45.902 35.628 1.00 11.55 58 LYS B O 1
ATOM 2266 N N . LEU B 1 85 ? -0.750 46.432 37.736 1.00 10.27 59 LEU B N 1
ATOM 2267 C CA . LEU B 1 85 ? 0.581 46.921 37.378 1.00 10.69 59 LEU B CA 1
ATOM 2268 C C . LEU B 1 85 ? 1.636 45.880 37.675 1.00 11.39 59 LEU B C 1
ATOM 2269 O O . LEU B 1 85 ? 1.642 45.260 38.754 1.00 12.50 59 LEU B O 1
ATOM 2274 N N . VAL B 1 86 ? 2.547 45.716 36.720 1.00 10.81 60 VAL B N 1
ATOM 2275 C CA . VAL B 1 86 ? 3.684 44.819 36.870 1.00 10.76 60 VAL B CA 1
ATOM 2276 C C . VAL B 1 86 ? 4.951 45.632 36.667 1.00 10.49 60 VAL B C 1
ATOM 2277 O O . VAL B 1 86 ? 5.104 46.294 35.635 1.00 10.69 60 VAL B O 1
ATOM 2281 N N . ALA B 1 87 ? 5.848 45.603 37.654 1.00 10.00 61 ALA B N 1
ATOM 2282 C CA . ALA B 1 87 ? 7.119 46.326 37.542 1.00 10.24 61 ALA B CA 1
ATOM 2283 C C . ALA B 1 87 ? 8.047 45.675 36.518 1.00 10.03 61 ALA B C 1
ATOM 2284 O O . ALA B 1 87 ? 8.332 44.473 36.582 1.00 10.84 61 ALA B O 1
ATOM 2286 N N . VAL B 1 88 ? 8.498 46.489 35.574 1.00 9.53 62 VAL B N 1
ATOM 2287 C CA . VAL B 1 88 ? 9.403 46.060 34.519 1.00 10.48 62 VAL B CA 1
ATOM 2288 C C . VAL B 1 88 ? 10.583 47.023 34.436 1.00 10.86 62 VAL B C 1
ATOM 2289 O O . VAL B 1 88 ? 10.545 48.127 34.983 1.00 10.99 62 VAL B O 1
ATOM 2293 N N . ASN B 1 89 ? 11.648 46.579 33.787 1.00 10.49 63 ASN B N 1
ATOM 2294 C CA . ASN B 1 89 ? 12.763 47.454 33.470 1.00 11.13 63 ASN B CA 1
ATOM 2295 C C . ASN B 1 89 ? 13.142 47.304 32.008 1.00 11.15 63 ASN B C 1
ATOM 2296 O O . ASN B 1 89 ? 12.424 46.640 31.244 1.00 11.31 63 ASN B O 1
ATOM 2301 N N . ALA B 1 90 ? 14.240 47.940 31.583 1.00 11.44 64 ALA B N 1
ATOM 2302 C CA . ALA B 1 90 ? 14.563 47.947 30.166 1.00 11.48 64 ALA B CA 1
ATOM 2303 C C . ALA B 1 90 ? 14.792 46.526 29.655 1.00 12.14 64 ALA B C 1
ATOM 2304 O O . ALA B 1 90 ? 14.457 46.201 28.522 1.00 12.40 64 ALA B O 1
ATOM 2306 N N . LYS B 1 91 ? 15.355 45.681 30.509 1.00 11.95 65 LYS B N 1
ATOM 2307 C CA . LYS B 1 91 ? 15.671 44.305 30.135 1.00 12.94 65 LYS B CA 1
ATOM 2308 C C . LYS B 1 91 ? 14.440 43.400 30.126 1.00 12.53 65 LYS B C 1
ATOM 2309 O O . LYS B 1 91 ? 14.296 42.543 29.260 1.00 13.24 65 LYS B O 1
ATOM 2315 N N . THR B 1 92 ? 13.567 43.564 31.107 1.00 11.60 66 THR B N 1
ATOM 2316 C CA . THR B 1 92 ? 12.442 42.643 31.269 1.00 10.94 66 THR B CA 1
ATOM 2317 C C . THR B 1 92 ? 11.161 43.034 30.533 1.00 10.35 66 THR B C 1
ATOM 2318 O O . THR B 1 92 ? 10.313 42.181 30.282 1.00 11.10 66 THR B O 1
ATOM 2322 N N . ARG B 1 93 ? 10.991 44.296 30.174 1.00 10.47 67 ARG B N 1
ATOM 2323 C CA . ARG B 1 93 ? 9.693 44.700 29.637 1.00 10.40 67 ARG B CA 1
ATOM 2324 C C . ARG B 1 93 ? 9.337 44.019 28.320 1.00 10.98 67 ARG B C 1
ATOM 2325 O O . ARG B 1 93 ? 8.176 43.663 28.109 1.00 12.05 67 ARG B O 1
ATOM 2333 N N . GLY B 1 94 ? 10.312 43.823 27.440 1.00 10.89 68 GLY B N 1
ATOM 2334 C CA . GLY B 1 94 ? 10.016 43.228 26.147 1.00 10.73 68 GLY B CA 1
ATOM 2335 C C . GLY B 1 94 ? 9.592 41.785 26.291 1.00 10.70 68 GLY B C 1
ATOM 2336 O O . GLY B 1 94 ? 8.553 41.395 25.778 1.00 10.43 68 GLY B O 1
ATOM 2337 N N . PRO B 1 95 ? 10.419 40.964 26.946 1.00 10.68 69 PRO B N 1
ATOM 2338 C CA . PRO B 1 95 ? 10.025 39.584 27.162 1.00 10.56 69 PRO B CA 1
ATOM 2339 C C . PRO B 1 95 ? 8.685 39.424 27.871 1.00 10.53 69 PRO B C 1
ATOM 2340 O O . PRO B 1 95 ? 7.940 38.519 27.524 1.00 11.53 69 PRO B O 1
ATOM 2344 N N . LEU B 1 96 ? 8.382 40.285 28.839 1.00 9.92 70 LEU B N 1
ATOM 2345 C CA . LEU B 1 96 ? 7.101 40.159 29.542 1.00 10.16 70 LEU B CA 1
ATOM 2346 C C . LEU B 1 96 ? 5.936 40.523 28.637 1.00 10.40 70 LEU B C 1
ATOM 2347 O O . LEU B 1 96 ? 4.837 39.980 28.763 1.00 11.65 70 LEU B O 1
ATOM 2352 N N . LEU B 1 97 ? 6.162 41.460 27.739 1.00 10.39 71 LEU B N 1
ATOM 2353 C CA . LEU B 1 97 ? 5.165 41.804 26.736 1.00 10.61 71 LEU B CA 1
ATOM 2354 C C . LEU B 1 97 ? 4.979 40.651 25.746 1.00 10.38 71 LEU B C 1
ATOM 2355 O O . LEU B 1 97 ? 3.859 40.239 25.443 1.00 11.60 71 LEU B O 1
ATOM 2360 N N . ASP B 1 98 ? 6.086 40.092 25.286 1.00 10.16 72 ASP B N 1
ATOM 2361 C CA . ASP B 1 98 ? 6.047 39.053 24.271 1.00 10.62 72 ASP B CA 1
ATOM 2362 C C . ASP B 1 98 ? 5.506 37.730 24.764 1.00 10.62 72 ASP B C 1
ATOM 2363 O O . ASP B 1 98 ? 4.932 36.969 23.984 1.00 11.97 72 ASP B O 1
ATOM 2368 N N . ASN B 1 99 ? 5.668 37.430 26.048 1.00 10.87 73 ASN B N 1
ATOM 2369 C CA . ASN B 1 99 ? 5.084 36.189 26.569 1.00 10.63 73 ASN B CA 1
ATOM 2370 C C . ASN B 1 99 ? 3.673 36.361 27.133 1.00 11.00 73 ASN B C 1
ATOM 2371 O O . ASN B 1 99 ? 3.089 35.401 27.659 1.00 11.56 73 ASN B O 1
ATOM 2376 N N . GLY B 1 100 ? 3.134 37.581 27.022 1.00 10.91 74 GLY B N 1
ATOM 2377 C CA . GLY B 1 100 ? 1.753 37.836 27.406 1.00 11.31 74 GLY B CA 1
ATOM 2378 C C . GLY B 1 100 ? 1.529 38.113 28.872 1.00 11.42 74 GLY B C 1
ATOM 2379 O O . GLY B 1 100 ? 0.385 38.195 29.323 1.00 12.37 74 GLY B O 1
ATOM 2380 N N . SER B 1 101 ? 2.611 38.265 29.630 1.00 10.85 75 SER B N 1
ATOM 2381 C CA . SER B 1 101 ? 2.514 38.548 31.057 1.00 11.31 75 SER B CA 1
ATOM 2382 C C . SER B 1 101 ? 1.979 39.947 31.333 1.00 11.34 75 SER B C 1
ATOM 2383 O O . SER B 1 101 ? 1.381 40.198 32.390 1.00 12.31 75 SER B O 1
ATOM 2386 N N . VAL B 1 102 ? 2.223 40.862 30.399 1.00 10.52 76 VAL B N 1
ATOM 2387 C CA . VAL B 1 102 ? 1.547 42.151 30.386 1.00 9.76 76 VAL B CA 1
ATOM 2388 C C . VAL B 1 102 ? 0.918 42.371 29.020 1.00 9.65 76 VAL B C 1
ATOM 2389 O O . VAL B 1 102 ? 1.376 41.804 28.020 1.00 10.64 76 VAL B O 1
ATOM 2393 N N . ASP B 1 103 ? -0.143 43.176 28.989 1.00 9.60 77 ASP B N 1
ATOM 2394 C CA . ASP B 1 103 ? -0.868 43.481 27.761 1.00 8.80 77 ASP B CA 1
ATOM 2395 C C . ASP B 1 103 ? -0.265 44.685 27.010 1.00 9.09 77 ASP B C 1
ATOM 2396 O O . ASP B 1 103 ? -0.387 44.813 25.790 1.00 9.09 77 ASP B O 1
ATOM 2401 N N . ALA B 1 104 ? 0.354 45.589 27.760 1.00 9.19 78 ALA B N 1
ATOM 2402 C CA . ALA B 1 104 ? 0.952 46.788 27.198 1.00 9.27 78 ALA B CA 1
ATOM 2403 C C . ALA B 1 104 ? 2.019 47.228 28.154 1.00 9.14 78 ALA B C 1
ATOM 2404 O O . ALA B 1 104 ? 1.980 46.854 29.316 1.00 8.59 78 ALA B O 1
ATOM 2406 N N . VAL B 1 105 ? 2.974 48.008 27.647 1.00 9.31 79 VAL B N 1
ATOM 2407 C CA . VAL B 1 105 ? 4.018 48.585 28.468 1.00 9.22 79 VAL B CA 1
ATOM 2408 C C . VAL B 1 105 ? 3.972 50.097 28.360 1.00 9.41 79 VAL B C 1
ATOM 2409 O O . VAL B 1 105 ? 3.911 50.644 27.258 1.00 9.23 79 VAL B O 1
ATOM 2413 N N . ILE B 1 106 ? 3.933 50.761 29.512 1.00 9.82 80 ILE B N 1
ATOM 2414 C CA . ILE B 1 106 ? 3.999 52.215 29.580 1.00 10.62 80 ILE B CA 1
ATOM 2415 C C . ILE B 1 106 ? 5.102 52.450 30.591 1.00 11.52 80 ILE B C 1
ATOM 2416 O O . ILE B 1 106 ? 4.870 52.518 31.779 1.00 11.89 80 ILE B O 1
ATOM 2421 N N . ALA B 1 107 ? 6.326 52.502 30.092 1.00 11.14 81 ALA B N 1
ATOM 2422 C CA . ALA B 1 107 ? 7.494 52.410 30.963 1.00 11.21 81 ALA B CA 1
ATOM 2423 C C . ALA B 1 107 ? 8.701 53.049 30.293 1.00 10.84 81 ALA B C 1
ATOM 2424 O O . ALA B 1 107 ? 9.694 52.381 29.981 1.00 11.31 81 ALA B O 1
ATOM 2426 N N . THR B 1 108 ? 8.602 54.357 30.082 1.00 10.62 82 THR B N 1
ATOM 2427 C CA . THR B 1 108 ? 9.650 55.160 29.444 1.00 11.06 82 THR B CA 1
ATOM 2428 C C . THR B 1 108 ? 10.285 54.455 28.246 1.00 10.46 82 THR B C 1
ATOM 2429 O O . THR B 1 108 ? 11.505 54.467 28.048 1.00 10.55 82 THR B O 1
ATOM 2433 N N . PHE B 1 109 ? 9.445 53.882 27.402 1.00 10.15 83 PHE B N 1
ATOM 2434 C CA . PHE B 1 109 ? 9.922 52.976 26.363 1.00 9.74 83 PHE B CA 1
ATOM 2435 C C . PHE B 1 109 ? 10.186 53.805 25.106 1.00 9.57 83 PHE B C 1
ATOM 2436 O O . PHE B 1 109 ? 9.268 54.191 24.382 1.00 8.99 83 PHE B O 1
ATOM 2444 N N . THR B 1 110 ? 11.458 54.097 24.859 1.00 8.23 84 THR B N 1
ATOM 2445 C CA . THR B 1 110 ? 11.846 54.985 23.767 1.00 8.40 84 THR B CA 1
ATOM 2446 C C . THR B 1 110 ? 11.554 54.377 22.399 1.00 8.34 84 THR B C 1
ATOM 2447 O O . THR B 1 110 ? 11.927 53.251 22.112 1.00 7.94 84 THR B O 1
ATOM 2451 N N . ILE B 1 111 ? 10.884 55.160 21.557 1.00 9.01 85 ILE B N 1
ATOM 2452 C CA . ILE B 1 111 ? 10.578 54.766 20.201 1.00 9.71 85 ILE B CA 1
ATOM 2453 C C . ILE B 1 111 ? 11.830 54.888 19.356 1.00 9.95 85 ILE B C 1
ATOM 2454 O O . ILE B 1 111 ? 12.455 55.943 19.323 1.00 10.18 85 ILE B O 1
ATOM 2459 N N . THR B 1 112 ? 12.192 53.808 18.676 1.00 10.36 86 THR B N 1
ATOM 2460 C CA . THR B 1 112 ? 13.277 53.824 17.699 1.00 10.54 86 THR B CA 1
ATOM 2461 C C . THR B 1 112 ? 12.875 52.978 16.480 1.00 11.04 86 THR B C 1
ATOM 2462 O O . THR B 1 112 ? 12.039 52.091 16.590 1.00 10.93 86 THR B O 1
ATOM 2466 N N . PRO B 1 113 ? 13.432 53.291 15.301 1.00 11.39 87 PRO B N 1
ATOM 2467 C CA . PRO B 1 113 ? 13.152 52.488 14.117 1.00 11.67 87 PRO B CA 1
ATOM 2468 C C . PRO B 1 113 ? 13.426 50.996 14.278 1.00 11.58 87 PRO B C 1
ATOM 2469 O O . PRO B 1 113 ? 12.636 50.168 13.820 1.00 12.51 87 PRO B O 1
ATOM 2473 N N A GLU B 1 114 ? 14.513 50.641 14.948 0.50 11.13 88 GLU B N 1
ATOM 2474 N N B GLU B 1 114 ? 14.565 50.675 14.889 0.50 11.77 88 GLU B N 1
ATOM 2475 C CA A GLU B 1 114 ? 14.854 49.236 15.127 0.50 11.02 88 GLU B CA 1
ATOM 2476 C CA B GLU B 1 114 ? 14.948 49.306 15.242 0.50 11.87 88 GLU B CA 1
ATOM 2477 C C A GLU B 1 114 ? 13.881 48.565 16.113 0.50 10.38 88 GLU B C 1
ATOM 2478 C C B GLU B 1 114 ? 13.843 48.635 16.056 0.50 10.82 88 GLU B C 1
ATOM 2479 O O A GLU B 1 114 ? 13.525 47.391 15.960 0.50 10.27 88 GLU B O 1
ATOM 2480 O O B GLU B 1 114 ? 13.362 47.551 15.722 0.50 10.87 88 GLU B O 1
ATOM 2491 N N . ARG B 1 115 ? 13.424 49.302 17.123 1.00 9.75 89 ARG B N 1
ATOM 2492 C CA . ARG B 1 115 ? 12.436 48.739 18.039 1.00 9.37 89 ARG B CA 1
ATOM 2493 C C . ARG B 1 115 ? 11.056 48.570 17.412 1.00 8.84 89 ARG B C 1
ATOM 2494 O O . ARG B 1 115 ? 10.341 47.642 17.755 1.00 8.96 89 ARG B O 1
ATOM 2502 N N . LYS B 1 116 ? 10.702 49.448 16.488 1.00 8.74 90 LYS B N 1
ATOM 2503 C CA . LYS B 1 116 ? 9.425 49.332 15.767 1.00 9.87 90 LYS B CA 1
ATOM 2504 C C . LYS B 1 116 ? 9.332 48.038 14.945 1.00 9.18 90 LYS B C 1
ATOM 2505 O O . LYS B 1 116 ? 8.227 47.593 14.598 1.00 8.86 90 LYS B O 1
ATOM 2511 N N A ARG B 1 117 ? 10.475 47.434 14.624 0.50 8.79 91 ARG B N 1
ATOM 2512 N N B ARG B 1 117 ? 10.467 47.419 14.635 0.50 8.85 91 ARG B N 1
ATOM 2513 C CA A ARG B 1 117 ? 10.475 46.154 13.916 0.50 9.35 91 ARG B CA 1
ATOM 2514 C CA B ARG B 1 117 ? 10.440 46.156 13.899 0.50 9.42 91 ARG B CA 1
ATOM 2515 C C A ARG B 1 117 ? 10.016 45.000 14.788 0.50 9.15 91 ARG B C 1
ATOM 2516 C C B ARG B 1 117 ? 10.065 44.976 14.787 0.50 9.21 91 ARG B C 1
ATOM 2517 O O A ARG B 1 117 ? 9.543 43.991 14.277 0.50 9.00 91 ARG B O 1
ATOM 2518 O O B ARG B 1 117 ? 9.706 43.917 14.284 0.50 9.05 91 ARG B O 1
ATOM 2533 N N . ILE B 1 118 ? 10.148 45.160 16.102 1.00 8.78 92 ILE B N 1
ATOM 2534 C CA . ILE B 1 118 ? 9.883 44.064 17.035 1.00 10.08 92 ILE B CA 1
ATOM 2535 C C . ILE B 1 118 ? 8.783 44.339 18.049 1.00 9.77 92 ILE B C 1
ATOM 2536 O O . ILE B 1 118 ? 8.346 43.417 18.722 1.00 11.05 92 ILE B O 1
ATOM 2541 N N . TYR B 1 119 ? 8.338 45.589 18.157 1.00 9.24 93 TYR B N 1
ATOM 2542 C CA . TYR B 1 119 ? 7.156 45.937 18.972 1.00 9.54 93 TYR B CA 1
ATOM 2543 C C . TYR B 1 119 ? 6.351 46.968 18.224 1.00 9.35 93 TYR B C 1
ATOM 2544 O O . TYR B 1 119 ? 6.861 47.645 17.355 1.00 9.72 93 TYR B O 1
ATOM 2553 N N . ASN B 1 120 ? 5.083 47.114 18.592 1.00 9.18 94 ASN B N 1
ATOM 2554 C CA . ASN B 1 120 ? 4.282 48.247 18.124 1.00 9.11 94 ASN B CA 1
ATOM 2555 C C . ASN B 1 120 ? 4.308 49.374 19.148 1.00 8.83 94 ASN B C 1
ATOM 2556 O O . ASN B 1 120 ? 4.205 49.117 20.345 1.00 9.27 94 ASN B O 1
ATOM 2561 N N . PHE B 1 121 ? 4.492 50.610 18.680 1.00 8.70 95 PHE B N 1
ATOM 2562 C CA . PHE B 1 121 ? 4.530 51.797 19.534 1.00 9.45 95 PHE B CA 1
ATOM 2563 C C . PHE B 1 121 ? 3.436 52.747 19.126 1.00 10.18 95 PHE B C 1
ATOM 2564 O O . PHE B 1 121 ? 3.279 53.012 17.940 1.00 11.07 95 PHE B O 1
ATOM 2572 N N . SER B 1 122 ? 2.700 53.272 20.104 1.00 10.60 96 SER B N 1
ATOM 2573 C CA . SER B 1 122 ? 1.743 54.339 19.843 1.00 11.05 96 SER B CA 1
ATOM 2574 C C . SER B 1 122 ? 2.471 55.615 19.479 1.00 11.81 96 SER B C 1
ATOM 2575 O O . SER B 1 122 ? 3.696 55.719 19.633 1.00 12.33 96 SER B O 1
ATOM 2578 N N . GLU B 1 123 ? 1.714 56.619 19.049 1.00 12.89 97 GLU B N 1
ATOM 2579 C CA . GLU B 1 123 ? 2.267 57.947 18.960 1.00 13.82 97 GLU B CA 1
ATOM 2580 C C . GLU B 1 123 ? 2.776 58.346 20.347 1.00 13.79 97 GLU B C 1
ATOM 2581 O O . GLU B 1 123 ? 2.253 57.870 21.368 1.00 13.27 97 GLU B O 1
ATOM 2584 N N . PRO B 1 124 ? 3.808 59.200 20.393 1.00 13.96 98 PRO B N 1
ATOM 2585 C CA . PRO B 1 124 ? 4.387 59.502 21.696 1.00 14.07 98 PRO B CA 1
ATOM 2586 C C . PRO B 1 124 ? 3.428 60.195 22.643 1.00 13.81 98 PRO B C 1
ATOM 2587 O O . PRO B 1 124 ? 2.627 61.035 22.209 1.00 14.81 98 PRO B O 1
ATOM 2591 N N . TYR B 1 125 ? 3.545 59.867 23.926 1.00 13.27 99 TYR B N 1
ATOM 2592 C CA . TYR B 1 125 ? 2.768 60.540 24.981 1.00 12.45 99 TYR B CA 1
ATOM 2593 C C . TYR B 1 125 ? 3.626 61.510 25.794 1.00 12.05 99 TYR B C 1
ATOM 2594 O O . TYR B 1 125 ? 3.100 62.413 26.433 1.00 12.98 99 TYR B O 1
ATOM 2603 N N . TYR B 1 126 ? 4.951 61.337 25.771 1.00 10.48 100 TYR B N 1
ATOM 2604 C CA . TYR B 1 126 ? 5.838 62.279 26.426 1.00 10.02 100 TYR B CA 1
ATOM 2605 C C . TYR B 1 126 ? 7.251 62.065 25.908 1.00 9.62 100 TYR B C 1
ATOM 2606 O O . TYR B 1 126 ? 7.496 61.178 25.103 1.00 9.10 100 TYR B O 1
ATOM 2615 N N . GLN B 1 127 ? 8.171 62.895 26.368 1.00 10.17 101 GLN B N 1
ATOM 2616 C CA . GLN B 1 127 ? 9.572 62.779 25.961 1.00 10.44 101 GLN B CA 1
ATOM 2617 C C . GLN B 1 127 ? 10.513 63.315 27.022 1.00 10.98 101 GLN B C 1
ATOM 2618 O O . GLN B 1 127 ? 10.130 64.107 27.881 1.00 12.16 101 GLN B O 1
ATOM 2624 N N . ASP B 1 128 ? 11.758 62.870 26.954 1.00 10.36 102 ASP B N 1
ATOM 2625 C CA . ASP B 1 128 ? 12.781 63.322 27.875 1.00 9.97 102 ASP B CA 1
ATOM 2626 C C . ASP B 1 128 ? 14.101 63.314 27.093 1.00 10.41 102 ASP B C 1
ATOM 2627 O O . ASP B 1 128 ? 14.081 63.442 25.874 1.00 11.09 102 ASP B O 1
ATOM 2632 N N . ALA B 1 129 ? 15.221 63.279 27.787 1.00 10.28 103 ALA B N 1
ATOM 2633 C CA . ALA B 1 129 ? 16.527 63.280 27.145 1.00 10.02 103 ALA B CA 1
ATOM 2634 C C . ALA B 1 129 ? 17.513 62.568 28.031 1.00 9.91 103 ALA B C 1
ATOM 2635 O O . ALA B 1 129 ? 17.367 62.519 29.249 1.00 10.40 103 ALA B O 1
ATOM 2637 N N . ILE B 1 130 ? 18.559 62.062 27.409 1.00 9.91 104 ILE B N 1
ATOM 2638 C CA . ILE B 1 130 ? 19.610 61.349 28.123 1.00 10.10 104 ILE B CA 1
ATOM 2639 C C . ILE B 1 130 ? 20.518 62.311 28.878 1.00 9.75 104 ILE B C 1
ATOM 2640 O O . ILE B 1 130 ? 20.801 63.402 28.402 1.00 10.17 104 ILE B O 1
ATOM 2645 N N . GLY B 1 131 ? 20.918 61.895 30.075 1.00 8.83 105 GLY B N 1
ATOM 2646 C CA . GLY B 1 131 ? 21.868 62.641 30.897 1.00 9.11 105 GLY B CA 1
ATOM 2647 C C . GLY B 1 131 ? 22.931 61.759 31.530 1.00 8.83 105 GLY B C 1
ATOM 2648 O O . GLY B 1 131 ? 23.015 60.562 31.263 1.00 9.61 105 GLY B O 1
ATOM 2649 N N . LEU B 1 132 ? 23.764 62.380 32.353 1.00 8.97 106 LEU B N 1
ATOM 2650 C CA . LEU B 1 132 ? 24.851 61.725 33.038 1.00 9.26 106 LEU B CA 1
ATOM 2651 C C . LEU B 1 132 ? 24.781 62.045 34.517 1.00 8.47 106 LEU B C 1
ATOM 2652 O O . LEU B 1 132 ? 24.708 63.211 34.881 1.00 9.40 106 LEU B O 1
ATOM 2657 N N A LEU B 1 133 ? 24.810 61.005 35.348 0.50 7.74 107 LEU B N 1
ATOM 2658 N N B LEU B 1 133 ? 24.854 61.005 35.347 0.50 8.61 107 LEU B N 1
ATOM 2659 C CA A LEU B 1 133 ? 24.873 61.136 36.804 0.50 7.52 107 LEU B CA 1
ATOM 2660 C CA B LEU B 1 133 ? 24.862 61.118 36.807 0.50 8.53 107 LEU B CA 1
ATOM 2661 C C A LEU B 1 133 ? 26.286 60.766 37.223 0.50 7.83 107 LEU B C 1
ATOM 2662 C C B LEU B 1 133 ? 26.251 60.722 37.297 0.50 8.38 107 LEU B C 1
ATOM 2663 O O A LEU B 1 133 ? 26.807 59.745 36.794 0.50 7.60 107 LEU B O 1
ATOM 2664 O O B LEU B 1 133 ? 26.713 59.623 37.009 0.50 8.19 107 LEU B O 1
ATOM 2673 N N . VAL B 1 134 ? 26.903 61.622 38.026 1.00 8.20 108 VAL B N 1
ATOM 2674 C CA . VAL B 1 134 ? 28.284 61.429 38.449 1.00 8.43 108 VAL B CA 1
ATOM 2675 C C . VAL B 1 134 ? 28.445 61.789 39.928 1.00 8.84 108 VAL B C 1
ATOM 2676 O O . VAL B 1 134 ? 27.618 62.484 40.495 1.00 9.50 108 VAL B O 1
ATOM 2680 N N . LEU B 1 135 ? 29.502 61.306 40.559 1.00 9.56 109 LEU B N 1
ATOM 2681 C CA . LEU B 1 135 ? 29.797 61.724 41.918 1.00 9.97 109 LEU B CA 1
ATOM 2682 C C . LEU B 1 135 ? 30.320 63.150 41.904 1.00 10.54 109 LEU B C 1
ATOM 2683 O O . LEU B 1 135 ? 31.116 63.518 41.038 1.00 10.22 109 LEU B O 1
ATOM 2688 N N . LYS B 1 136 ? 29.874 63.940 42.877 1.00 11.51 110 LYS B N 1
ATOM 2689 C CA . LYS B 1 136 ? 30.268 65.337 42.967 1.00 12.32 110 LYS B CA 1
ATOM 2690 C C . LYS B 1 136 ? 31.770 65.478 43.132 1.00 12.82 110 LYS B C 1
ATOM 2691 O O . LYS B 1 136 ? 32.358 66.457 42.672 1.00 13.03 110 LYS B O 1
ATOM 2697 N N . GLU B 1 137 ? 32.387 64.509 43.793 1.00 13.35 111 GLU B N 1
ATOM 2698 C CA . GLU B 1 137 ? 33.816 64.597 44.070 1.00 14.42 111 GLU B CA 1
ATOM 2699 C C . GLU B 1 137 ? 34.694 64.577 42.814 1.00 14.43 111 GLU B C 1
ATOM 2700 O O . GLU B 1 137 ? 35.838 65.026 42.861 1.00 15.51 111 GLU B O 1
ATOM 2706 N N . LYS B 1 138 ? 34.168 64.062 41.706 1.00 14.94 112 LYS B N 1
ATOM 2707 C CA . LYS B 1 138 ? 34.902 63.987 40.444 1.00 15.30 112 LYS B CA 1
ATOM 2708 C C . LYS B 1 138 ? 35.046 65.352 39.772 1.00 15.11 112 LYS B C 1
ATOM 2709 O O . LYS B 1 138 ? 35.927 65.536 38.943 1.00 15.90 112 LYS B O 1
ATOM 2715 N N . LYS B 1 139 ? 34.166 66.293 40.094 1.00 14.96 113 LYS B N 1
ATOM 2716 C CA . LYS B 1 139 ? 34.209 67.647 39.509 1.00 14.69 113 LYS B CA 1
ATOM 2717 C C . LYS B 1 139 ? 34.050 67.658 37.983 1.00 14.86 113 LYS B C 1
ATOM 2718 O O . LYS B 1 139 ? 34.590 68.535 37.302 1.00 15.48 113 LYS B O 1
ATOM 2724 N N . TYR B 1 140 ? 33.318 66.678 37.455 1.00 14.15 114 TYR B N 1
ATOM 2725 C CA . TYR B 1 140 ? 32.964 66.648 36.036 1.00 14.04 114 TYR B CA 1
ATOM 2726 C C . TYR B 1 140 ? 31.881 67.669 35.788 1.00 14.05 114 TYR B C 1
ATOM 2727 O O . TYR B 1 140 ? 30.921 67.754 36.558 1.00 14.64 114 TYR B O 1
ATOM 2736 N N . LYS B 1 141 ? 31.995 68.412 34.689 1.00 13.56 115 LYS B N 1
ATOM 2737 C CA . LYS B 1 141 ? 30.996 69.438 34.378 1.00 13.66 115 LYS B CA 1
ATOM 2738 C C . LYS B 1 141 ? 30.348 69.296 33.005 1.00 13.22 115 LYS B C 1
ATOM 2739 O O . LYS B 1 141 ? 29.291 69.876 32.756 1.00 13.44 115 LYS B O 1
ATOM 2745 N N . SER B 1 142 ? 30.978 68.531 32.124 1.00 12.83 116 SER B N 1
ATOM 2746 C CA . SER B 1 142 ? 30.473 68.326 30.768 1.00 13.52 116 SER B CA 1
ATOM 2747 C C . SER B 1 142 ? 30.998 67.013 30.258 1.00 13.00 116 SER B C 1
ATOM 2748 O O . SER B 1 142 ? 31.896 66.436 30.846 1.00 11.97 116 SER B O 1
ATOM 2751 N N . LEU B 1 143 ? 30.470 66.570 29.123 1.00 12.78 117 LEU B N 1
ATOM 2752 C CA . LEU B 1 143 ? 30.920 65.321 28.535 1.00 12.38 117 LEU B CA 1
ATOM 275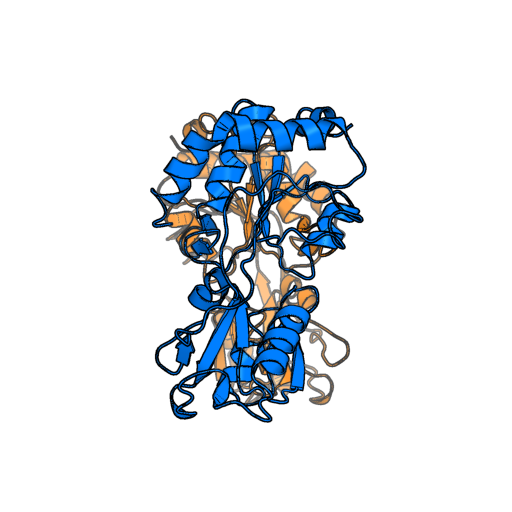3 C C . LEU B 1 143 ? 32.413 65.373 28.185 1.00 12.07 117 LEU B C 1
ATOM 2754 O O . LEU B 1 143 ? 33.103 64.371 28.297 1.00 11.69 117 LEU B O 1
ATOM 2759 N N . ALA B 1 144 ? 32.912 66.539 27.788 1.00 11.60 118 ALA B N 1
ATOM 2760 C CA . ALA B 1 144 ? 34.335 66.675 27.458 1.00 11.98 118 ALA B CA 1
ATOM 2761 C C . ALA B 1 144 ? 35.231 66.285 28.635 1.00 12.60 118 ALA B C 1
ATOM 2762 O O . ALA B 1 144 ? 36.336 65.756 28.439 1.00 13.99 118 ALA B O 1
ATOM 2764 N N . ASP B 1 145 ? 34.776 66.555 29.854 1.00 13.04 119 ASP B N 1
ATOM 2765 C CA . ASP B 1 145 ? 35.540 66.205 31.064 1.00 13.44 119 ASP B CA 1
ATOM 2766 C C . ASP B 1 145 ? 35.627 64.707 31.294 1.00 14.45 119 ASP B C 1
ATOM 2767 O O . ASP B 1 145 ? 36.411 64.244 32.123 1.00 15.71 119 ASP B O 1
ATOM 2772 N N . MET B 1 146 ? 34.828 63.947 30.562 1.00 15.31 120 MET B N 1
ATOM 2773 C CA . MET B 1 146 ? 34.728 62.514 30.776 1.00 17.16 120 MET B CA 1
ATOM 2774 C C . MET B 1 146 ? 35.538 61.704 29.787 1.00 15.45 120 MET B C 1
ATOM 2775 O O . MET B 1 146 ? 35.334 60.507 29.640 1.00 15.04 120 MET B O 1
ATOM 2780 N N . LYS B 1 147 ? 36.476 62.352 29.118 1.00 14.56 121 LYS B N 1
ATOM 2781 C CA . LYS B 1 147 ? 37.417 61.617 28.313 1.00 13.91 121 LYS B CA 1
ATOM 2782 C C . LYS B 1 147 ? 38.015 60.491 29.169 1.00 13.37 121 LYS B C 1
ATOM 2783 O O . LYS B 1 147 ? 38.481 60.733 30.283 1.00 14.48 121 LYS B O 1
ATOM 2789 N N . GLY B 1 148 ? 37.947 59.256 28.670 1.00 12.59 122 GLY B N 1
ATOM 2790 C CA . GLY B 1 148 ? 38.479 58.083 29.383 1.00 12.63 122 GLY B CA 1
ATOM 2791 C C . GLY B 1 148 ? 37.521 57.422 30.362 1.00 12.23 122 GLY B C 1
ATOM 2792 O O . GLY B 1 148 ? 37.825 56.371 30.918 1.00 12.76 122 GLY B O 1
ATOM 2793 N N . ALA B 1 149 ? 36.350 58.016 30.544 1.00 11.49 123 ALA B N 1
ATOM 2794 C CA . ALA B 1 149 ? 35.376 57.521 31.520 1.00 11.12 123 ALA B CA 1
ATOM 2795 C C . ALA B 1 149 ? 34.816 56.154 31.180 1.00 11.05 123 ALA B C 1
ATOM 2796 O O . ALA B 1 149 ? 34.618 55.819 30.011 1.00 11.12 123 ALA B O 1
ATOM 2798 N N . ASN B 1 150 ? 34.548 55.394 32.239 1.00 10.24 124 ASN B N 1
ATOM 2799 C CA . ASN B 1 150 ? 33.826 54.141 32.173 1.00 10.44 124 ASN B CA 1
ATOM 2800 C C . ASN B 1 150 ? 32.389 54.480 32.545 1.00 10.27 124 ASN B C 1
ATOM 2801 O O . ASN B 1 150 ? 32.120 54.846 33.681 1.00 11.12 124 ASN B O 1
ATOM 2806 N N . ILE B 1 151 ? 31.484 54.410 31.570 1.00 9.71 125 ILE B N 1
ATOM 2807 C CA . ILE B 1 151 ? 30.106 54.860 31.751 1.00 9.81 125 ILE B CA 1
ATOM 2808 C C . ILE B 1 151 ? 29.198 53.655 31.896 1.00 9.30 125 ILE B C 1
ATOM 2809 O O . ILE B 1 151 ? 29.165 52.768 31.042 1.00 9.81 125 ILE B O 1
ATOM 2814 N N . GLY B 1 152 ? 28.442 53.634 32.993 1.00 9.00 126 GLY B N 1
ATOM 2815 C CA . GLY B 1 152 ? 27.523 52.541 33.281 1.00 8.98 126 GLY B CA 1
ATOM 2816 C C . GLY B 1 152 ? 26.194 52.784 32.594 1.00 8.95 126 GLY B C 1
ATOM 2817 O O . GLY B 1 152 ? 25.643 53.871 32.696 1.00 8.53 126 GLY B O 1
ATOM 2818 N N . VAL B 1 153 ? 25.700 51.772 31.888 1.00 8.32 127 VAL B N 1
ATOM 2819 C CA . VAL B 1 153 ? 24.434 51.854 31.170 1.00 8.78 127 VAL B CA 1
ATOM 2820 C C . VAL B 1 153 ? 23.666 50.554 31.386 1.00 9.03 127 VAL B C 1
ATOM 2821 O O . VAL B 1 153 ? 24.238 49.542 31.733 1.00 8.37 127 VAL B O 1
ATOM 2825 N N . ALA B 1 154 ? 22.358 50.584 31.162 1.00 9.52 128 ALA B N 1
ATOM 2826 C CA . ALA B 1 154 ? 21.541 49.390 31.276 1.00 10.22 128 ALA B CA 1
ATOM 2827 C C . ALA B 1 154 ? 21.533 48.543 30.011 1.00 11.20 128 ALA B C 1
ATOM 2828 O O . ALA B 1 154 ? 21.476 49.061 28.889 1.00 10.77 128 ALA B O 1
ATOM 2830 N N . GLN B 1 155 ? 21.559 47.228 30.226 1.00 12.39 129 GLN B N 1
ATOM 2831 C CA . GLN B 1 155 ? 21.266 46.258 29.200 1.00 12.85 129 GLN B CA 1
ATOM 2832 C C . GLN B 1 155 ? 19.912 46.576 28.618 1.00 12.06 129 GLN B C 1
ATOM 2833 O O . GLN B 1 155 ? 18.954 46.864 29.345 1.00 12.55 129 GLN B O 1
ATOM 2839 N N . ALA B 1 156 ? 19.871 46.560 27.307 1.00 12.12 130 ALA B N 1
ATOM 2840 C CA . ALA B 1 156 ? 18.670 46.752 26.531 1.00 11.98 130 ALA B CA 1
ATOM 2841 C C . ALA B 1 156 ? 18.229 48.199 26.416 1.00 11.66 130 ALA B C 1
ATOM 2842 O O . ALA B 1 156 ? 17.207 48.450 25.803 1.00 12.11 130 ALA B O 1
ATOM 2844 N N . ALA B 1 157 ? 18.971 49.152 26.977 1.00 10.96 131 ALA B N 1
ATOM 2845 C CA . ALA B 1 157 ? 18.571 50.558 26.867 1.00 10.31 131 ALA B CA 1
ATOM 2846 C C . ALA B 1 157 ? 19.205 51.213 25.639 1.00 10.38 131 ALA B C 1
ATOM 2847 O O . ALA B 1 157 ? 20.206 50.729 25.080 1.00 11.77 131 ALA B O 1
ATOM 2849 N N . THR B 1 158 ? 18.633 52.343 25.236 1.00 9.92 132 THR B N 1
ATOM 2850 C CA . THR B 1 158 ? 19.099 53.095 24.072 1.00 9.80 132 THR B CA 1
ATOM 2851 C C . THR B 1 158 ? 20.391 53.889 24.340 1.00 9.56 132 THR B C 1
ATOM 2852 O O . THR B 1 158 ? 20.947 54.516 23.434 1.00 9.55 132 THR B O 1
ATOM 2856 N N . THR B 1 159 ? 20.883 53.845 25.569 1.00 8.77 133 THR B N 1
ATOM 2857 C CA . THR B 1 159 ? 21.843 54.822 26.051 1.00 9.12 133 THR B CA 1
ATOM 2858 C C . THR B 1 159 ? 23.222 54.675 25.446 1.00 9.32 133 THR B C 1
ATOM 2859 O O . THR B 1 159 ? 23.836 55.665 25.076 1.00 9.63 133 THR B O 1
ATOM 2863 N N . LYS B 1 160 ? 23.717 53.448 25.358 1.00 10.21 134 LYS B N 1
ATOM 2864 C CA . LYS B 1 160 ? 25.078 53.229 24.877 1.00 11.10 134 LYS B CA 1
ATOM 2865 C C . LYS B 1 160 ? 25.239 53.813 23.477 1.00 11.18 134 LYS B C 1
ATOM 2866 O O . LYS B 1 160 ? 26.207 54.516 23.186 1.00 11.30 134 LYS B O 1
ATOM 2872 N N . LYS B 1 161 ? 24.284 53.533 22.600 1.00 10.90 135 LYS B N 1
ATOM 2873 C CA . LYS B 1 161 ? 24.355 54.054 21.238 1.00 11.63 135 LYS B CA 1
ATOM 2874 C C . LYS B 1 161 ? 24.401 55.570 21.229 1.00 11.26 135 LYS B C 1
ATOM 2875 O O . LYS B 1 161 ? 25.199 56.175 20.515 1.00 11.04 135 LYS B O 1
ATOM 2881 N N . ALA B 1 162 ? 23.550 56.191 22.034 1.00 11.05 136 ALA B N 1
ATOM 2882 C CA . ALA B 1 162 ? 23.408 57.635 22.018 1.00 11.55 136 ALA B CA 1
ATOM 2883 C C . ALA B 1 162 ? 24.615 58.329 22.615 1.00 11.77 136 ALA B C 1
ATOM 2884 O O . ALA B 1 162 ? 25.091 59.318 22.063 1.00 11.76 136 ALA B O 1
ATOM 2886 N N . ILE B 1 163 ? 25.112 57.826 23.739 1.00 11.81 137 ILE B N 1
ATOM 2887 C CA . ILE B 1 163 ? 26.316 58.426 24.357 1.00 12.02 137 ILE B CA 1
ATOM 2888 C C . ILE B 1 163 ? 27.564 58.155 23.537 1.00 11.69 137 ILE B C 1
ATOM 2889 O O . ILE B 1 163 ? 28.436 59.020 23.450 1.00 12.41 137 ILE B O 1
ATOM 2894 N N . GLY B 1 164 ? 27.641 56.988 22.913 1.00 11.13 138 GLY B N 1
ATOM 2895 C CA . GLY B 1 164 ? 28.732 56.697 21.999 1.00 10.91 138 GLY B CA 1
ATOM 2896 C C . GLY B 1 164 ? 28.834 57.756 20.912 1.00 10.63 138 GLY B C 1
ATOM 2897 O O . GLY B 1 164 ? 29.912 58.242 20.599 1.00 11.03 138 GLY B O 1
ATOM 2898 N N . GLU B 1 165 ? 27.701 58.110 20.320 1.00 9.72 139 GLU B N 1
ATOM 2899 C CA . GLU B 1 165 ? 27.683 59.104 19.254 1.00 9.83 139 GLU B CA 1
ATOM 2900 C C . GLU B 1 165 ? 28.010 60.496 19.791 1.00 9.62 139 GLU B C 1
ATOM 2901 O O . GLU B 1 165 ? 28.759 61.238 19.153 1.00 10.03 139 GLU B O 1
ATOM 2907 N N . ALA B 1 166 ? 27.494 60.853 20.965 1.00 9.36 140 ALA B N 1
ATOM 2908 C CA . ALA B 1 166 ? 27.814 62.159 21.553 1.00 9.14 140 ALA B CA 1
ATOM 2909 C C . ALA B 1 166 ? 29.317 62.285 21.790 1.00 8.86 140 ALA B C 1
ATOM 2910 O O . ALA B 1 166 ? 29.933 63.312 21.478 1.00 8.74 140 ALA B O 1
ATOM 2912 N N . ALA B 1 167 ? 29.902 61.213 22.318 1.00 8.66 141 ALA B N 1
ATOM 2913 C CA . ALA B 1 167 ? 31.345 61.152 22.555 1.00 8.42 141 ALA B CA 1
ATOM 2914 C C . ALA B 1 167 ? 32.145 61.273 21.250 1.00 8.36 141 ALA B C 1
ATOM 2915 O O . ALA B 1 167 ? 33.148 61.993 21.179 1.00 7.87 141 ALA B O 1
ATOM 2917 N N . LYS B 1 168 ? 31.711 60.575 20.206 1.00 8.53 142 LYS B N 1
ATOM 2918 C CA . LYS B 1 168 ? 32.401 60.603 18.913 1.00 8.67 142 LYS B CA 1
ATOM 2919 C C . LYS B 1 168 ? 32.406 62.013 18.328 1.00 8.39 142 LYS B C 1
ATOM 2920 O O . LYS B 1 168 ? 33.377 62.419 17.701 1.00 8.68 142 LYS B O 1
ATOM 2923 N N . LYS B 1 169 ? 31.324 62.760 18.529 1.00 8.09 143 LYS B N 1
ATOM 2924 C CA . LYS B 1 169 ? 31.202 64.099 17.977 1.00 8.56 143 LYS B CA 1
ATOM 2925 C C . LYS B 1 169 ? 32.083 65.115 18.675 1.00 7.30 143 LYS B C 1
ATOM 2926 O O . LYS B 1 169 ? 32.338 66.182 18.124 1.00 6.64 143 LYS B O 1
ATOM 2932 N N . ILE B 1 170 ? 32.580 64.790 19.868 1.00 7.23 144 ILE B N 1
ATOM 2933 C CA . ILE B 1 170 ? 33.552 65.664 20.534 1.00 7.54 144 ILE B CA 1
ATOM 2934 C C . ILE B 1 170 ? 34.946 65.049 20.639 1.00 7.85 144 ILE B C 1
ATOM 2935 O O . ILE B 1 170 ? 35.834 65.631 21.246 1.00 8.80 144 ILE B O 1
ATOM 2940 N N . GLY B 1 171 ? 35.133 63.879 20.044 1.00 7.95 145 GLY B N 1
ATOM 2941 C CA . GLY B 1 171 ? 36.457 63.299 19.897 1.00 8.98 145 GLY B CA 1
ATOM 2942 C C . GLY B 1 171 ? 37.031 62.681 21.151 1.00 9.75 145 GLY B C 1
ATOM 2943 O O . GLY B 1 171 ? 38.264 62.607 21.280 1.00 11.38 145 GLY B O 1
ATOM 2944 N N . ILE B 1 172 ? 36.183 62.232 22.074 1.00 10.49 146 ILE B N 1
ATOM 2945 C CA . ILE B 1 172 ? 36.682 61.597 23.304 1.00 10.50 146 ILE B CA 1
ATOM 2946 C C . ILE B 1 172 ? 36.511 60.096 23.271 1.00 10.77 146 ILE B C 1
ATOM 2947 O O . ILE B 1 172 ? 35.596 59.575 22.625 1.00 10.44 146 ILE B O 1
ATOM 2952 N N . ASP B 1 173 ? 37.441 59.415 23.951 1.00 10.55 147 ASP B N 1
ATOM 2953 C CA . ASP B 1 173 ? 37.358 57.988 24.201 1.00 11.20 147 ASP B CA 1
ATOM 2954 C C . ASP B 1 173 ? 36.537 57.745 25.462 1.00 11.12 147 ASP B C 1
ATOM 2955 O O . ASP B 1 173 ? 36.740 58.411 26.470 1.00 12.22 147 ASP B O 1
ATOM 2960 N N . VAL B 1 174 ? 35.577 56.834 25.385 1.00 11.46 148 VAL B N 1
ATOM 2961 C CA . VAL B 1 174 ? 34.890 56.330 26.574 1.00 11.82 148 VAL B CA 1
ATOM 2962 C C . VAL B 1 174 ? 34.705 54.827 26.473 1.00 11.83 148 VAL B C 1
ATOM 2963 O O . VAL B 1 174 ? 34.721 54.262 25.378 1.00 12.60 148 VAL B O 1
ATOM 2967 N N . LYS B 1 175 ? 34.489 54.199 27.619 1.00 11.52 149 LYS B N 1
ATOM 2968 C CA . LYS B 1 175 ? 34.142 52.792 27.677 1.00 11.99 149 LYS B CA 1
ATOM 2969 C C . LYS B 1 175 ? 32.792 52.649 28.333 1.00 11.99 149 LYS B C 1
ATOM 2970 O O . LYS B 1 175 ? 32.377 53.522 29.081 1.00 12.08 149 LYS B O 1
ATOM 2976 N N . PHE B 1 176 ? 32.119 51.545 28.049 1.00 11.85 150 PHE B N 1
ATOM 2977 C CA . PHE B 1 176 ? 30.836 51.265 28.651 1.00 12.21 150 PHE B CA 1
ATOM 2978 C C . PHE B 1 176 ? 30.869 49.991 29.468 1.00 12.35 150 PHE B C 1
ATOM 2979 O O . PHE B 1 176 ? 31.560 49.026 29.135 1.00 13.32 150 PHE B O 1
ATOM 2987 N N . SER B 1 177 ? 30.104 50.001 30.548 1.00 11.64 151 SER B N 1
ATOM 2988 C CA . SER B 1 177 ? 29.894 48.826 31.367 1.00 11.50 151 SER B CA 1
ATOM 2989 C C . SER B 1 177 ? 28.395 48.637 31.410 1.00 11.44 151 SER B C 1
ATOM 2990 O O . SER B 1 177 ? 27.689 49.573 31.732 1.00 11.63 151 SER B O 1
ATOM 2993 N N . GLU B 1 178 ? 27.914 47.457 31.034 1.00 11.93 152 GLU B N 1
ATOM 2994 C CA . GLU B 1 178 ? 26.473 47.216 30.954 1.00 12.69 152 GLU B CA 1
ATOM 2995 C C . GLU B 1 178 ? 25.980 46.442 32.164 1.00 12.36 152 GLU B C 1
ATOM 2996 O O . GLU B 1 178 ? 26.661 45.539 32.657 1.00 12.95 152 GLU B O 1
ATOM 3002 N N . PHE B 1 179 ? 24.792 46.797 32.632 1.00 11.49 153 PHE B N 1
ATOM 3003 C CA . PHE B 1 179 ? 24.218 46.237 33.846 1.00 11.25 153 PHE B CA 1
ATOM 3004 C C . PHE B 1 179 ? 22.795 45.806 33.600 1.00 10.87 153 PHE B C 1
ATOM 3005 O O . PHE B 1 179 ? 22.123 46.361 32.749 1.00 10.56 153 PHE B O 1
ATOM 3013 N N . PRO B 1 180 ? 22.321 44.825 34.375 1.00 11.55 154 PRO B N 1
ATOM 3014 C CA . PRO B 1 180 ? 20.971 44.317 34.166 1.00 11.75 154 PRO B CA 1
ATOM 3015 C C . PRO B 1 180 ? 19.847 45.189 34.698 1.00 12.31 154 PRO B C 1
ATOM 3016 O O . PRO B 1 180 ? 18.695 44.949 34.337 1.00 13.46 154 PRO B O 1
ATOM 3020 N N . ASP B 1 181 ? 20.163 46.160 35.553 1.00 12.05 155 ASP B N 1
ATOM 3021 C CA . ASP B 1 181 ? 19.149 46.975 36.209 1.00 11.84 155 ASP B CA 1
ATOM 3022 C C . ASP B 1 181 ? 19.775 48.254 36.738 1.00 11.72 155 ASP B C 1
ATOM 3023 O O . ASP B 1 181 ? 20.989 48.344 36.855 1.00 12.49 155 ASP B O 1
ATOM 3028 N N . TYR B 1 182 ? 18.954 49.247 37.048 1.00 10.89 156 TYR B N 1
ATOM 3029 C CA . TYR B 1 182 ? 19.487 50.557 37.434 1.00 10.57 156 TYR B CA 1
ATOM 3030 C C . TYR B 1 182 ? 20.075 50.617 38.836 1.00 10.43 156 TYR B C 1
ATOM 3031 O O . TYR B 1 182 ? 21.096 51.266 39.028 1.00 10.60 156 TYR B O 1
ATOM 3040 N N . PRO B 1 183 ? 19.447 49.958 39.827 1.00 9.77 157 PRO B N 1
ATOM 3041 C CA . PRO B 1 183 ? 20.110 49.946 41.133 1.00 9.94 157 PRO B CA 1
ATOM 3042 C C . PRO B 1 183 ? 21.556 49.454 41.110 1.00 9.79 157 PRO B C 1
ATOM 3043 O O . PRO B 1 183 ? 22.388 49.993 41.848 1.00 10.23 157 PRO B O 1
ATOM 3047 N N A SER B 1 184 ? 21.864 48.477 40.258 0.50 9.33 158 SER B N 1
ATOM 3048 N N B SER B 1 184 ? 21.843 48.473 40.259 0.50 9.68 158 SER B N 1
ATOM 3049 C CA A SER B 1 184 ? 23.240 47.968 40.157 0.50 9.15 158 SER B CA 1
ATOM 3050 C CA B SER B 1 184 ? 23.203 47.951 40.100 0.50 9.86 158 SER B CA 1
ATOM 3051 C C A SER B 1 184 ? 24.205 48.989 39.551 0.50 9.34 158 SER B C 1
ATOM 3052 C C B SER B 1 184 ? 24.172 49.022 39.602 0.50 9.67 158 SER B C 1
ATOM 3053 O O A SER B 1 184 ? 25.394 48.959 39.845 0.50 9.60 158 SER B O 1
ATOM 3054 O O B SER B 1 184 ? 25.318 49.075 40.035 0.50 9.88 158 SER B O 1
ATOM 3059 N N . ILE B 1 185 ? 23.712 49.890 38.709 1.00 9.52 159 ILE B N 1
ATOM 3060 C CA . ILE B 1 185 ? 24.585 50.950 38.172 1.00 9.14 159 ILE B CA 1
ATOM 3061 C C . ILE B 1 185 ? 24.857 52.006 39.248 1.00 9.92 159 ILE B C 1
ATOM 3062 O O . ILE B 1 185 ? 25.971 52.488 39.404 1.00 10.30 159 ILE B O 1
ATOM 3067 N N . LYS B 1 186 ? 23.840 52.361 40.019 1.00 9.67 160 LYS B N 1
ATOM 3068 C CA . LYS B 1 186 ? 24.033 53.336 41.096 1.00 10.47 160 LYS B CA 1
ATOM 3069 C C . LYS B 1 186 ? 24.993 52.793 42.144 1.00 10.67 160 LYS B C 1
ATOM 3070 O O . LYS B 1 186 ? 25.847 53.524 42.641 1.00 11.30 160 LYS B O 1
ATOM 3076 N N . ALA B 1 187 ? 24.886 51.504 42.437 1.00 10.35 161 ALA B N 1
ATOM 3077 C CA . ALA B 1 187 ? 25.777 50.865 43.399 1.00 10.24 161 ALA B CA 1
ATOM 3078 C C . ALA B 1 187 ? 27.212 50.894 42.856 1.00 10.05 161 ALA B C 1
ATOM 3079 O O . ALA B 1 187 ? 28.182 51.130 43.597 1.00 9.93 161 ALA B O 1
ATOM 3081 N N . ALA B 1 188 ? 27.337 50.676 41.554 1.00 9.88 162 ALA B N 1
ATOM 3082 C CA . ALA B 1 188 ? 28.654 50.712 40.884 1.00 9.43 162 ALA B CA 1
ATOM 3083 C C . ALA B 1 188 ? 29.256 52.120 40.902 1.00 9.61 162 ALA B C 1
ATOM 3084 O O . ALA B 1 188 ? 30.463 52.297 41.078 1.00 9.76 162 ALA B O 1
ATOM 3086 N N . LEU B 1 189 ? 28.412 53.128 40.715 1.00 9.87 163 LEU B N 1
ATOM 3087 C CA . LEU B 1 189 ? 28.855 54.512 40.784 1.00 10.11 163 LEU B CA 1
ATOM 3088 C C . LEU B 1 189 ? 29.362 54.853 42.186 1.00 10.69 163 LEU B C 1
ATOM 3089 O O . LEU B 1 189 ? 30.440 55.430 42.341 1.00 10.41 163 LEU B O 1
ATOM 3094 N N . ASP B 1 190 ? 28.589 54.496 43.205 1.00 11.39 164 ASP B N 1
ATOM 3095 C CA . ASP B 1 190 ? 28.975 54.793 44.585 1.00 12.06 164 ASP B CA 1
ATOM 3096 C C . ASP B 1 190 ? 30.284 54.091 44.960 1.00 12.48 164 ASP B C 1
ATOM 3097 O O . ASP B 1 190 ? 31.121 54.632 45.703 1.00 13.08 164 ASP B O 1
ATOM 3102 N N . ALA B 1 191 ? 30.469 52.896 44.414 1.00 12.55 165 ALA B N 1
ATOM 3103 C CA . ALA B 1 191 ? 31.661 52.093 44.681 1.00 12.47 165 ALA B CA 1
ATOM 3104 C C . ALA B 1 191 ? 32.852 52.471 43.799 1.00 13.00 165 ALA B C 1
ATOM 3105 O O . ALA B 1 191 ? 33.930 51.888 43.941 1.00 13.41 165 ALA B O 1
ATOM 3107 N N . LYS B 1 192 ? 32.646 53.422 42.887 1.00 13.31 166 LYS B N 1
ATOM 3108 C CA . LYS B 1 192 ? 33.672 53.895 41.959 1.00 13.74 166 LYS B CA 1
ATOM 3109 C C . LYS B 1 192 ? 34.137 52.808 40.975 1.00 13.51 166 LYS B C 1
ATOM 3110 O O . LYS B 1 192 ? 35.291 52.806 40.510 1.00 14.83 166 LYS B O 1
ATOM 3116 N N . ARG B 1 193 ? 33.221 51.900 40.639 1.00 13.08 167 ARG B N 1
ATOM 3117 C CA . ARG B 1 193 ? 33.452 50.886 39.605 1.00 13.00 167 ARG B CA 1
ATOM 3118 C C . ARG B 1 193 ? 33.070 51.395 38.215 1.00 12.50 167 ARG B C 1
ATOM 3119 O O . ARG B 1 193 ? 33.501 50.840 37.191 1.00 13.21 167 ARG B O 1
ATOM 3127 N N . VAL B 1 194 ? 32.252 52.444 38.186 1.00 11.02 168 VAL B N 1
ATOM 3128 C CA . VAL B 1 194 ? 32.039 53.257 36.991 1.00 10.22 168 VAL B CA 1
ATOM 3129 C C . VAL B 1 194 ? 32.193 54.726 37.365 1.00 9.93 168 VAL B C 1
ATOM 3130 O O . VAL B 1 194 ? 32.062 55.096 38.536 1.00 10.25 168 VAL B O 1
ATOM 3134 N N . ASP B 1 195 ? 32.490 55.544 36.359 1.00 9.39 169 ASP B N 1
ATOM 3135 C CA . ASP B 1 195 ? 32.676 56.982 36.515 1.00 9.73 169 ASP B CA 1
ATOM 3136 C C . ASP B 1 195 ? 31.398 57.782 36.303 1.00 9.88 169 ASP B C 1
ATOM 3137 O O . ASP B 1 195 ? 31.323 58.948 36.674 1.00 10.38 169 ASP B O 1
ATOM 3142 N N . ALA B 1 196 ? 30.410 57.169 35.665 1.00 9.70 170 ALA B N 1
ATOM 3143 C CA . ALA B 1 196 ? 29.124 57.818 35.447 1.00 9.22 170 ALA B CA 1
ATOM 3144 C C . ALA B 1 196 ? 28.076 56.768 35.244 1.00 9.19 170 ALA B C 1
ATOM 3145 O O . ALA B 1 196 ? 28.383 55.637 34.877 1.00 9.46 170 ALA B O 1
ATOM 3147 N N . PHE B 1 197 ? 26.835 57.166 35.507 1.00 8.94 171 PHE B N 1
ATOM 3148 C CA . PHE B 1 197 ? 25.642 56.368 35.253 1.00 9.38 171 PHE B CA 1
ATOM 3149 C C . PHE B 1 197 ? 24.857 57.196 34.243 1.00 8.58 171 PHE B C 1
ATOM 3150 O O . PHE B 1 197 ? 24.469 58.316 34.550 1.00 9.60 171 PHE B O 1
ATOM 3158 N N . SER B 1 198 ? 24.679 56.684 33.024 1.00 8.51 172 SER B N 1
ATOM 3159 C CA . SER B 1 198 ? 23.943 57.422 32.004 1.00 8.83 172 SER B CA 1
ATOM 3160 C C . SER B 1 198 ? 22.653 56.711 31.676 1.00 9.05 172 SER B C 1
ATOM 3161 O O . SER B 1 198 ? 22.616 55.488 31.533 1.00 9.35 172 SER B O 1
ATOM 3164 N N . VAL B 1 199 ? 21.608 57.519 31.592 1.00 8.62 173 VAL B N 1
ATOM 3165 C CA . VAL B 1 199 ? 20.288 57.118 31.124 1.00 8.89 173 VAL B CA 1
ATOM 3166 C C . VAL B 1 199 ? 19.417 58.383 31.051 1.00 8.81 173 VAL B C 1
ATOM 3167 O O . VAL B 1 199 ? 19.859 59.464 31.392 1.00 9.06 173 VAL B O 1
ATOM 3171 N N . ASP B 1 200 ? 18.170 58.249 30.606 1.00 8.72 174 ASP B N 1
ATOM 3172 C CA . ASP B 1 200 ? 17.232 59.360 30.553 1.00 8.03 174 ASP B CA 1
ATOM 3173 C C . ASP B 1 200 ? 17.263 60.129 31.881 1.00 8.07 174 ASP B C 1
ATOM 3174 O O . ASP B 1 200 ? 17.255 59.511 32.944 1.00 7.73 174 ASP B O 1
ATOM 3179 N N . LYS B 1 201 ? 17.201 61.457 31.834 1.00 7.99 175 LYS B N 1
ATOM 3180 C CA . LYS B 1 201 ? 17.230 62.237 33.068 1.00 8.85 175 LYS B CA 1
ATOM 3181 C C . LYS B 1 201 ? 16.035 61.926 33.960 1.00 8.65 175 LYS B C 1
ATOM 3182 O O . LYS B 1 201 ? 16.147 62.003 35.173 1.00 9.36 175 LYS B O 1
ATOM 3188 N N . SER B 1 202 ? 14.897 61.586 33.354 1.00 8.83 176 SER B N 1
ATOM 3189 C CA . SER B 1 202 ? 13.708 61.198 34.126 1.00 9.42 176 SER B CA 1
ATOM 3190 C C . SER B 1 202 ? 14.037 60.081 35.106 1.00 9.00 176 SER B C 1
ATOM 3191 O O . SER B 1 202 ? 13.602 60.085 36.269 1.00 9.23 176 SER B O 1
ATOM 3194 N N . ILE B 1 203 ? 14.797 59.107 34.623 1.00 9.11 177 ILE B N 1
ATOM 3195 C CA . ILE B 1 203 ? 15.215 57.980 35.448 1.00 9.21 177 ILE B CA 1
ATOM 3196 C C . ILE B 1 203 ? 16.335 58.348 36.426 1.00 8.78 177 ILE B C 1
ATOM 3197 O O . ILE B 1 203 ? 16.320 57.940 37.588 1.00 8.84 177 ILE B O 1
ATOM 3202 N N . LEU B 1 204 ? 17.302 59.129 35.960 1.00 8.28 178 LEU B N 1
ATOM 3203 C CA . LEU B 1 204 ? 18.388 59.558 36.837 1.00 8.67 178 LEU B CA 1
ATOM 3204 C C . LEU B 1 204 ? 17.885 60.307 38.057 1.00 8.91 178 LEU B C 1
ATOM 3205 O O . LEU B 1 204 ? 18.519 60.245 39.112 1.00 8.86 178 LEU B O 1
ATOM 3210 N N . LEU B 1 205 ? 16.776 61.021 37.911 1.00 8.45 179 LEU B N 1
AT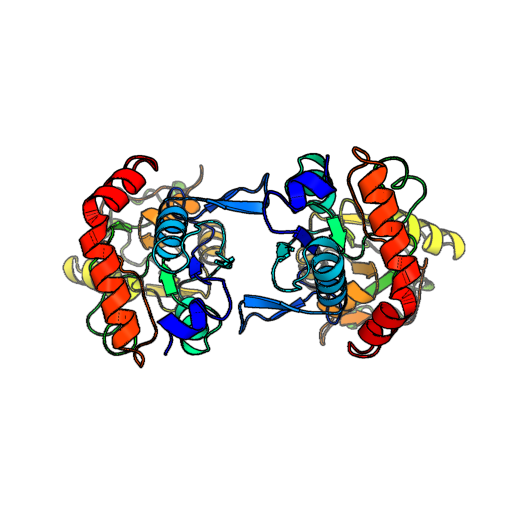OM 3211 C CA . LEU B 1 205 ? 16.162 61.722 39.051 1.00 8.29 179 LEU B CA 1
ATOM 3212 C C . LEU B 1 205 ? 15.746 60.766 40.167 1.00 8.38 179 LEU B C 1
ATOM 3213 O O . LEU B 1 205 ? 15.618 61.163 41.320 1.00 8.82 179 LEU B O 1
ATOM 3218 N N . GLY B 1 206 ? 15.561 59.501 39.823 1.00 8.05 180 GLY B N 1
ATOM 3219 C CA . GLY B 1 206 ? 15.243 58.477 40.813 1.00 8.96 180 GLY B CA 1
ATOM 3220 C C . GLY B 1 206 ? 16.445 57.909 41.554 1.00 8.89 180 GLY B C 1
ATOM 3221 O O . GLY B 1 206 ? 16.297 57.114 42.474 1.00 9.80 180 GLY B O 1
ATOM 3222 N N . TYR B 1 207 ? 17.652 58.310 41.140 1.00 8.71 181 TYR B N 1
ATOM 3223 C CA . TYR B 1 207 ? 18.892 57.792 41.716 1.00 9.23 181 TYR B CA 1
ATOM 3224 C C . TYR B 1 207 ? 19.844 58.860 42.238 1.00 9.90 181 TYR B C 1
ATOM 3225 O O . TYR B 1 207 ? 20.723 58.547 43.041 1.00 11.41 181 TYR B O 1
ATOM 3234 N N . VAL B 1 208 ? 19.688 60.107 41.808 1.00 10.19 182 VAL B N 1
ATOM 3235 C CA . VAL B 1 208 ? 20.544 61.182 42.293 1.00 10.72 182 VAL B CA 1
ATOM 3236 C C . VAL B 1 208 ? 20.399 61.318 43.809 1.00 11.15 182 VAL B C 1
ATOM 3237 O O . VAL B 1 208 ? 19.315 61.114 44.368 1.00 11.01 182 VAL B O 1
ATOM 3241 N N . ASP B 1 209 ? 21.504 61.635 44.479 1.00 11.55 183 ASP B N 1
ATOM 3242 C CA . ASP B 1 209 ? 21.496 61.853 45.921 1.00 12.25 183 ASP B CA 1
ATOM 3243 C C . ASP B 1 209 ? 22.501 62.936 46.292 1.00 12.92 183 ASP B C 1
ATOM 3244 O O . ASP B 1 209 ? 23.065 63.593 45.413 1.00 12.85 183 ASP B O 1
ATOM 3249 N N . ASP B 1 210 ? 22.733 63.114 47.587 1.00 13.43 184 ASP B N 1
ATOM 3250 C CA . ASP B 1 210 ? 23.566 64.211 48.056 1.00 13.84 184 ASP B CA 1
ATOM 3251 C C . ASP B 1 210 ? 25.018 64.137 47.598 1.00 13.86 184 ASP B C 1
ATOM 3252 O O . ASP B 1 210 ? 25.696 65.157 47.567 1.00 15.45 184 ASP B O 1
ATOM 3257 N N . LYS B 1 211 ? 25.506 62.941 47.293 1.00 12.88 185 LYS B N 1
ATOM 3258 C CA . LYS B 1 211 ? 26.897 62.775 46.880 1.00 12.52 185 LYS B CA 1
ATOM 3259 C C . LYS B 1 211 ? 27.056 62.781 45.366 1.00 11.46 185 LYS B C 1
ATOM 3260 O O . LYS B 1 211 ? 28.174 62.725 44.862 1.00 10.81 185 LYS B O 1
ATOM 3266 N N . SER B 1 212 ? 25.949 62.870 44.640 1.00 10.89 186 SER B N 1
ATOM 3267 C CA . SER B 1 212 ? 25.996 62.831 43.186 1.00 10.80 186 SER B CA 1
ATOM 3268 C C . SER B 1 212 ? 25.250 63.998 42.554 1.00 10.78 186 SER B C 1
ATOM 3269 O O . SER B 1 212 ? 24.563 64.757 43.237 1.00 11.38 186 SER B O 1
ATOM 3272 N N . GLU B 1 213 ? 25.398 64.139 41.246 1.00 10.35 187 GLU B N 1
ATOM 3273 C CA . GLU B 1 213 ? 24.749 65.221 40.524 1.00 10.41 187 GLU B CA 1
ATOM 3274 C C . GLU B 1 213 ? 24.567 64.859 39.056 1.00 9.98 187 GLU B C 1
ATOM 3275 O O . GLU B 1 213 ? 25.345 64.084 38.502 1.00 10.21 187 GLU B O 1
ATOM 3281 N N . ILE B 1 214 ? 23.526 65.427 38.450 1.00 9.84 188 ILE B N 1
ATOM 3282 C CA . ILE B 1 214 ? 23.221 65.227 37.046 1.00 10.60 188 ILE B CA 1
ATOM 3283 C C . ILE B 1 214 ? 23.856 66.394 36.290 1.00 11.31 188 ILE B C 1
ATOM 3284 O O . ILE B 1 214 ? 23.658 67.561 36.647 1.00 12.37 188 ILE B O 1
ATOM 3289 N N . LEU B 1 215 ? 24.656 66.084 35.279 1.00 11.80 189 LEU B N 1
ATOM 3290 C CA . LEU B 1 215 ? 25.345 67.128 34.518 1.00 12.65 189 LEU B CA 1
ATOM 3291 C C . LEU B 1 215 ? 24.300 67.960 33.780 1.00 12.82 189 LEU B C 1
ATOM 3292 O O . LEU B 1 215 ? 23.206 67.459 33.474 1.00 11.24 189 LEU B O 1
ATOM 3297 N N . PRO B 1 216 ? 24.593 69.252 33.548 1.00 13.71 190 PRO B N 1
ATOM 3298 C CA . PRO B 1 216 ? 23.593 70.142 32.973 1.00 15.01 190 PRO B CA 1
ATOM 3299 C C . PRO B 1 216 ? 23.170 69.785 31.567 1.00 15.98 190 PRO B C 1
ATOM 3300 O O . PRO B 1 216 ? 22.017 70.035 31.185 1.00 17.59 190 PRO B O 1
ATOM 3304 N N . ASP B 1 217 ? 24.074 69.216 30.787 1.00 16.63 191 ASP B N 1
ATOM 3305 C CA . ASP B 1 217 ? 23.795 69.056 29.370 1.00 17.26 191 ASP B CA 1
ATOM 3306 C C . ASP B 1 217 ? 22.927 67.819 29.114 1.00 17.82 191 ASP B C 1
ATOM 3307 O O . ASP B 1 217 ? 22.873 66.883 29.926 1.00 17.01 191 ASP B O 1
ATOM 3312 N N . SER B 1 218 ? 22.200 67.875 28.004 1.00 18.66 192 SER B N 1
ATOM 3313 C CA . SER B 1 218 ? 21.265 66.834 27.608 1.00 19.01 192 SER B CA 1
ATOM 3314 C C . SER B 1 218 ? 21.690 66.260 26.278 1.00 18.56 192 SER B C 1
ATOM 3315 O O . SER B 1 218 ? 22.260 66.962 25.436 1.00 19.23 192 SER B O 1
ATOM 3318 N N . PHE B 1 219 ? 21.415 64.982 26.079 1.00 17.96 193 PHE B N 1
ATOM 3319 C CA . PHE B 1 219 ? 21.779 64.319 24.852 1.00 18.78 193 PHE B CA 1
ATOM 3320 C C . PHE B 1 219 ? 20.502 63.824 24.195 1.00 18.28 193 PHE B C 1
ATOM 3321 O O . PHE B 1 219 ? 19.423 64.376 24.434 1.00 20.09 193 PHE B O 1
ATOM 3329 N N . GLU B 1 220 ? 20.625 62.836 23.338 1.00 17.09 194 GLU B N 1
ATOM 3330 C CA . GLU B 1 220 ? 19.547 62.389 22.477 1.00 15.83 194 GLU B CA 1
ATOM 3331 C C . GLU B 1 220 ? 18.158 62.442 23.144 1.00 15.01 194 GLU B C 1
ATOM 3332 O O . GLU B 1 220 ? 17.911 61.736 24.118 1.00 14.96 194 GLU B O 1
ATOM 3338 N N . PRO B 1 221 ? 17.249 63.268 22.610 1.00 13.83 195 PRO B N 1
ATOM 3339 C CA . PRO B 1 221 ? 15.876 63.205 23.099 1.00 12.97 195 PRO B CA 1
ATOM 3340 C C . PRO B 1 221 ? 15.264 61.811 22.975 1.00 11.61 195 PRO B C 1
ATOM 3341 O O . PRO B 1 221 ? 15.499 61.101 21.995 1.00 12.66 195 PRO B O 1
ATOM 3345 N N . GLN B 1 222 ? 14.471 61.445 23.972 1.00 9.50 196 GLN B N 1
ATOM 3346 C CA . GLN B 1 222 ? 13.839 60.137 24.050 1.00 8.28 196 GLN B CA 1
ATOM 3347 C C . GLN B 1 222 ? 12.320 60.329 23.992 1.00 8.07 196 GLN B C 1
ATOM 3348 O O . GLN B 1 222 ? 11.739 60.924 24.886 1.00 8.38 196 GLN B O 1
ATOM 3354 N N A SER B 1 223 ? 11.692 59.837 22.930 0.50 7.88 197 SER B N 1
ATOM 3355 N N B SER B 1 223 ? 11.701 59.786 22.954 0.50 7.74 197 SER B N 1
ATOM 3356 C CA A SER B 1 223 ? 10.239 59.921 22.790 0.50 7.78 197 SER B CA 1
ATOM 3357 C CA B SER B 1 223 ? 10.268 59.903 22.752 0.50 7.52 197 SER B CA 1
ATOM 3358 C C A SER B 1 223 ? 9.627 58.617 23.230 0.50 7.07 197 SER B C 1
ATOM 3359 C C B SER B 1 223 ? 9.610 58.610 23.202 0.50 6.93 197 SER B C 1
ATOM 3360 O O A SER B 1 223 ? 10.021 57.566 22.752 0.50 6.91 197 SER B O 1
ATOM 3361 O O B SER B 1 223 ? 9.963 57.553 22.706 0.50 6.77 197 SER B O 1
ATOM 3366 N N . TYR B 1 224 ? 8.649 58.695 24.125 1.00 6.93 198 TYR B N 1
ATOM 3367 C CA . TYR B 1 224 ? 8.086 57.508 24.760 1.00 6.17 198 TYR B CA 1
ATOM 3368 C C . TYR B 1 224 ? 6.732 57.163 24.189 1.00 6.15 198 TYR B C 1
ATOM 3369 O O . TYR B 1 224 ? 5.900 58.050 24.037 1.00 7.12 198 TYR B O 1
ATOM 3378 N N . GLY B 1 225 ? 6.517 55.882 23.903 1.00 5.97 199 GLY B N 1
ATOM 3379 C CA . GLY B 1 225 ? 5.230 55.407 23.382 1.00 6.43 199 GLY B CA 1
ATOM 3380 C C . GLY B 1 225 ? 4.681 54.261 24.200 1.00 6.00 199 GLY B C 1
ATOM 3381 O O . GLY B 1 225 ? 5.410 53.618 24.939 1.00 6.57 199 GLY B O 1
ATOM 3382 N N . ILE B 1 226 ? 3.371 54.031 24.095 1.00 5.47 200 ILE B N 1
ATOM 3383 C CA . ILE B 1 226 ? 2.769 52.864 24.693 1.00 5.50 200 ILE B CA 1
ATOM 3384 C C . ILE B 1 226 ? 3.083 51.680 23.776 1.00 5.23 200 ILE B C 1
ATOM 3385 O O . ILE B 1 226 ? 2.828 51.743 22.568 1.00 5.21 200 ILE B O 1
ATOM 3390 N N . VAL B 1 227 ? 3.587 50.593 24.351 1.00 5.14 201 VAL B N 1
ATOM 3391 C CA . VAL B 1 227 ? 4.094 49.488 23.562 1.00 5.14 201 VAL B CA 1
ATOM 3392 C C . VAL B 1 227 ? 3.234 48.234 23.698 1.00 5.82 201 VAL B C 1
ATOM 3393 O O . VAL B 1 227 ? 2.819 47.863 24.790 1.00 4.54 201 VAL B O 1
ATOM 3397 N N . THR B 1 228 ? 2.946 47.616 22.551 1.00 6.74 202 THR B N 1
ATOM 3398 C CA . THR B 1 228 ? 2.167 46.389 22.481 1.00 7.59 202 THR B CA 1
ATOM 3399 C C . THR B 1 228 ? 2.872 45.382 21.577 1.00 8.75 202 THR B C 1
ATOM 3400 O O . THR B 1 228 ? 3.779 45.724 20.838 1.00 8.53 202 THR B O 1
ATOM 3404 N N . LYS B 1 229 ? 2.458 44.130 21.662 1.00 10.10 203 LYS B N 1
ATOM 3405 C CA . LYS B 1 229 ? 3.107 43.043 20.952 1.00 12.75 203 LYS B CA 1
ATOM 3406 C C . LYS B 1 229 ? 2.966 43.240 19.446 1.00 13.62 203 LYS B C 1
ATOM 3407 O O . LYS B 1 229 ? 1.907 43.624 18.948 1.00 14.02 203 LYS B O 1
ATOM 3413 N N . LYS B 1 230 ? 4.047 42.978 18.720 1.00 14.69 204 LYS B N 1
ATOM 3414 C CA . LYS B 1 230 ? 4.112 43.287 17.285 1.00 15.72 204 LYS B CA 1
ATOM 3415 C C . LYS B 1 230 ? 3.090 42.519 16.457 1.00 16.86 204 LYS B C 1
ATOM 3416 O O . LYS B 1 230 ? 2.631 43.026 15.430 1.00 18.14 204 LYS B O 1
ATOM 3422 N N . ASP B 1 231 ? 2.714 41.325 16.903 0.70 17.43 205 ASP B N 1
ATOM 3423 C CA . ASP B 1 231 ? 1.843 40.451 16.113 0.70 18.26 205 ASP B CA 1
ATOM 3424 C C . ASP B 1 231 ? 0.332 40.717 16.264 0.70 18.56 205 ASP B C 1
ATOM 3425 O O . ASP B 1 231 ? -0.484 39.925 15.776 0.70 18.93 205 ASP B O 1
ATOM 3430 N N . ASP B 1 232 ? -0.047 41.816 16.923 1.00 18.46 206 ASP B N 1
ATOM 3431 C CA . ASP B 1 232 ? -1.461 42.189 17.050 1.00 18.10 206 ASP B CA 1
ATOM 3432 C C . ASP B 1 232 ? -1.696 43.618 16.556 1.00 17.73 206 ASP B C 1
ATOM 3433 O O . ASP B 1 232 ? -1.790 44.557 17.355 1.00 17.67 206 ASP B O 1
ATOM 3438 N N . PRO B 1 233 ? -1.784 43.792 15.219 1.00 16.90 207 PRO B N 1
ATOM 3439 C CA . PRO B 1 233 ? -2.004 45.109 14.630 1.00 16.09 207 PRO B CA 1
ATOM 3440 C C . PRO B 1 233 ? -3.313 45.769 15.063 1.00 15.25 207 PRO B C 1
ATOM 3441 O O . PRO B 1 233 ? -3.360 46.989 15.174 1.00 15.37 207 PRO B O 1
ATOM 3445 N N . ALA B 1 234 ? -4.347 44.975 15.329 1.00 14.54 208 ALA B N 1
ATOM 3446 C CA . ALA B 1 234 ? -5.644 45.527 15.717 1.00 14.01 208 ALA B CA 1
ATOM 3447 C C . ALA B 1 234 ? -5.551 46.224 17.072 1.00 13.31 208 ALA B C 1
ATOM 3448 O O . ALA B 1 234 ? -6.029 47.347 17.234 1.00 13.97 208 ALA B O 1
ATOM 3450 N N . PHE B 1 235 ? -4.912 45.567 18.036 1.00 12.79 209 PHE B N 1
ATOM 3451 C CA . PHE B 1 235 ? -4.736 46.192 19.346 1.00 11.55 209 PHE B CA 1
ATOM 3452 C C . PHE B 1 235 ? -3.799 47.406 19.266 1.00 10.96 209 PHE B C 1
ATOM 3453 O O . PHE B 1 235 ? -4.012 48.408 19.928 1.00 10.37 209 PHE B O 1
ATOM 3461 N N . ALA B 1 236 ? -2.769 47.318 18.439 1.00 10.25 210 ALA B N 1
ATOM 3462 C CA . ALA B 1 236 ? -1.892 48.451 18.231 1.00 10.52 210 ALA B CA 1
ATOM 3463 C C . ALA B 1 236 ? -2.663 49.646 17.684 1.00 10.64 210 ALA B C 1
ATOM 3464 O O . ALA B 1 236 ? -2.425 50.788 18.088 1.00 10.78 210 ALA B O 1
ATOM 3466 N N . LYS B 1 237 ? -3.602 49.386 16.774 1.00 11.13 211 LYS B N 1
ATOM 3467 C CA . LYS B 1 237 ? -4.401 50.464 16.202 1.00 11.47 211 LYS B CA 1
ATOM 3468 C C . LYS B 1 237 ? -5.296 51.068 17.273 1.00 10.98 211 LYS B C 1
ATOM 3469 O O . LYS B 1 237 ? -5.448 52.272 17.328 1.00 11.68 211 LYS B O 1
ATOM 3475 N N . TYR B 1 238 ? -5.892 50.224 18.116 1.00 11.03 212 TYR B N 1
ATOM 3476 C CA . TYR B 1 238 ? -6.713 50.718 19.224 1.00 10.91 212 TYR B CA 1
ATOM 3477 C C . TYR B 1 238 ? -5.909 51.640 20.141 1.00 10.64 212 TYR B C 1
ATOM 3478 O O . TYR B 1 238 ? -6.371 52.717 20.517 1.00 11.15 212 TYR B O 1
ATOM 3487 N N . VAL B 1 239 ? -4.703 51.209 20.507 1.00 10.27 213 VAL B N 1
ATOM 3488 C CA . VAL B 1 239 ? -3.882 51.985 21.437 1.00 10.46 213 VAL B CA 1
ATOM 3489 C C . VAL B 1 239 ? -3.403 53.299 20.810 1.00 10.83 213 VAL B C 1
ATOM 3490 O O . VAL B 1 239 ? -3.393 54.333 21.466 1.00 11.04 213 VAL B O 1
ATOM 3494 N N . ASP B 1 240 ? -3.030 53.273 19.532 1.00 11.34 214 ASP B N 1
ATOM 3495 C CA . ASP B 1 240 ? -2.640 54.498 18.844 1.00 11.83 214 ASP B CA 1
ATOM 3496 C C . ASP B 1 240 ? -3.823 55.478 18.786 1.00 12.11 214 ASP B C 1
ATOM 3497 O O . ASP B 1 240 ? -3.667 56.659 19.096 1.00 12.39 214 ASP B O 1
ATOM 3502 N N . ASP B 1 241 ? -5.002 54.972 18.418 1.00 12.35 215 ASP B N 1
ATOM 3503 C CA . ASP B 1 241 ? -6.230 55.781 18.444 1.00 12.47 215 ASP B CA 1
ATOM 3504 C C . ASP B 1 241 ? -6.499 56.346 19.848 1.00 12.43 215 ASP B C 1
ATOM 3505 O O . ASP B 1 241 ? -6.855 57.520 19.993 1.00 12.98 215 ASP B O 1
ATOM 3510 N N . PHE B 1 242 ? -6.317 55.514 20.872 1.00 12.08 216 PHE B N 1
ATOM 3511 C CA . PHE B 1 242 ? -6.507 55.935 22.259 1.00 11.60 216 PHE B CA 1
ATOM 3512 C C . PHE B 1 242 ? -5.648 57.148 22.601 1.00 11.73 216 PHE B C 1
ATOM 3513 O O . PHE B 1 242 ? -6.128 58.125 23.176 1.00 11.85 216 PHE B O 1
ATOM 3521 N N . VAL B 1 243 ? -4.368 57.092 22.247 1.00 11.83 217 VAL B N 1
ATOM 3522 C CA . VAL B 1 243 ? -3.465 58.184 22.552 1.00 12.03 217 VAL B CA 1
ATOM 3523 C C . VAL B 1 243 ? -3.886 59.467 21.826 1.00 13.03 217 VAL B C 1
ATOM 3524 O O . VAL B 1 243 ? -3.969 60.531 22.430 1.00 13.12 217 VAL B O 1
ATOM 3528 N N . LYS B 1 244 ? -4.223 59.355 20.548 1.00 13.99 218 LYS B N 1
ATOM 3529 C CA . LYS B 1 244 ? -4.656 60.522 19.776 1.00 15.11 218 LYS B CA 1
ATOM 3530 C C . LYS B 1 244 ? -5.962 61.112 20.320 1.00 15.28 218 LYS B C 1
ATOM 3531 O O . LYS B 1 244 ? -6.094 62.328 20.426 1.00 16.92 218 LYS B O 1
ATOM 3537 N N . GLU B 1 245 ? -6.901 60.257 20.707 1.00 15.27 219 GLU B N 1
ATOM 3538 C CA . GLU B 1 245 ? -8.209 60.719 21.198 1.00 15.10 219 GLU B CA 1
ATOM 3539 C C . GLU B 1 245 ? -8.189 61.199 22.648 1.00 14.69 219 GLU B C 1
ATOM 3540 O O . GLU B 1 245 ? -9.178 61.769 23.137 1.00 15.41 219 GLU B O 1
ATOM 3546 N N . HIS B 1 246 ? -7.079 60.972 23.343 1.00 13.46 220 HIS B N 1
ATOM 3547 C CA . HIS B 1 246 ? -6.935 61.393 24.726 1.00 12.87 220 HIS B CA 1
ATOM 3548 C C . HIS B 1 246 ? -5.769 62.353 24.911 1.00 12.66 220 HIS B C 1
ATOM 3549 O O . HIS B 1 246 ? -5.315 62.532 26.028 1.00 12.64 220 HIS B O 1
ATOM 3556 N N . LYS B 1 247 ? -5.307 62.999 23.838 1.00 13.90 221 LYS B N 1
ATOM 3557 C CA . LYS B 1 247 ? -4.126 63.874 23.933 1.00 14.00 221 LYS B CA 1
ATOM 3558 C C . LYS B 1 247 ? -4.303 64.947 24.985 1.00 14.20 221 LYS B C 1
ATOM 3559 O O . LYS B 1 247 ? -3.393 65.215 25.763 1.00 14.29 221 LYS B O 1
ATOM 3562 N N . ASN B 1 248 ? -5.472 65.570 25.032 1.00 14.30 222 ASN B N 1
ATOM 3563 C CA . ASN B 1 248 ? -5.688 66.618 26.017 1.00 14.89 222 ASN B CA 1
ATOM 3564 C C . ASN B 1 248 ? -5.754 66.063 27.448 1.00 14.28 222 ASN B C 1
ATOM 3565 O O . ASN B 1 248 ? -5.228 66.677 28.366 1.00 15.15 222 ASN B O 1
ATOM 3570 N N . GLU B 1 249 ? -6.347 64.880 27.622 1.00 13.17 223 GLU B N 1
ATOM 3571 C CA . GLU B 1 249 ? -6.442 64.244 28.933 1.00 12.17 223 GLU B CA 1
ATOM 3572 C C . GLU B 1 249 ? -5.051 63.821 29.409 1.00 11.27 223 GLU B C 1
ATOM 3573 O O . GLU B 1 249 ? -4.693 63.984 30.575 1.00 10.52 223 GLU B O 1
ATOM 3579 N N . ILE B 1 250 ? -4.271 63.293 28.484 1.00 10.64 224 ILE B N 1
ATOM 3580 C CA . ILE B 1 250 ? -2.908 62.873 28.800 1.00 10.42 224 ILE B CA 1
ATOM 3581 C C . ILE B 1 250 ? -2.046 64.090 29.139 1.00 10.97 224 ILE B C 1
ATOM 3582 O O . ILE B 1 250 ? -1.273 64.065 30.094 1.00 10.98 224 ILE B O 1
ATOM 3587 N N . ASP B 1 251 ? -2.209 65.174 28.389 1.00 11.16 225 ASP B N 1
ATOM 3588 C CA . ASP B 1 251 ? -1.464 66.394 28.680 1.00 12.18 225 ASP B CA 1
ATOM 3589 C C . ASP B 1 251 ? -1.835 66.967 30.056 1.00 12.00 225 ASP B C 1
ATOM 3590 O O . ASP B 1 251 ? -0.970 67.453 30.777 1.00 12.75 225 ASP B O 1
ATOM 3593 N N . ALA B 1 252 ? -3.108 66.857 30.444 1.00 11.70 226 ALA B N 1
ATOM 3594 C CA . ALA B 1 252 ? -3.560 67.276 31.766 1.00 11.49 226 ALA B CA 1
ATOM 3595 C C . ALA B 1 252 ? -2.957 66.415 32.880 1.00 11.03 226 ALA B C 1
ATOM 3596 O O . ALA B 1 252 ? -2.636 66.911 33.969 1.00 12.35 226 ALA B O 1
ATOM 3598 N N . LEU B 1 253 ? -2.796 65.124 32.610 1.00 10.68 227 LEU B N 1
ATOM 3599 C CA . LEU B 1 253 ? -2.163 64.234 33.567 1.00 10.14 227 LEU B CA 1
ATOM 3600 C C . LEU B 1 253 ? -0.692 64.586 33.732 1.00 10.04 227 LEU B C 1
ATOM 3601 O O . LEU B 1 253 ? -0.179 64.575 34.831 1.00 9.56 227 LEU B O 1
ATOM 3606 N N . ALA B 1 254 ? -0.017 64.909 32.642 1.00 10.46 228 ALA B N 1
ATOM 3607 C CA . ALA B 1 254 ? 1.376 65.322 32.744 1.00 11.11 228 ALA B CA 1
ATOM 3608 C C . ALA B 1 254 ? 1.498 66.551 33.642 1.00 11.94 228 ALA B C 1
ATOM 3609 O O . ALA B 1 254 ? 2.370 66.612 34.501 1.00 11.71 228 ALA B O 1
ATOM 3611 N N . LYS B 1 255 ? 0.605 67.522 33.464 1.00 12.93 229 LYS B N 1
ATOM 3612 C CA . LYS B 1 255 ? 0.615 68.725 34.304 1.00 13.23 229 LYS B CA 1
ATOM 3613 C C . LYS B 1 255 ? 0.404 68.403 35.791 1.00 12.99 229 LYS B C 1
ATOM 3614 O O . LYS B 1 255 ? 1.108 68.944 36.646 1.00 13.14 229 LYS B O 1
ATOM 3620 N N A LYS B 1 256 ? -0.545 67.513 36.083 0.50 13.15 230 LYS B N 1
ATOM 3621 N N B LYS B 1 256 ? -0.559 67.527 36.083 0.50 12.66 230 LYS B N 1
ATOM 3622 C CA A LYS B 1 256 ? -0.813 67.065 37.454 0.50 13.38 230 LYS B CA 1
ATOM 3623 C CA B LYS B 1 256 ? -0.802 67.054 37.450 0.50 12.67 230 LYS B CA 1
ATOM 3624 C C A LYS B 1 256 ? 0.438 66.513 38.143 0.50 13.16 230 LYS B C 1
ATOM 3625 C C B LYS B 1 256 ? 0.495 66.610 38.115 0.50 12.76 230 LYS B C 1
ATOM 3626 O O A LYS B 1 256 ? 0.613 66.668 39.354 0.50 13.39 230 LYS B O 1
ATOM 3627 O O B LYS B 1 256 ? 0.772 66.963 39.264 0.50 12.94 230 LYS B O 1
ATOM 3638 N N . TRP B 1 257 ? 1.296 65.860 37.367 1.00 12.94 231 TRP B N 1
ATOM 3639 C CA . TRP B 1 257 ? 2.515 65.252 37.899 1.00 13.00 231 TRP B CA 1
ATOM 3640 C C . TRP B 1 257 ? 3.765 66.126 37.782 1.00 14.09 231 TRP B C 1
ATOM 3641 O O . TRP B 1 257 ? 4.861 65.679 38.112 1.00 15.09 231 TRP B O 1
ATOM 3652 N N . GLY B 1 258 ? 3.591 67.362 37.328 1.00 14.66 232 GLY B N 1
ATOM 3653 C CA . GLY B 1 258 ? 4.685 68.330 37.251 1.00 15.35 232 GLY B CA 1
ATOM 3654 C C . GLY B 1 258 ? 5.521 68.159 36.003 1.00 16.31 232 GLY B C 1
ATOM 3655 O O . GLY B 1 258 ? 6.642 68.670 35.925 1.00 17.78 232 GLY B O 1
ATOM 3656 N N . LEU B 1 259 ? 4.971 67.458 35.017 1.00 16.25 233 LEU B N 1
ATOM 3657 C CA . LEU B 1 259 ? 5.639 67.233 33.753 1.00 16.38 233 LEU B CA 1
ATOM 3658 C C . LEU B 1 259 ? 5.036 68.164 32.702 1.00 16.73 233 LEU B C 1
ATOM 3659 O O . LEU B 1 259 ? 4.236 69.053 33.033 0.50 16.18 233 LEU B O 1
#

Radius of gyration: 24.69 Å; Cα contacts (8 Å, |Δi|>4): 967; chains: 2; bounding box: 56×51×63 Å

Solvent-accessible surface area: 20636 Å² total

CATH classification: 3.40.190.10 (+1 more: 3.40.190.10)

InterPro domains:
  IPR001638 Solute-binding protein family 3/N-terminal domain of MltF [PF00497] (40-258)
  IPR001638 Solute-binding protein family 3/N-terminal domain of MltF [SM00062] (39-259)
  IPR018313 Solute-binding protein family 3, conserved site [PS01039] (63-76)
  IPR051455 Bacterial solute-binding protein 3 [PTHR30085] (8-248)

B-factor: mean 13.83, std 7.23, range [3.27, 62.32]

Secondary structure (DSSP, 8-state):
-HHHHHHHHT-EEEEE-SEETTTEEEETTTTEEESHHHHHHHHHHHHHHS-TTSEEEEE--TTTHHHHHHTTS-SEE-SS-B--HHHHTTEEEPSPSEEEEEEEEEEGGG---SGGG-TT-EEEEETT-SHHHHHHHHHHHTT---EEEEESSHHHHHHHHHTTSSSEEEEEHHHHTTT--TTEEE-S---SEEEE--EEETT-HHHHHHHHHHHHHTHHHHHHHHHHTT-/-HHHHHHHHT-EEEEE-SEETTTEEEETTTTEEESHHHHHHHHHHHHHHS-TTSEEEEE--TTTHHHHHHTTS-SEE-SS-B--HHHHTTEEEPSPSEEEEEEEEEEGGG---SGGGGTT-EEEEETT-SHHHHHHHHHHHHT---EEEEESSHHHHHHHHHTTSSSEEEEEHHHHTTT--TTEEE-S---SEEEE--EEETT-HHHHHHHHHHHHHTHHHHHHHHHHTT-

Sequence (462 aa):
GKLESIKSSKGQLIVGVKNDVPHYALLDQATGEIKGFEVDVAKLLAKSILGDDKKIKLVAVNAKTRGPLLDNGSSVDAVIATFTITPERKRRIYNFSEPYYQDAIGLLVLKEKKYKSLADMKGANIIGVAQAATTKKAIGEAAKKIGIDVKFSEFPDYPSSIKAALDAKRVDAFSVDKSILLGYVDDKSEILPDSSFEPQSSSYGIVTKKDDPAFAKYVDDFVKEHKNEIDALAKKKWGLGKLESIKSSKGQLIVGVKNDVPHYALLDQATGEIKGFEVDVAKLLAKKSSILGDDKKIIKLVAVNAKTRGPLLDNGSVDAVIATFTITPEERKRRIYNFSEPYYQDAIGLLLVLKEKKYKSLADMKGANIGVAQAATTKKAIGEAAKKIGIDVKFSEFPDYPSSIKAALDAKRVDAFSVDKSILLGYVDDKSEILPDSFEPQSSYGIVTKKDDPAFAKYVDDFVKEHKNEIDALAKKKWGL

Foldseek 3Di:
DQLVVCQVVQAAEEEEAQQFAQQWHQPPVVRGTDHLLLVLCLVLSCVSNVGSVRYHYDYDDLQRPLVCQVVVVHFKYSYLAFDDPVVVVFWQWAFFLDKFFKWKKFFVVVVDQDVLSQAAFEEEEEPNAPWVVFVCVVQVVNPGDYHYDYDHDDVVRLVCRVVVVGGIYMDTVSNVVSRDDPRMDIHPDTTDMGGTTMIHGPPDPVVSVSRNVSCVVCSVVSVVSSVVSVD/DLLVVCQVVQAAEEEEAQQFAQQWHQPVVPRGTDHLLLVVQLLVSCVRRVGSVRYHYDHDDLQGPLVCQQVVVHFKYSYLAFDDPVVCVWWQFAAFLDKFFKWKKFFVVLVDADVVSQQAFEEEEEPNAPWVVFVVVVCVVVVGDYHYDYDHDQVVRLVCRVVVVGGIYMDTVSNVVSRDDPRMDIHPDTTDMGTGGMIHGNPCVPVSVVRNVSCVVCSVVSVVSSVVSVD

Organism: Campylobacter jejuni subsp. jejuni serotype O:2 (strain ATCC 700819 / NCTC 11168) (NCBI:txid192222)